Protein AF-0000000078802364 (afdb_homodimer)

Radius of gyration: 23.52 Å; Cα contacts (8 Å, |Δi|>4): 494; chains: 2; bounding box: 54×69×50 Å

Secondary structure (DSSP, 8-state):
---HHHHHHHHHHHHHHHHHTSS-TT-EE-HHHHHHHHT--HHHHHHHHHHHHHTTSEEEETTTEEEEPP--HHHHHHHHHHHHHHHHHHHHHHHHH--HHHHHHHHHHHHHHHT--TTSTT--HHHHHHHHHHHHHHHHTTS--HHHHHHHHHHHHHHHHHHHHHHHHHTTSS-----TTHHHHHHHHHHTT-HHHHHHHHHHHHHHHHHHHGGG-/---HHHHHHHHHHHHHHHHHTSS-TT-EE-HHHHHHHHT--HHHHHHHHHHHHHTTSEEEETTTEEEEPP--HHHHHHHHHHHHHHHHHHHHHHHHH--HHHHHHHHHHHHHHHT--TTSTT--HHHHHHHHHHHHHHHHTTS--HHHHHHHHHHHHHHHHHHHHHHHHHTTSS-----TTHHHHHHHHHHTT-HHHHHHHHHHHHHHHHHHHGGG-

Solvent-accessible surface area (backbone atoms only — not comparable to full-atom values): 23165 Å² total; per-residue (Å²): 128,64,53,73,62,55,21,50,50,50,31,50,51,52,51,49,33,41,40,66,49,77,42,41,66,58,36,74,54,51,65,74,59,48,24,66,74,67,70,45,62,64,62,32,50,54,52,18,50,53,56,34,34,76,63,55,53,26,42,76,42,90,97,72,49,38,25,30,35,71,82,50,69,69,56,51,52,37,41,50,53,45,44,49,57,48,47,52,54,29,34,51,37,7,54,75,59,40,51,69,69,42,53,50,46,34,53,51,30,43,54,58,31,73,72,53,58,76,58,44,93,82,49,58,62,67,58,49,48,51,32,51,48,47,29,58,49,38,55,34,64,30,33,85,37,71,59,51,50,51,53,42,51,55,44,49,53,48,48,47,52,50,49,36,42,30,56,57,64,30,70,79,40,90,71,53,68,72,72,86,56,48,64,57,53,37,50,52,26,45,76,67,55,35,57,69,59,27,50,51,48,49,52,52,53,50,53,51,49,51,64,64,33,52,78,71,104,127,64,53,74,63,55,23,50,50,49,30,50,51,53,50,48,32,42,40,66,49,77,42,40,66,58,35,74,56,51,64,72,58,49,23,67,73,67,69,47,63,65,62,31,49,53,52,17,50,53,56,34,34,76,63,56,52,24,43,77,43,88,98,72,49,39,24,31,34,71,82,51,68,68,55,51,51,36,42,49,54,44,43,49,57,49,47,51,54,29,33,51,37,8,54,74,58,41,51,70,68,44,52,48,46,35,52,52,28,43,54,58,34,71,72,52,57,76,59,43,93,81,50,57,62,66,58,49,50,51,32,51,48,48,28,58,50,38,56,34,65,29,33,85,37,71,57,53,50,52,53,44,51,54,44,50,52,47,49,47,53,50,50,36,41,30,54,56,62,31,70,77,40,90,72,53,66,70,74,84,55,49,65,59,51,38,50,52,25,47,75,66,56,34,58,70,58,28,49,52,48,51,53,53,53,51,52,50,49,52,65,64,33,51,80,70,103

pLDDT: mean 89.18, std 10.83, range [41.38, 98.69]

Sequence (434 aa):
MSSPTLTNQVMEVIRQDILLGELAPGQKLVVADLKERYNVGASPIREALVQLSWRKYVKFAPQKGCWVAPVSIAELEDLFNTNLLLSRELLTRSIANGDESWELNILTTYHKLSRVNPAAADIDYNEWDQRHSDFHLALMAGSNSPVMMALYREVYEQIERYRHIWLSRSRGYEHRYQDNGEHEAMMKAVLSRNTEEALRLLNKHFQRAIETIKPFLMSSPTLTNQVMEVIRQDILLGELAPGQKLVVADLKERYNVGASPIREALVQLSWRKYVKFAPQKGCWVAPVSIAELEDLFNTNLLLSRELLTRSIANGDESWELNILTTYHKLSRVNPAAADIDYNEWDQRHSDFHLALMAGSNSPVMMALYREVYEQIERYRHIWLSRSRGYEHRYQDNGEHEAMMKAVLSRNTEEALRLLNKHFQRAIETIKPFL

Structure (mmCIF, N/CA/C/O backbone):
data_AF-0000000078802364-model_v1
#
loop_
_entity.id
_entity.type
_entity.pdbx_description
1 polymer 'Putative LuxZ'
#
loop_
_atom_site.group_PDB
_atom_site.id
_atom_site.type_symbol
_atom_site.label_atom_id
_atom_site.label_alt_id
_atom_site.label_comp_id
_atom_site.label_asym_id
_atom_site.label_entity_id
_atom_site.label_seq_id
_atom_site.pdbx_PDB_ins_code
_atom_site.Cartn_x
_atom_site.Cartn_y
_atom_site.Cartn_z
_atom_site.occupancy
_atom_site.B_iso_or_equiv
_atom_site.auth_seq_id
_atom_site.auth_comp_id
_atom_site.auth_asym_id
_atom_site.auth_atom_id
_atom_site.pdbx_PDB_model_num
ATOM 1 N N . MET A 1 1 ? 24.719 4.48 -16.047 1 42.03 1 MET A N 1
ATOM 2 C CA . MET A 1 1 ? 23.453 3.865 -15.633 1 42.03 1 MET A CA 1
ATOM 3 C C . MET A 1 1 ? 23.203 2.582 -16.422 1 42.03 1 MET A C 1
ATOM 5 O O . MET A 1 1 ? 23.312 2.562 -17.641 1 42.03 1 MET A O 1
ATOM 9 N N . SER A 1 2 ? 23.422 1.434 -15.844 1 51.81 2 SER A N 1
ATOM 10 C CA . SER A 1 2 ? 23.281 0.208 -16.625 1 51.81 2 SER A CA 1
ATOM 11 C C . SER A 1 2 ? 22 0.221 -17.453 1 51.81 2 SER A C 1
ATOM 13 O O . SER A 1 2 ? 21.047 0.949 -17.125 1 51.81 2 SER A O 1
ATOM 15 N N . SER A 1 3 ? 21.922 -0.436 -18.562 1 59.12 3 SER A N 1
ATOM 16 C CA . SER A 1 3 ? 20.734 -0.531 -19.422 1 59.12 3 SER A CA 1
ATOM 17 C C . SER A 1 3 ? 19.531 -1.031 -18.641 1 59.12 3 SER A C 1
ATOM 19 O O . SER A 1 3 ? 19.656 -1.898 -17.781 1 59.12 3 SER A O 1
ATOM 21 N N . PRO A 1 4 ? 18.484 -0.284 -18.594 1 62.69 4 PRO A N 1
ATOM 22 C CA . PRO A 1 4 ? 17.25 -0.72 -17.922 1 62.69 4 PRO A CA 1
ATOM 23 C C . PRO A 1 4 ? 16.984 -2.211 -18.094 1 62.69 4 PRO A C 1
ATOM 25 O O . PRO A 1 4 ? 16.484 -2.867 -17.172 1 62.69 4 PRO A O 1
ATOM 28 N N . THR A 1 5 ? 17.562 -2.68 -19.125 1 75.56 5 THR A N 1
ATOM 29 C CA . THR A 1 5 ? 17.344 -4.086 -19.438 1 75.56 5 THR A CA 1
ATOM 30 C C . THR A 1 5 ? 18.203 -4.977 -18.547 1 75.56 5 THR A C 1
ATOM 32 O O . THR A 1 5 ? 17.734 -5.992 -18.031 1 75.56 5 THR A O 1
ATOM 35 N N . LEU A 1 6 ? 19.5 -4.527 -18.359 1 83.88 6 LEU A N 1
ATOM 36 C CA . LEU A 1 6 ? 20.375 -5.359 -17.547 1 83.88 6 LEU A CA 1
ATOM 37 C C . LEU A 1 6 ? 19.938 -5.363 -16.078 1 83.88 6 LEU A C 1
ATOM 39 O O . LEU A 1 6 ? 19.922 -6.41 -15.438 1 83.88 6 LEU A O 1
ATOM 43 N N . THR A 1 7 ? 19.531 -4.266 -15.586 1 87.44 7 THR A N 1
ATOM 44 C CA . THR A 1 7 ? 19.047 -4.137 -14.211 1 87.44 7 THR A CA 1
ATOM 45 C C . THR A 1 7 ? 17.859 -5.047 -13.977 1 87.44 7 THR A C 1
ATOM 47 O O . THR A 1 7 ? 17.781 -5.742 -12.961 1 87.44 7 THR A O 1
ATOM 50 N N . ASN A 1 8 ? 16.984 -5.055 -14.938 1 88.5 8 ASN A N 1
ATOM 51 C CA . ASN A 1 8 ? 15.805 -5.898 -14.82 1 88.5 8 ASN A CA 1
ATOM 52 C C . ASN A 1 8 ? 16.172 -7.379 -14.805 1 88.5 8 ASN A C 1
ATOM 54 O O . ASN A 1 8 ? 15.594 -8.156 -14.055 1 88.5 8 ASN A O 1
ATOM 58 N N . GLN A 1 9 ? 17.062 -7.672 -15.641 1 90 9 GLN A N 1
ATOM 59 C CA . GLN A 1 9 ? 17.516 -9.062 -15.688 1 90 9 GLN A CA 1
ATOM 60 C C . GLN A 1 9 ? 18.156 -9.477 -14.375 1 90 9 GLN A C 1
ATOM 62 O O . GLN A 1 9 ? 17.859 -10.555 -13.852 1 90 9 GLN A O 1
ATOM 67 N N . VAL A 1 10 ? 19.031 -8.664 -13.906 1 92.94 10 VAL A N 1
ATOM 68 C CA . VAL A 1 10 ? 19.719 -8.953 -12.648 1 92.94 10 VAL A CA 1
ATOM 69 C C . VAL A 1 10 ? 18.703 -9.047 -11.516 1 92.94 10 VAL A C 1
ATOM 71 O O . VAL A 1 10 ? 18.766 -9.945 -10.68 1 92.94 10 VAL A O 1
ATOM 74 N N . MET A 1 11 ? 17.797 -8.117 -11.547 1 91.38 11 MET A N 1
ATOM 75 C CA . MET A 1 11 ? 16.734 -8.117 -10.539 1 91.38 11 MET A CA 1
ATOM 76 C C . MET A 1 11 ? 15.969 -9.438 -10.547 1 91.38 11 MET A C 1
ATOM 78 O O . MET A 1 11 ? 15.742 -10.031 -9.492 1 91.38 11 MET A O 1
ATOM 82 N N . GLU A 1 12 ? 15.656 -9.898 -11.688 1 88.5 12 GLU A N 1
ATOM 83 C CA . GLU A 1 12 ? 14.883 -11.133 -11.82 1 88.5 12 GLU A CA 1
ATOM 84 C C . GLU A 1 12 ? 15.688 -12.336 -11.352 1 88.5 12 GLU A C 1
ATOM 86 O O . GLU A 1 12 ? 15.148 -13.242 -10.719 1 88.5 12 GLU A O 1
ATOM 91 N N . VAL A 1 13 ? 16.906 -12.352 -11.648 1 90.25 13 VAL A N 1
ATOM 92 C CA . VAL A 1 13 ? 17.75 -13.484 -11.25 1 90.25 13 VAL A CA 1
ATOM 93 C C . VAL A 1 13 ? 17.891 -13.5 -9.727 1 90.25 13 VAL A C 1
ATOM 95 O O . VAL A 1 13 ? 17.781 -14.555 -9.102 1 90.25 13 VAL A O 1
ATOM 98 N N . ILE A 1 14 ? 18.109 -12.352 -9.141 1 93.5 14 ILE A N 1
ATOM 99 C CA . ILE A 1 14 ? 18.234 -12.266 -7.691 1 93.5 14 ILE A CA 1
ATOM 100 C C . ILE A 1 14 ? 16.906 -12.68 -7.043 1 93.5 14 ILE A C 1
ATOM 102 O O . ILE A 1 14 ? 16.906 -13.453 -6.078 1 93.5 14 ILE A O 1
ATOM 106 N N . ARG A 1 15 ? 15.875 -12.18 -7.594 1 88.12 15 ARG A N 1
ATOM 107 C CA . ARG A 1 15 ? 14.547 -12.539 -7.102 1 88.12 15 ARG A CA 1
ATOM 108 C C . ARG A 1 15 ? 14.344 -14.047 -7.125 1 88.12 15 ARG A C 1
ATOM 110 O O . ARG A 1 15 ? 13.883 -14.633 -6.141 1 88.12 15 ARG A O 1
ATOM 117 N N . GLN A 1 16 ? 14.688 -14.664 -8.195 1 82.56 16 GLN A N 1
ATOM 118 C CA . GLN A 1 16 ? 14.547 -16.109 -8.344 1 82.56 16 GLN A CA 1
ATOM 119 C C . GLN A 1 16 ? 15.406 -16.859 -7.324 1 82.56 16 GLN A C 1
ATOM 121 O O . GLN A 1 16 ? 14.969 -17.844 -6.738 1 82.56 16 GLN A O 1
ATOM 126 N N . ASP A 1 17 ? 16.609 -16.359 -7.145 1 88.38 17 ASP A N 1
ATOM 127 C CA . ASP A 1 17 ? 17.5 -17 -6.184 1 88.38 17 ASP A CA 1
ATOM 128 C C . ASP A 1 17 ? 16.938 -16.922 -4.766 1 88.38 17 ASP A C 1
ATOM 130 O O . ASP A 1 17 ? 17.109 -17.844 -3.969 1 88.38 17 ASP A O 1
ATOM 134 N N . ILE A 1 18 ? 16.266 -15.852 -4.473 1 87.62 18 ILE A N 1
ATOM 135 C CA . ILE A 1 18 ? 15.625 -15.68 -3.17 1 87.62 18 ILE A CA 1
ATOM 136 C C . ILE A 1 18 ? 14.461 -16.656 -3.031 1 87.62 18 ILE A C 1
ATOM 138 O O . ILE A 1 18 ? 14.344 -17.359 -2.023 1 87.62 18 ILE A O 1
ATOM 142 N N . LEU A 1 19 ? 13.727 -16.781 -4.066 1 78.88 19 LEU A N 1
ATOM 143 C CA . LEU A 1 19 ? 12.523 -17.609 -4.039 1 78.88 19 LEU A CA 1
ATOM 144 C C . LEU A 1 19 ? 12.883 -19.078 -3.975 1 78.88 19 LEU A C 1
ATOM 146 O O . LEU A 1 19 ? 12.164 -19.875 -3.352 1 78.88 19 LEU A O 1
ATOM 150 N N . LEU A 1 20 ? 14 -19.391 -4.57 1 75.31 20 LEU A N 1
ATOM 151 C CA . LEU A 1 20 ? 14.43 -20.781 -4.609 1 75.31 20 LEU A CA 1
ATOM 152 C C . LEU A 1 20 ? 15.258 -21.141 -3.377 1 75.31 20 LEU A C 1
ATOM 154 O O . LEU A 1 20 ? 15.609 -22.297 -3.172 1 75.31 20 LEU A O 1
ATOM 158 N N . GLY A 1 21 ? 15.578 -20.156 -2.609 1 80.56 21 GLY A N 1
ATOM 159 C CA . GLY A 1 21 ? 16.312 -20.406 -1.371 1 80.56 21 GLY A CA 1
ATOM 160 C C . GLY A 1 21 ? 17.812 -20.375 -1.547 1 80.56 21 GLY A C 1
ATOM 161 O O . GLY A 1 21 ? 18.562 -20.625 -0.597 1 80.56 21 GLY A O 1
ATOM 162 N N . GLU A 1 22 ? 18.234 -20.141 -2.754 1 85.44 22 GLU A N 1
ATOM 163 C CA . GLU A 1 22 ? 19.672 -20 -2.973 1 85.44 22 GLU A CA 1
ATOM 164 C C . GLU A 1 22 ? 20.219 -18.828 -2.17 1 85.44 22 GLU A C 1
ATOM 166 O O . GLU A 1 22 ? 21.375 -18.859 -1.742 1 85.44 22 GLU A O 1
ATOM 171 N N . LEU A 1 23 ? 19.453 -17.828 -2.096 1 91.62 23 LEU A N 1
ATOM 172 C CA . LEU A 1 23 ? 19.656 -16.75 -1.137 1 91.62 23 LEU A CA 1
ATOM 173 C C . LEU A 1 23 ? 18.656 -16.844 0.008 1 91.62 23 LEU A C 1
ATOM 175 O O . LEU A 1 23 ? 17.469 -16.625 -0.189 1 91.62 23 LEU A O 1
ATOM 179 N N . ALA A 1 24 ? 19.109 -17.156 1.147 1 87.06 24 ALA A N 1
ATOM 180 C CA . ALA A 1 24 ? 18.234 -17.547 2.258 1 87.06 24 ALA A CA 1
ATOM 181 C C . ALA A 1 24 ? 17.641 -16.312 2.939 1 87.06 24 ALA A C 1
ATOM 183 O O . ALA A 1 24 ? 18.281 -15.258 2.988 1 87.06 24 ALA A O 1
ATOM 184 N N . PRO A 1 25 ? 16.469 -16.547 3.525 1 87.88 25 PRO A N 1
ATOM 185 C CA . PRO A 1 25 ? 15.914 -15.453 4.332 1 87.88 25 PRO A CA 1
ATOM 186 C C . PRO A 1 25 ? 16.859 -14.984 5.43 1 87.88 25 PRO A C 1
ATOM 188 O O . PRO A 1 25 ? 17.469 -15.812 6.129 1 87.88 25 PRO A O 1
ATOM 191 N N . GLY A 1 26 ? 17.062 -13.68 5.488 1 90.06 26 GLY A N 1
ATOM 192 C CA . GLY A 1 26 ? 17.922 -13.117 6.52 1 90.06 26 GLY A CA 1
ATOM 193 C C . GLY A 1 26 ? 19.375 -13.062 6.109 1 90.06 26 GLY A C 1
ATOM 194 O O . GLY A 1 26 ? 20.203 -12.484 6.824 1 90.06 26 GLY A O 1
ATOM 195 N N . GLN A 1 27 ? 19.719 -13.57 4.977 1 93.25 27 GLN A N 1
ATOM 196 C CA . GLN A 1 27 ? 21.094 -13.602 4.5 1 93.25 27 GLN A CA 1
ATOM 197 C C . GLN A 1 27 ? 21.547 -12.211 4.059 1 93.25 27 GLN A C 1
ATOM 199 O O . GLN A 1 27 ? 20.812 -11.5 3.369 1 93.25 27 GLN A O 1
ATOM 204 N N . LYS A 1 28 ? 22.703 -11.82 4.434 1 94.94 28 LYS A N 1
ATOM 205 C CA . LYS A 1 28 ? 23.281 -10.555 3.984 1 94.94 28 LYS A CA 1
ATOM 206 C C . LYS A 1 28 ? 23.688 -10.625 2.516 1 94.94 28 LYS A C 1
ATOM 208 O O . LYS A 1 28 ? 24.266 -11.625 2.07 1 94.94 28 LYS A O 1
ATOM 213 N N . LEU A 1 29 ? 23.391 -9.641 1.803 1 96.56 29 LEU A N 1
ATOM 214 C CA . LEU A 1 29 ? 23.75 -9.531 0.393 1 96.56 29 LEU A CA 1
ATOM 215 C C . LEU A 1 29 ? 24.875 -8.523 0.196 1 96.56 29 LEU A C 1
ATOM 217 O O . LEU A 1 29 ? 24.656 -7.309 0.271 1 96.56 29 LEU A O 1
ATOM 221 N N . VAL A 1 30 ? 26.031 -9.039 -0.077 1 94.88 30 VAL A N 1
ATOM 222 C CA . VAL A 1 30 ? 27.203 -8.195 -0.295 1 94.88 30 VAL A CA 1
ATOM 223 C C . VAL A 1 30 ? 27.406 -7.973 -1.792 1 94.88 30 VAL A C 1
ATOM 225 O O . VAL A 1 30 ? 27.5 -8.93 -2.562 1 94.88 30 VAL A O 1
ATOM 228 N N . VAL A 1 31 ? 27.484 -6.738 -2.168 1 94 31 VAL A N 1
ATOM 229 C CA . VAL A 1 31 ? 27.531 -6.367 -3.578 1 94 31 VAL A CA 1
ATOM 230 C C . VAL A 1 31 ? 28.719 -7.043 -4.25 1 94 31 VAL A C 1
ATOM 232 O O . VAL A 1 31 ? 28.609 -7.539 -5.375 1 94 31 VAL A O 1
ATOM 235 N N . ALA A 1 32 ? 29.859 -7.082 -3.568 1 94.5 32 ALA A N 1
ATOM 236 C CA . ALA A 1 32 ? 31.062 -7.707 -4.117 1 94.5 32 ALA A CA 1
ATOM 237 C C . ALA A 1 32 ? 30.812 -9.188 -4.422 1 94.5 32 ALA A C 1
ATOM 239 O O . ALA A 1 32 ? 31.234 -9.688 -5.469 1 94.5 32 ALA A O 1
ATOM 240 N N . ASP A 1 33 ? 30.172 -9.875 -3.557 1 95.88 33 ASP A N 1
ATOM 241 C CA . ASP A 1 33 ? 29.859 -11.289 -3.736 1 95.88 33 ASP A CA 1
ATOM 242 C C . ASP A 1 33 ? 28.891 -11.492 -4.895 1 95.88 33 ASP A C 1
ATOM 244 O O . ASP A 1 33 ? 29.031 -12.438 -5.672 1 95.88 33 ASP A O 1
ATOM 248 N N . LEU A 1 34 ? 27.906 -10.609 -4.973 1 96.38 34 LEU A N 1
ATOM 249 C CA . LEU A 1 34 ? 26.875 -10.719 -6.012 1 96.38 34 LEU A CA 1
ATOM 250 C C . LEU A 1 34 ? 27.484 -10.453 -7.387 1 96.38 34 LEU A C 1
ATOM 252 O O . LEU A 1 34 ? 27.062 -11.047 -8.383 1 96.38 34 LEU A O 1
ATOM 256 N N . LYS A 1 35 ? 28.422 -9.602 -7.41 1 95.38 35 LYS A N 1
ATOM 257 C CA . LYS A 1 35 ? 29.156 -9.352 -8.648 1 95.38 35 LYS A CA 1
ATOM 258 C C . LYS A 1 35 ? 29.766 -10.633 -9.188 1 95.38 35 LYS A C 1
ATOM 260 O O . LYS A 1 35 ? 29.703 -10.906 -10.391 1 95.38 35 LYS A O 1
ATOM 265 N N . GLU A 1 36 ? 30.391 -11.281 -8.305 1 95.44 36 GLU A N 1
ATOM 266 C CA . GLU A 1 36 ? 31.047 -12.531 -8.68 1 95.44 36 GLU A CA 1
ATOM 267 C C . GLU A 1 36 ? 30.031 -13.594 -9.062 1 95.44 36 GLU A C 1
ATOM 269 O O . GLU A 1 36 ? 30.203 -14.281 -10.07 1 95.44 36 GLU A O 1
ATOM 274 N N . ARG A 1 37 ? 29 -13.648 -8.375 1 94.69 37 ARG A N 1
ATOM 275 C CA . ARG A 1 37 ? 27.984 -14.68 -8.57 1 94.69 37 ARG A CA 1
ATOM 276 C C . ARG A 1 37 ? 27.281 -14.516 -9.906 1 94.69 37 ARG A C 1
ATOM 278 O O . ARG A 1 37 ? 27 -15.5 -10.602 1 94.69 37 ARG A O 1
ATOM 285 N N . TYR A 1 38 ? 26.984 -13.242 -10.188 1 95.06 38 TYR A N 1
ATOM 286 C CA . TYR A 1 38 ? 26.141 -13.016 -11.352 1 95.06 38 TYR A CA 1
ATOM 287 C C . TYR A 1 38 ? 26.953 -12.469 -12.523 1 95.06 38 TYR A C 1
ATOM 289 O O . TYR A 1 38 ? 26.422 -12.266 -13.617 1 95.06 38 TYR A O 1
ATOM 297 N N . ASN A 1 39 ? 28.172 -12.148 -12.289 1 94.62 39 ASN A N 1
ATOM 298 C CA . ASN A 1 39 ? 29.109 -11.672 -13.305 1 94.62 39 ASN A CA 1
ATOM 299 C C . ASN A 1 39 ? 28.609 -10.391 -13.969 1 94.62 39 ASN A C 1
ATOM 301 O O . ASN A 1 39 ? 28.547 -10.305 -15.195 1 94.62 39 ASN A O 1
ATOM 305 N N . VAL A 1 40 ? 28.203 -9.5 -13.141 1 94.19 40 VAL A N 1
ATOM 306 C CA . VAL A 1 40 ? 27.75 -8.188 -13.57 1 94.19 40 VAL A CA 1
ATOM 307 C C . VAL A 1 40 ? 28.359 -7.109 -12.68 1 94.19 40 VAL A C 1
ATOM 309 O O . VAL A 1 40 ? 28.875 -7.406 -11.602 1 94.19 40 VAL A O 1
ATOM 312 N N . GLY A 1 41 ? 28.359 -5.961 -13.195 1 91.56 41 GLY A N 1
ATOM 313 C CA . GLY A 1 41 ? 28.938 -4.852 -12.453 1 91.56 41 GLY A CA 1
ATOM 314 C C . GLY A 1 41 ? 28.125 -4.461 -11.234 1 91.56 41 GLY A C 1
ATOM 315 O O . GLY A 1 41 ? 27.016 -4.957 -11.047 1 91.56 41 GLY A O 1
ATOM 316 N N . ALA A 1 42 ? 28.656 -3.541 -10.414 1 90.88 42 ALA A N 1
ATOM 317 C CA . ALA A 1 42 ? 28.047 -3.137 -9.148 1 90.88 42 ALA A CA 1
ATOM 318 C C . ALA A 1 42 ? 26.797 -2.312 -9.391 1 90.88 42 ALA A C 1
ATOM 320 O O . ALA A 1 42 ? 25.812 -2.428 -8.641 1 90.88 42 ALA A O 1
ATOM 321 N N . SER A 1 43 ? 26.781 -1.58 -10.344 1 87.06 43 SER A N 1
ATOM 322 C CA . SER A 1 43 ? 25.688 -0.631 -10.562 1 87.06 43 SER A CA 1
ATOM 323 C C . SER A 1 43 ? 24.375 -1.353 -10.828 1 87.06 43 SER A C 1
ATOM 325 O O . SER A 1 43 ? 23.375 -1.105 -10.141 1 87.06 43 SER A O 1
ATOM 327 N N . PRO A 1 44 ? 24.328 -2.266 -11.789 1 91.06 44 PRO A N 1
ATOM 328 C CA . PRO A 1 44 ? 23.062 -2.994 -11.992 1 91.06 44 PRO A CA 1
ATOM 329 C C . PRO A 1 44 ? 22.625 -3.768 -10.75 1 91.06 44 PRO A C 1
ATOM 331 O O . PRO A 1 44 ? 21.438 -3.908 -10.492 1 91.06 44 PRO A O 1
ATOM 334 N N . ILE A 1 45 ? 23.562 -4.211 -9.961 1 93.12 45 ILE A N 1
ATOM 335 C CA . ILE A 1 45 ? 23.234 -4.949 -8.75 1 93.12 45 ILE A CA 1
ATOM 336 C C . ILE A 1 45 ? 22.578 -4.016 -7.73 1 93.12 45 ILE A C 1
ATOM 338 O O . ILE A 1 45 ? 21.547 -4.34 -7.156 1 93.12 45 ILE A O 1
ATOM 342 N N . ARG A 1 46 ? 23.156 -2.93 -7.562 1 87.19 46 ARG A N 1
ATOM 343 C CA . ARG A 1 46 ? 22.625 -1.969 -6.605 1 87.19 46 ARG A CA 1
ATOM 344 C C . ARG A 1 46 ? 21.219 -1.521 -7.004 1 87.19 46 ARG A C 1
ATOM 346 O O . ARG A 1 46 ? 20.328 -1.446 -6.16 1 87.19 46 ARG A O 1
ATOM 353 N N . GLU A 1 47 ? 21.047 -1.312 -8.195 1 85.06 47 GLU A N 1
ATOM 354 C CA . GLU A 1 47 ? 19.734 -0.898 -8.688 1 85.06 47 GLU A CA 1
ATOM 355 C C . GLU A 1 47 ? 18.719 -2.014 -8.523 1 85.06 47 GLU A C 1
ATOM 357 O O . GLU A 1 47 ? 17.562 -1.757 -8.141 1 85.06 47 GLU A O 1
ATOM 362 N N . ALA A 1 48 ? 19.156 -3.137 -8.789 1 90.38 48 ALA A N 1
ATOM 363 C CA . ALA A 1 48 ? 18.281 -4.301 -8.625 1 90.38 48 ALA A CA 1
ATOM 364 C C . ALA A 1 48 ? 17.859 -4.465 -7.168 1 90.38 48 ALA A C 1
ATOM 366 O O . ALA A 1 48 ? 16.688 -4.73 -6.879 1 90.38 48 ALA A O 1
ATOM 367 N N . LEU A 1 49 ? 18.812 -4.277 -6.32 1 91.31 49 LEU A N 1
ATOM 368 C CA . LEU A 1 49 ? 18.531 -4.43 -4.898 1 91.31 49 LEU A CA 1
ATOM 369 C C . LEU A 1 49 ? 17.562 -3.354 -4.418 1 91.31 49 LEU A C 1
ATOM 371 O O . LEU A 1 49 ? 16.703 -3.619 -3.584 1 91.31 49 LEU A O 1
ATOM 375 N N . VAL A 1 50 ? 17.656 -2.24 -4.941 1 82.12 50 VAL A N 1
ATOM 376 C CA . VAL A 1 50 ? 16.734 -1.162 -4.602 1 82.12 50 VAL A CA 1
ATOM 377 C C . VAL A 1 50 ? 15.328 -1.522 -5.062 1 82.12 50 VAL A C 1
ATOM 379 O O . VAL A 1 50 ? 14.367 -1.386 -4.305 1 82.12 50 VAL A O 1
ATOM 382 N N . GLN A 1 51 ? 15.164 -2.023 -6.246 1 82.94 51 GLN A N 1
ATOM 383 C CA . GLN A 1 51 ? 13.859 -2.422 -6.762 1 82.94 51 GLN A CA 1
ATOM 384 C C . GLN A 1 51 ? 13.266 -3.557 -5.93 1 82.94 51 GLN A C 1
ATOM 386 O O . GLN A 1 51 ? 12.07 -3.553 -5.629 1 82.94 51 GLN A O 1
ATOM 391 N N . LEU A 1 52 ? 14.117 -4.469 -5.598 1 89.12 52 LEU A N 1
ATOM 392 C CA . LEU A 1 52 ? 13.68 -5.617 -4.812 1 89.12 52 LEU A CA 1
ATOM 393 C C . LEU A 1 52 ? 13.266 -5.191 -3.408 1 89.12 52 LEU A C 1
ATOM 395 O O . LEU A 1 52 ? 12.438 -5.848 -2.777 1 89.12 52 LEU A O 1
ATOM 399 N N . SER A 1 53 ? 13.875 -4.129 -2.906 1 88.19 53 SER A N 1
ATOM 400 C CA . SER A 1 53 ? 13.5 -3.631 -1.587 1 88.19 53 SER A CA 1
ATOM 401 C C . SER A 1 53 ? 12.094 -3.045 -1.596 1 88.19 53 SER A C 1
ATOM 403 O O . SER A 1 53 ? 11.352 -3.178 -0.619 1 88.19 53 SER A O 1
ATOM 405 N N . TRP A 1 54 ? 11.688 -2.547 -2.68 1 77.12 54 TRP A N 1
ATOM 406 C CA . TRP A 1 54 ? 10.344 -2.002 -2.822 1 77.12 54 TRP A CA 1
ATOM 407 C C . TRP A 1 54 ? 9.305 -3.115 -2.816 1 77.12 54 TRP A C 1
ATOM 409 O O . TRP A 1 54 ? 8.172 -2.918 -2.357 1 77.12 54 TRP A O 1
ATOM 419 N N . ARG A 1 55 ? 9.773 -4.219 -3.32 1 80 55 ARG A N 1
ATOM 420 C CA . ARG A 1 55 ? 8.883 -5.367 -3.391 1 80 55 ARG A CA 1
ATOM 421 C C . ARG A 1 55 ? 9.023 -6.25 -2.154 1 80 55 ARG A C 1
ATOM 423 O O . ARG A 1 55 ? 8.438 -7.328 -2.082 1 80 55 ARG A O 1
ATOM 430 N N . LYS A 1 56 ? 9.922 -5.875 -1.269 1 87 56 LYS A N 1
ATOM 431 C CA . LYS A 1 56 ? 10.078 -6.445 0.066 1 87 56 LYS A CA 1
ATOM 432 C C . LYS A 1 56 ? 10.773 -7.805 0.005 1 87 56 LYS A C 1
ATOM 434 O O . LYS A 1 56 ? 10.609 -8.633 0.904 1 87 56 LYS A O 1
ATOM 439 N N . TYR A 1 57 ? 11.508 -7.957 -1.067 1 88.94 57 TYR A N 1
ATOM 440 C CA . TYR A 1 57 ? 12.32 -9.164 -1.151 1 88.94 57 TYR A CA 1
ATOM 441 C C . TYR A 1 57 ? 13.602 -9.016 -0.343 1 88.94 57 TYR A C 1
ATOM 443 O O . TYR A 1 57 ? 14.156 -10 0.149 1 88.94 57 TYR A O 1
ATOM 451 N N . VAL A 1 58 ? 14.109 -7.773 -0.319 1 93.69 58 VAL A N 1
ATOM 452 C CA . VAL A 1 58 ? 15.305 -7.473 0.457 1 93.69 58 VAL A CA 1
ATOM 453 C C . VAL A 1 58 ? 15.055 -6.25 1.334 1 93.69 58 VAL A C 1
ATOM 455 O O . VAL A 1 58 ? 14.07 -5.535 1.153 1 93.69 58 VAL A O 1
ATOM 458 N N . LYS A 1 59 ? 15.812 -6.031 2.326 1 91.25 59 LYS A N 1
ATOM 459 C CA . LYS A 1 59 ? 15.734 -4.883 3.227 1 91.25 59 LYS A CA 1
ATOM 460 C C . LYS A 1 59 ? 17.094 -4.227 3.402 1 91.25 59 LYS A C 1
ATOM 462 O O . LYS A 1 59 ? 18.125 -4.914 3.467 1 91.25 59 LYS A O 1
ATOM 467 N N . PHE A 1 60 ? 17.016 -2.912 3.414 1 88.56 60 PHE A N 1
ATOM 468 C CA . PHE A 1 60 ? 18.219 -2.143 3.68 1 88.56 60 PHE A CA 1
ATOM 469 C C . PHE A 1 60 ? 18.281 -1.707 5.141 1 88.56 60 PHE A C 1
ATOM 471 O O . PHE A 1 60 ? 17.234 -1.451 5.754 1 88.56 60 PHE A O 1
ATOM 478 N N . ALA A 1 61 ? 19.344 -1.746 5.727 1 81.62 61 ALA A N 1
ATOM 479 C CA . ALA A 1 61 ? 19.594 -1.087 7.004 1 81.62 61 ALA A CA 1
ATOM 480 C C . ALA A 1 61 ? 20.641 0.009 6.867 1 81.62 61 ALA A C 1
ATOM 482 O O . ALA A 1 61 ? 21.656 -0.174 6.18 1 81.62 61 ALA A O 1
ATOM 483 N N . PRO A 1 62 ? 20.281 1.163 7.469 1 75.19 62 PRO A N 1
ATOM 484 C CA . PRO A 1 62 ? 21.234 2.266 7.355 1 75.19 62 PRO A CA 1
ATOM 485 C C . PRO A 1 62 ? 22.641 1.876 7.805 1 75.19 62 PRO A C 1
ATOM 487 O O . PRO A 1 62 ? 22.812 1.316 8.891 1 75.19 62 PRO A O 1
ATOM 490 N N . GLN A 1 63 ? 23.516 2.146 6.879 1 71.69 63 GLN A N 1
ATOM 491 C CA . GLN A 1 63 ? 24.953 1.992 7.098 1 71.69 63 GLN A CA 1
ATOM 492 C C . GLN A 1 63 ? 25.312 0.542 7.41 1 71.69 63 GLN A C 1
ATOM 494 O O . GLN A 1 63 ? 26.406 0.26 7.922 1 71.69 63 GLN A O 1
ATOM 499 N N . LYS A 1 64 ? 24.375 -0.461 7.301 1 77.25 64 LYS A N 1
ATOM 500 C CA . LYS A 1 64 ? 24.672 -1.842 7.668 1 77.25 64 LYS A CA 1
ATOM 501 C C . LYS A 1 64 ? 24.609 -2.764 6.453 1 77.25 64 LYS A C 1
ATOM 503 O O . LYS A 1 64 ? 25.172 -3.859 6.465 1 77.25 64 LYS A O 1
ATOM 508 N N . GLY A 1 65 ? 23.891 -2.338 5.434 1 89.06 65 GLY A N 1
ATOM 509 C CA . GLY A 1 65 ? 23.891 -3.182 4.25 1 89.06 65 GLY A CA 1
ATOM 510 C C . GLY A 1 65 ? 22.5 -3.652 3.854 1 89.06 65 GLY A C 1
ATOM 511 O O . GLY A 1 65 ? 21.5 -2.994 4.156 1 89.06 65 GLY A O 1
ATOM 512 N N . CYS A 1 66 ? 22.453 -4.742 2.975 1 94 66 CYS A N 1
ATOM 513 C CA . CYS A 1 66 ? 21.234 -5.293 2.387 1 94 66 CYS A CA 1
ATOM 514 C C . CYS A 1 66 ? 21.094 -6.77 2.721 1 94 66 CYS A C 1
ATOM 516 O O . CYS A 1 66 ? 22.078 -7.516 2.709 1 94 66 CYS A O 1
ATOM 518 N N . TRP A 1 67 ? 19.906 -7.195 3.09 1 95.5 67 TRP A N 1
ATOM 519 C CA . TRP A 1 67 ? 19.625 -8.578 3.449 1 95.5 67 TRP A CA 1
ATOM 520 C C . TRP A 1 67 ? 18.375 -9.086 2.715 1 95.5 67 TRP A C 1
ATOM 522 O O . TRP A 1 67 ? 17.484 -8.312 2.389 1 95.5 67 TRP A O 1
ATOM 532 N N . VAL A 1 68 ? 18.391 -10.375 2.539 1 93.69 68 VAL A N 1
ATOM 533 C CA . VAL A 1 68 ? 17.141 -10.984 2.135 1 93.69 68 VAL A CA 1
ATOM 534 C C . VAL A 1 68 ? 16.094 -10.82 3.244 1 93.69 68 VAL A C 1
ATOM 536 O O . VAL A 1 68 ? 16.406 -11.047 4.418 1 93.69 68 VAL A O 1
ATOM 539 N N . ALA A 1 69 ? 14.922 -10.445 2.896 1 92.44 69 ALA A N 1
ATOM 540 C CA . ALA A 1 69 ? 13.867 -10.242 3.891 1 92.44 69 ALA A CA 1
ATOM 541 C C . ALA A 1 69 ? 13.531 -11.547 4.602 1 92.44 69 ALA A C 1
ATOM 543 O O . ALA A 1 69 ? 13.438 -12.602 3.969 1 92.44 69 ALA A O 1
ATOM 544 N N . PRO A 1 70 ? 13.414 -11.477 5.922 1 89.5 70 PRO A N 1
ATOM 545 C CA . PRO A 1 70 ? 13.008 -12.688 6.633 1 89.5 70 PRO A CA 1
ATOM 546 C C . PRO A 1 70 ? 11.562 -13.086 6.336 1 89.5 70 PRO A C 1
ATOM 548 O O . PRO A 1 70 ? 10.797 -12.281 5.797 1 89.5 70 PRO A O 1
ATOM 551 N N . VAL A 1 71 ? 11.258 -14.336 6.633 1 89 71 VAL A N 1
ATOM 552 C CA . VAL A 1 71 ? 9.898 -14.859 6.52 1 89 71 VAL A CA 1
ATOM 553 C C . VAL A 1 71 ? 9.414 -15.344 7.883 1 89 71 VAL A C 1
ATOM 555 O O . VAL A 1 71 ? 10.203 -15.852 8.68 1 89 71 VAL A O 1
ATOM 558 N N . SER A 1 72 ? 8.211 -15.094 8.242 1 91.81 72 SER A N 1
ATOM 559 C CA . SER A 1 72 ? 7.637 -15.539 9.508 1 91.81 72 SER A CA 1
ATOM 560 C C . SER A 1 72 ? 6.148 -15.852 9.359 1 91.81 72 SER A C 1
ATOM 562 O O . SER A 1 72 ? 5.48 -15.312 8.477 1 91.81 72 SER A O 1
ATOM 564 N N . ILE A 1 73 ? 5.703 -16.719 10.211 1 93.94 73 ILE A N 1
ATOM 565 C CA . ILE A 1 73 ? 4.289 -17.078 10.242 1 93.94 73 ILE A CA 1
ATOM 566 C C . ILE A 1 73 ? 3.451 -15.844 10.586 1 93.94 73 ILE A C 1
ATOM 568 O O . ILE A 1 73 ? 2.391 -15.625 9.992 1 93.94 73 ILE A O 1
ATOM 572 N N . ALA A 1 74 ? 3.941 -15.062 11.477 1 95 74 ALA A N 1
ATOM 573 C CA . ALA A 1 74 ? 3.234 -13.852 11.883 1 95 74 ALA A CA 1
ATOM 574 C C . ALA A 1 74 ? 3.049 -12.906 10.703 1 95 74 ALA A C 1
ATOM 576 O O . ALA A 1 74 ? 1.966 -12.352 10.508 1 95 74 ALA A O 1
ATOM 577 N N . GLU A 1 75 ? 4.066 -12.734 9.93 1 94.62 75 GLU A N 1
ATOM 578 C CA . GLU A 1 75 ? 3.977 -11.875 8.75 1 94.62 75 GLU A CA 1
ATOM 579 C C . GLU A 1 75 ? 3.031 -12.461 7.711 1 94.62 75 GLU A C 1
ATOM 581 O O . GLU A 1 75 ? 2.244 -11.734 7.098 1 94.62 75 GLU A O 1
ATOM 586 N N . LEU A 1 76 ? 3.156 -13.75 7.508 1 95.06 76 LEU A N 1
ATOM 587 C CA . LEU A 1 76 ? 2.27 -14.422 6.566 1 95.06 76 LEU A CA 1
ATOM 588 C C . LEU A 1 76 ? 0.809 -14.195 6.938 1 95.06 76 LEU A C 1
ATOM 590 O O . LEU A 1 76 ? -0.005 -13.828 6.086 1 95.06 76 LEU A O 1
ATOM 594 N N . GLU A 1 77 ? 0.523 -14.398 8.172 1 96.5 77 GLU A N 1
ATOM 595 C CA . GLU A 1 77 ? -0.848 -14.242 8.641 1 96.5 77 GLU A CA 1
ATOM 596 C C . GLU A 1 77 ? -1.318 -12.797 8.492 1 96.5 77 GLU A C 1
ATOM 598 O O . GLU A 1 77 ? -2.463 -12.547 8.109 1 96.5 77 GLU A O 1
ATOM 603 N N . ASP A 1 78 ? -0.483 -11.898 8.82 1 97.19 78 ASP A N 1
ATOM 604 C CA . ASP A 1 78 ? -0.801 -10.484 8.664 1 97.19 78 ASP A CA 1
ATOM 605 C C . ASP A 1 78 ? -1.064 -10.141 7.199 1 97.19 78 ASP A C 1
ATOM 607 O O . ASP A 1 78 ? -2.016 -9.414 6.891 1 97.19 78 ASP A O 1
ATOM 611 N N . LEU A 1 79 ? -0.259 -10.641 6.34 1 96.81 79 LEU A N 1
ATOM 612 C CA . LEU A 1 79 ? -0.43 -10.453 4.902 1 96.81 79 LEU A CA 1
ATOM 613 C C . LEU A 1 79 ? -1.773 -11.008 4.438 1 96.81 79 LEU A C 1
ATOM 615 O O . LEU A 1 79 ? -2.52 -10.32 3.73 1 96.81 79 LEU A O 1
ATOM 619 N N . PHE A 1 80 ? -2.092 -12.18 4.859 1 96.81 80 PHE A N 1
ATOM 620 C CA . PHE A 1 80 ? -3.326 -12.812 4.418 1 96.81 80 PHE A CA 1
ATOM 621 C C . PHE A 1 80 ? -4.543 -12.086 4.98 1 96.81 80 PHE A C 1
ATOM 623 O O . PHE A 1 80 ? -5.543 -11.906 4.285 1 96.81 80 PHE A O 1
ATOM 630 N N . ASN A 1 81 ? -4.461 -11.703 6.223 1 97.06 81 ASN A N 1
ATOM 631 C CA . ASN A 1 81 ? -5.555 -10.938 6.797 1 97.06 81 ASN A CA 1
ATOM 632 C C . ASN A 1 81 ? -5.781 -9.633 6.039 1 97.06 81 ASN A C 1
ATOM 634 O O . ASN A 1 81 ? -6.926 -9.25 5.785 1 97.06 81 ASN A O 1
ATOM 638 N N . THR A 1 82 ? -4.754 -8.953 5.754 1 98.38 82 THR A N 1
ATOM 639 C CA . THR A 1 82 ? -4.832 -7.711 4.992 1 98.38 82 THR A CA 1
ATOM 640 C C . THR A 1 82 ? -5.367 -7.977 3.586 1 98.38 82 THR A C 1
ATOM 642 O O . THR A 1 82 ? -6.23 -7.242 3.1 1 98.38 82 THR A O 1
ATOM 645 N N . ASN A 1 83 ? -4.836 -9 2.947 1 97.88 83 ASN A N 1
ATOM 646 C CA . ASN A 1 83 ? -5.309 -9.398 1.625 1 97.88 83 ASN A CA 1
ATOM 647 C C . ASN A 1 83 ? -6.809 -9.68 1.624 1 97.88 83 ASN A C 1
ATOM 649 O O . ASN A 1 83 ? -7.523 -9.258 0.713 1 97.88 83 ASN A O 1
ATOM 653 N N . LEU A 1 84 ? -7.227 -10.406 2.627 1 97.56 84 LEU A N 1
ATOM 654 C CA . LEU A 1 84 ? -8.641 -10.75 2.715 1 97.56 84 LEU A CA 1
ATOM 655 C C . LEU A 1 84 ? -9.5 -9.5 2.861 1 97.56 84 LEU A C 1
ATOM 657 O O . LEU A 1 84 ? -10.547 -9.383 2.217 1 97.56 84 LEU A O 1
ATOM 661 N N . LEU A 1 85 ? -9.078 -8.602 3.703 1 98.06 85 LEU A N 1
ATOM 662 C CA . LEU A 1 85 ? -9.797 -7.344 3.873 1 98.06 85 LEU A CA 1
ATOM 663 C C . LEU A 1 85 ? -9.953 -6.625 2.537 1 98.06 85 LEU A C 1
ATOM 665 O O . LEU A 1 85 ? -11.062 -6.227 2.172 1 98.06 85 LEU A O 1
ATOM 669 N N . LEU A 1 86 ? -8.891 -6.434 1.825 1 98.5 86 LEU A N 1
ATOM 670 C CA . LEU A 1 86 ? -8.898 -5.73 0.547 1 98.5 86 LEU A CA 1
ATOM 671 C C . LEU A 1 86 ? -9.68 -6.512 -0.501 1 98.5 86 LEU A C 1
ATOM 673 O O . LEU A 1 86 ? -10.508 -5.938 -1.216 1 98.5 86 LEU A O 1
ATOM 677 N N . SER A 1 87 ? -9.453 -7.828 -0.619 1 98.25 87 SER A N 1
ATOM 678 C CA . SER A 1 87 ? -10.055 -8.648 -1.666 1 98.25 87 SER A CA 1
ATOM 679 C C . SER A 1 87 ? -11.57 -8.727 -1.502 1 98.25 87 SER A C 1
ATOM 681 O O . SER A 1 87 ? -12.305 -8.727 -2.488 1 98.25 87 SER A O 1
ATOM 683 N N . ARG A 1 88 ? -12.008 -8.805 -0.281 1 98.38 88 ARG A N 1
ATOM 684 C CA . ARG A 1 88 ? -13.445 -8.852 -0.051 1 98.38 88 ARG A CA 1
ATOM 685 C C . ARG A 1 88 ? -14.125 -7.59 -0.575 1 98.38 88 ARG A C 1
ATOM 687 O O . ARG A 1 88 ? -15.148 -7.664 -1.25 1 98.38 88 ARG A O 1
ATOM 694 N N . GLU A 1 89 ? -13.539 -6.438 -0.237 1 98.5 89 GLU A N 1
ATOM 695 C CA . GLU A 1 89 ? -14.094 -5.172 -0.708 1 98.5 89 GLU A CA 1
ATOM 696 C C . GLU A 1 89 ? -14.016 -5.062 -2.229 1 98.5 89 GLU A C 1
ATOM 698 O O . GLU A 1 89 ? -15 -4.727 -2.885 1 98.5 89 GLU A O 1
ATOM 703 N N . LEU A 1 90 ? -12.867 -5.336 -2.777 1 98.62 90 LEU A N 1
ATOM 704 C CA . LEU A 1 90 ? -12.641 -5.215 -4.211 1 98.62 90 LEU A CA 1
ATOM 705 C C . LEU A 1 90 ? -13.539 -6.168 -4.992 1 98.62 90 LEU A C 1
ATOM 707 O O . LEU A 1 90 ? -14.094 -5.797 -6.027 1 98.62 90 LEU A O 1
ATOM 711 N N . LEU A 1 91 ? -13.656 -7.402 -4.5 1 98.69 91 LEU A N 1
ATOM 712 C CA . LEU A 1 91 ? -14.484 -8.398 -5.176 1 98.69 91 LEU A CA 1
ATOM 713 C C . LEU A 1 91 ? -15.953 -7.996 -5.141 1 98.69 91 LEU A C 1
ATOM 715 O O . LEU A 1 91 ? -16.656 -8.094 -6.152 1 98.69 91 LEU A O 1
ATOM 719 N N . THR A 1 92 ? -16.438 -7.543 -3.982 1 98.69 92 THR A N 1
ATOM 720 C CA . THR A 1 92 ? -17.812 -7.078 -3.848 1 98.69 92 THR A CA 1
ATOM 721 C C . THR A 1 92 ? -18.109 -5.973 -4.855 1 98.69 92 THR A C 1
ATOM 723 O O . THR A 1 92 ? -19.109 -6.027 -5.57 1 98.69 92 THR A O 1
ATOM 726 N N . ARG A 1 93 ? -17.219 -5.02 -4.926 1 98.44 93 ARG A N 1
ATOM 727 C CA . ARG A 1 93 ? -17.391 -3.924 -5.871 1 98.44 93 ARG A CA 1
ATOM 728 C C . ARG A 1 93 ? -17.344 -4.43 -7.309 1 98.44 93 ARG A C 1
ATOM 730 O O . ARG A 1 93 ? -18.109 -3.967 -8.164 1 98.44 93 ARG A O 1
ATOM 737 N N . SER A 1 94 ? -16.406 -5.316 -7.559 1 98.69 94 SER A N 1
ATOM 738 C CA . SER A 1 94 ? -16.25 -5.832 -8.914 1 98.69 94 SER A CA 1
ATOM 739 C C . SER A 1 94 ? -17.5 -6.559 -9.383 1 98.69 94 SER A C 1
ATOM 741 O O . SER A 1 94 ? -17.922 -6.41 -10.539 1 98.69 94 SER A O 1
ATOM 743 N N . ILE A 1 95 ? -18.078 -7.375 -8.539 1 98.56 95 ILE A N 1
ATOM 744 C CA . ILE A 1 95 ? -19.281 -8.109 -8.883 1 98.56 95 ILE A CA 1
ATOM 745 C C . ILE A 1 95 ? -20.422 -7.129 -9.141 1 98.56 95 ILE A C 1
ATOM 747 O O . ILE A 1 95 ? -21.203 -7.301 -10.078 1 98.56 95 ILE A O 1
ATOM 751 N N . ALA A 1 96 ? -20.516 -6.086 -8.344 1 98 96 ALA A N 1
ATOM 752 C CA . ALA A 1 96 ? -21.578 -5.094 -8.445 1 98 96 ALA A CA 1
ATOM 753 C C . ALA A 1 96 ? -21.438 -4.258 -9.711 1 98 96 ALA A C 1
ATOM 755 O O . ALA A 1 96 ? -22.438 -3.902 -10.344 1 98 96 ALA A O 1
ATOM 756 N N . ASN A 1 97 ? -20.188 -4.004 -10.109 1 96.88 97 ASN A N 1
ATOM 757 C CA . ASN A 1 97 ? -19.969 -2.973 -11.117 1 96.88 97 ASN A CA 1
ATOM 758 C C . ASN A 1 97 ? -19.453 -3.568 -12.422 1 96.88 97 ASN A C 1
ATOM 760 O O . ASN A 1 97 ? -19.453 -2.902 -13.461 1 96.88 97 ASN A O 1
ATOM 764 N N . GLY A 1 98 ? -18.906 -4.734 -12.391 1 96.75 98 GLY A N 1
ATOM 765 C CA . GLY A 1 98 ? -18.219 -5.301 -13.531 1 96.75 98 GLY A CA 1
ATOM 766 C C . GLY A 1 98 ? -19.078 -5.332 -14.789 1 96.75 98 GLY A C 1
ATOM 767 O O . GLY A 1 98 ? -20.281 -5.582 -14.719 1 96.75 98 GLY A O 1
ATOM 768 N N . ASP A 1 99 ? -18.422 -5.07 -15.891 1 97.5 99 ASP A N 1
ATOM 769 C CA . ASP A 1 99 ? -19.094 -5.109 -17.188 1 97.5 99 ASP A CA 1
ATOM 770 C C . ASP A 1 99 ? -18.703 -6.352 -17.984 1 97.5 99 ASP A C 1
ATOM 772 O O . ASP A 1 99 ? -18.078 -7.27 -17.438 1 97.5 99 ASP A O 1
ATOM 776 N N . GLU A 1 100 ? -19.062 -6.363 -19.219 1 97.56 100 GLU A N 1
ATOM 777 C CA . GLU A 1 100 ? -18.812 -7.531 -20.062 1 97.56 100 GLU A CA 1
ATOM 778 C C . GLU A 1 100 ? -17.312 -7.746 -20.281 1 97.56 100 GLU A C 1
ATOM 780 O O . GLU A 1 100 ? -16.844 -8.883 -20.328 1 97.56 100 GLU A O 1
ATOM 785 N N . SER A 1 101 ? -16.641 -6.711 -20.406 1 98 101 SER A N 1
ATOM 786 C CA . SER A 1 101 ? -15.188 -6.812 -20.594 1 98 101 SER A CA 1
ATOM 787 C C . SER A 1 101 ? -14.523 -7.438 -19.375 1 98 101 SER A C 1
ATOM 789 O O . SER A 1 101 ? -13.594 -8.234 -19.516 1 98 101 SER A O 1
ATOM 791 N N . TRP A 1 102 ? -15.031 -7.094 -18.219 1 98.19 102 TRP A N 1
ATOM 792 C CA . TRP A 1 102 ? -14.539 -7.668 -16.984 1 98.19 102 TRP A CA 1
ATOM 793 C C . TRP A 1 102 ? -14.812 -9.164 -16.922 1 98.19 102 TRP A C 1
ATOM 795 O O . TRP A 1 102 ? -13.922 -9.953 -16.594 1 98.19 102 TRP A O 1
ATOM 805 N N . GLU A 1 103 ? -15.969 -9.594 -17.281 1 98.19 103 GLU A N 1
ATOM 806 C CA . GLU A 1 103 ? -16.344 -11.008 -17.266 1 98.19 103 GLU A CA 1
ATOM 807 C C . GLU A 1 103 ? -15.477 -11.805 -18.25 1 98.19 103 GLU A C 1
ATOM 809 O O . GLU A 1 103 ? -15.008 -12.891 -17.922 1 98.19 103 GLU A O 1
ATOM 814 N N . LEU A 1 104 ? -15.266 -11.211 -19.391 1 98.25 104 LEU A N 1
ATOM 815 C CA . LEU A 1 104 ? -14.453 -11.875 -20.406 1 98.25 104 LEU A CA 1
ATOM 816 C C . LEU A 1 104 ? -13.023 -12.047 -19.922 1 98.25 104 LEU A C 1
ATOM 818 O O . LEU A 1 104 ? -12.383 -13.062 -20.203 1 98.25 104 LEU A O 1
ATOM 822 N N . ASN A 1 105 ? -12.555 -11.047 -19.266 1 98.25 105 ASN A N 1
ATOM 823 C CA . ASN A 1 105 ? -11.203 -11.125 -18.719 1 98.25 105 ASN A CA 1
ATOM 824 C C . ASN A 1 105 ? -11.078 -12.25 -17.688 1 98.25 105 ASN A C 1
ATOM 826 O O . ASN A 1 105 ? -10.07 -12.953 -17.656 1 98.25 105 ASN A O 1
ATOM 830 N N . ILE A 1 106 ? -12.086 -12.461 -16.859 1 98.44 106 ILE A N 1
ATOM 831 C CA . ILE A 1 106 ? -12.094 -13.539 -15.875 1 98.44 106 ILE A CA 1
ATOM 832 C C . ILE A 1 106 ? -12.07 -14.891 -16.594 1 98.44 106 ILE A C 1
ATOM 834 O O . ILE A 1 106 ? -11.273 -15.766 -16.234 1 98.44 106 ILE A O 1
ATOM 838 N N . LEU A 1 107 ? -12.883 -15.008 -17.594 1 98.12 107 LEU A N 1
ATOM 839 C CA . LEU A 1 107 ? -12.945 -16.25 -18.359 1 98.12 107 LEU A CA 1
ATOM 840 C C . LEU A 1 107 ? -11.602 -16.562 -19.016 1 98.12 107 LEU A C 1
ATOM 842 O O . LEU A 1 107 ? -11.125 -17.688 -18.953 1 98.12 107 LEU A O 1
ATOM 846 N N . THR A 1 108 ? -11.047 -15.539 -19.562 1 98.38 108 THR A N 1
ATOM 847 C CA . THR A 1 108 ? -9.773 -15.688 -20.266 1 98.38 108 THR A CA 1
ATOM 848 C C . THR A 1 108 ? -8.664 -16.094 -19.312 1 98.38 108 THR A C 1
ATOM 850 O O . THR A 1 108 ? -7.914 -17.031 -19.578 1 98.38 108 THR A O 1
ATOM 853 N N . THR A 1 109 ? -8.57 -15.422 -18.219 1 98 109 THR A N 1
ATOM 854 C CA . THR A 1 109 ? -7.508 -15.695 -17.266 1 98 109 THR A CA 1
ATOM 855 C C . THR A 1 109 ? -7.715 -17.047 -16.594 1 98 109 THR A C 1
ATOM 857 O O . THR A 1 109 ? -6.75 -17.781 -16.344 1 98 109 THR A O 1
ATOM 860 N N . TYR A 1 110 ? -8.961 -17.422 -16.328 1 97.44 110 TYR A N 1
ATOM 861 C CA . TYR A 1 110 ? -9.227 -18.75 -15.789 1 97.44 110 TYR A CA 1
ATOM 862 C C . TYR A 1 110 ? -8.828 -19.828 -16.781 1 97.44 110 TYR A C 1
ATOM 864 O O . TYR A 1 110 ? -8.227 -20.844 -16.406 1 97.44 110 TYR A O 1
ATOM 872 N N . HIS A 1 111 ? -9.227 -19.641 -18.031 1 96.94 111 HIS A N 1
ATOM 873 C CA . HIS A 1 111 ? -8.875 -20.594 -19.078 1 96.94 111 HIS A CA 1
ATOM 874 C C . HIS A 1 111 ? -7.371 -20.812 -19.141 1 96.94 111 HIS A C 1
ATOM 876 O O . HIS A 1 111 ? -6.914 -21.953 -19.203 1 96.94 111 HIS A O 1
ATOM 882 N N . LYS A 1 112 ? -6.621 -19.75 -19.109 1 96.44 112 LYS A N 1
ATOM 883 C CA . LYS A 1 112 ? -5.164 -19.844 -19.125 1 96.44 112 LYS A CA 1
ATOM 884 C C . LYS A 1 112 ? -4.652 -20.594 -17.891 1 96.44 112 LYS A C 1
ATOM 886 O O . LYS A 1 112 ? -3.746 -21.422 -17.984 1 96.44 112 LYS A O 1
ATOM 891 N N . LEU A 1 113 ? -5.23 -20.328 -16.75 1 94.81 113 LEU A N 1
ATOM 892 C CA . LEU A 1 113 ? -4.82 -20.969 -15.508 1 94.81 113 LEU A CA 1
ATOM 893 C C . LEU A 1 113 ? -5.137 -22.453 -15.539 1 94.81 113 LEU A C 1
ATOM 895 O O . LEU A 1 113 ? -4.312 -23.281 -15.133 1 94.81 113 LEU A O 1
ATOM 899 N N . SER A 1 114 ? -6.258 -22.766 -16.047 1 93.12 114 SER A N 1
ATOM 900 C CA . SER A 1 114 ? -6.742 -24.141 -16.031 1 93.12 114 SER A CA 1
ATOM 901 C C . SER A 1 114 ? -5.922 -25.031 -16.969 1 93.12 114 SER A C 1
ATOM 903 O O . SER A 1 114 ? -5.988 -26.25 -16.875 1 93.12 114 SER A O 1
ATOM 905 N N . ARG A 1 115 ? -5.09 -24.469 -17.797 1 91.38 115 ARG A N 1
ATOM 906 C CA . ARG A 1 115 ? -4.297 -25.203 -18.766 1 91.38 115 ARG A CA 1
ATOM 907 C C . ARG A 1 115 ? -2.955 -25.625 -18.172 1 91.38 115 ARG A C 1
ATOM 909 O O . ARG A 1 115 ? -2.201 -26.375 -18.797 1 91.38 115 ARG A O 1
ATOM 916 N N . VAL A 1 116 ? -2.715 -25.062 -17.047 1 86.75 116 VAL A N 1
ATOM 917 C CA . VAL A 1 116 ? -1.444 -25.375 -16.406 1 86.75 116 VAL A CA 1
ATOM 918 C C . VAL A 1 116 ? -1.693 -26.234 -15.164 1 86.75 116 VAL A C 1
ATOM 920 O O . VAL A 1 116 ? -2.535 -25.906 -14.328 1 86.75 116 VAL A O 1
ATOM 923 N N . ASN A 1 117 ? -1.008 -27.344 -15.141 1 77.94 117 ASN A N 1
ATOM 924 C CA . ASN A 1 117 ? -1.104 -28.25 -13.992 1 77.94 117 ASN A CA 1
ATOM 925 C C . ASN A 1 117 ? 0.084 -28.078 -13.047 1 77.94 117 ASN A C 1
ATOM 927 O O . ASN A 1 117 ? 1.2 -28.484 -13.367 1 77.94 117 ASN A O 1
ATOM 931 N N . PRO A 1 118 ? -0.183 -27.531 -11.844 1 74.38 118 PRO A N 1
ATOM 932 C CA . PRO A 1 118 ? 0.932 -27.266 -10.93 1 74.38 118 PRO A CA 1
ATOM 933 C C . PRO A 1 118 ? 1.535 -28.547 -10.359 1 74.38 118 PRO A C 1
ATOM 935 O O . PRO A 1 118 ? 2.648 -28.531 -9.828 1 74.38 118 PRO A O 1
ATOM 938 N N . ALA A 1 119 ? 0.842 -29.641 -10.492 1 72.06 119 ALA A N 1
ATOM 939 C CA . ALA A 1 119 ? 1.344 -30.922 -9.977 1 72.06 119 ALA A CA 1
ATOM 940 C C . ALA A 1 119 ? 2.207 -31.625 -11.008 1 72.06 119 ALA A C 1
ATOM 942 O O . ALA A 1 119 ? 2.787 -32.688 -10.727 1 72.06 119 ALA A O 1
ATOM 943 N N . ALA A 1 120 ? 2.303 -31.031 -12.18 1 74.88 120 ALA A N 1
ATOM 944 C CA . ALA A 1 120 ? 3.111 -31.672 -13.219 1 74.88 120 ALA A CA 1
ATOM 945 C C . ALA A 1 120 ? 4.598 -31.609 -12.875 1 74.88 120 ALA A C 1
ATOM 947 O O . ALA A 1 120 ? 5.066 -30.609 -12.297 1 74.88 120 ALA A O 1
ATOM 948 N N . ALA A 1 121 ? 5.383 -32.688 -13.086 1 69.94 121 ALA A N 1
ATOM 949 C CA . ALA A 1 121 ? 6.793 -32.844 -12.742 1 69.94 121 ALA A CA 1
ATOM 950 C C . ALA A 1 121 ? 7.633 -31.75 -13.414 1 69.94 121 ALA A C 1
ATOM 952 O O . ALA A 1 121 ? 8.609 -31.266 -12.836 1 69.94 121 ALA A O 1
ATOM 953 N N . ASP A 1 122 ? 7.234 -31.281 -14.633 1 72.38 122 ASP A N 1
ATOM 954 C CA . ASP A 1 122 ? 8.039 -30.328 -15.406 1 72.38 122 ASP A CA 1
ATOM 955 C C . ASP A 1 122 ? 7.406 -28.938 -15.406 1 72.38 122 ASP A C 1
ATOM 957 O O . ASP A 1 122 ? 7.695 -28.125 -16.281 1 72.38 122 ASP A O 1
ATOM 961 N N . ILE A 1 123 ? 6.766 -28.766 -14.352 1 74.12 123 ILE A N 1
ATOM 962 C CA . ILE A 1 123 ? 6.008 -27.531 -14.359 1 74.12 123 ILE A CA 1
ATOM 963 C C . ILE A 1 123 ? 6.957 -26.344 -14.203 1 74.12 123 ILE A C 1
ATOM 965 O O . ILE A 1 123 ? 7.922 -26.406 -13.438 1 74.12 123 ILE A O 1
ATOM 969 N N . ASP A 1 124 ? 6.668 -25.344 -15.047 1 77.94 124 ASP A N 1
ATOM 970 C CA . ASP A 1 124 ? 7.262 -24.016 -14.836 1 77.94 124 ASP A CA 1
ATOM 971 C C . ASP A 1 124 ? 6.48 -23.219 -13.789 1 77.94 124 ASP A C 1
ATOM 973 O O . ASP A 1 124 ? 5.453 -22.625 -14.102 1 77.94 124 ASP A O 1
ATOM 977 N N . TYR A 1 125 ? 6.984 -23.172 -12.656 1 75.62 125 TYR A N 1
ATOM 978 C CA . TYR A 1 125 ? 6.293 -22.547 -11.531 1 75.62 125 TYR A CA 1
ATOM 979 C C . TYR A 1 125 ? 6.117 -21.062 -11.766 1 75.62 125 TYR A C 1
ATOM 981 O O . TYR A 1 125 ? 5.145 -20.453 -11.305 1 75.62 125 TYR A O 1
ATOM 989 N N . ASN A 1 126 ? 7.008 -20.484 -12.477 1 77.5 126 ASN A N 1
ATOM 990 C CA . ASN A 1 126 ? 6.871 -19.062 -12.789 1 77.5 126 ASN A CA 1
ATOM 991 C C . ASN A 1 126 ? 5.652 -18.797 -13.672 1 77.5 126 ASN A C 1
ATOM 993 O O . ASN A 1 126 ? 4.938 -17.812 -13.477 1 77.5 126 ASN A O 1
ATOM 997 N N . GLU A 1 127 ? 5.551 -19.672 -14.586 1 83.81 127 GLU A N 1
ATOM 998 C CA . GLU A 1 127 ? 4.387 -19.547 -15.461 1 83.81 127 GLU A CA 1
ATOM 999 C C . GLU A 1 127 ? 3.09 -19.75 -14.68 1 83.81 127 GLU A C 1
ATOM 1001 O O . GLU A 1 127 ? 2.131 -18.984 -14.859 1 83.81 127 GLU A O 1
ATOM 1006 N N . TRP A 1 128 ? 3.033 -20.766 -13.906 1 85.5 128 TRP A N 1
ATOM 1007 C CA . TRP A 1 128 ? 1.844 -21 -13.102 1 85.5 128 TRP A CA 1
ATOM 1008 C C . TRP A 1 128 ? 1.543 -19.812 -12.203 1 85.5 128 TRP A C 1
ATOM 1010 O O . TRP A 1 128 ? 0.393 -19.375 -12.102 1 85.5 128 TRP A O 1
ATOM 1020 N N . ASP A 1 129 ? 2.52 -19.328 -11.578 1 85.12 129 ASP A N 1
ATOM 1021 C CA . ASP A 1 129 ? 2.365 -18.203 -10.656 1 85.12 129 ASP A CA 1
ATOM 1022 C C . ASP A 1 129 ? 1.794 -16.984 -11.367 1 85.12 129 ASP A C 1
ATOM 1024 O O . ASP A 1 129 ? 0.922 -16.297 -10.836 1 85.12 129 ASP A O 1
ATOM 1028 N N . GLN A 1 130 ? 2.346 -16.734 -12.508 1 89 130 GLN A N 1
ATOM 1029 C CA . GLN A 1 130 ? 1.865 -15.594 -13.289 1 89 130 GLN A CA 1
ATOM 1030 C C . GLN A 1 130 ? 0.393 -15.758 -13.656 1 89 130 GLN A C 1
ATOM 1032 O O . GLN A 1 130 ? -0.399 -14.828 -13.5 1 89 130 GLN A O 1
ATOM 1037 N N . ARG A 1 131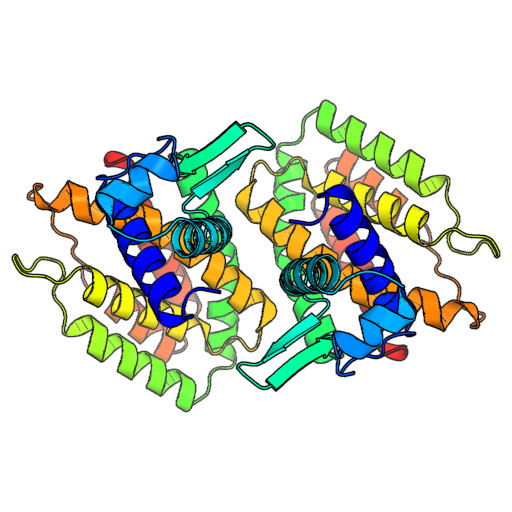 ? 0.038 -16.891 -14.133 1 93.06 131 ARG A N 1
ATOM 1038 C CA . ARG A 1 131 ? -1.346 -17.172 -14.516 1 93.06 131 ARG A CA 1
ATOM 1039 C C . ARG A 1 131 ? -2.262 -17.141 -13.297 1 93.06 131 ARG A C 1
ATOM 1041 O O . ARG A 1 131 ? -3.387 -16.656 -13.367 1 93.06 131 ARG A O 1
ATOM 1048 N N . HIS A 1 132 ? -1.761 -17.75 -12.227 1 93.06 132 HIS A N 1
ATOM 1049 C CA . HIS A 1 132 ? -2.482 -17.734 -10.961 1 93.06 132 HIS A CA 1
ATOM 1050 C C . HIS A 1 132 ? -2.74 -16.297 -10.5 1 93.06 132 HIS A C 1
ATOM 1052 O O . HIS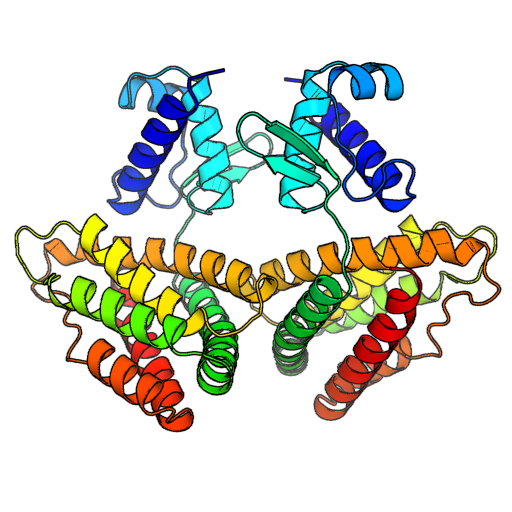 A 1 132 ? -3.871 -15.953 -10.156 1 93.06 132 HIS A O 1
ATOM 1058 N N . SER A 1 133 ? -1.767 -15.484 -10.555 1 93.69 133 SER A N 1
ATOM 1059 C CA . SER A 1 133 ? -1.873 -14.078 -10.188 1 93.69 133 SER A CA 1
ATOM 1060 C C . SER A 1 133 ? -2.846 -13.344 -11.102 1 93.69 133 SER A C 1
ATOM 1062 O O . SER A 1 133 ? -3.697 -12.586 -10.625 1 93.69 133 SER A O 1
ATOM 1064 N N . ASP A 1 134 ? -2.73 -13.555 -12.344 1 96.5 134 ASP A N 1
ATOM 1065 C CA . ASP A 1 134 ? -3.59 -12.883 -13.312 1 96.5 134 ASP A CA 1
ATOM 1066 C C . ASP A 1 134 ? -5.062 -13.172 -13.039 1 96.5 134 ASP A C 1
ATOM 1068 O O . ASP A 1 134 ? -5.906 -12.281 -13.156 1 96.5 134 ASP A O 1
ATOM 1072 N N . PHE A 1 135 ? -5.328 -14.383 -12.742 1 97.94 135 PHE A N 1
ATOM 1073 C CA . PHE A 1 135 ? -6.707 -14.773 -12.469 1 97.94 135 PHE A CA 1
ATOM 1074 C C . PHE A 1 135 ? -7.246 -14.031 -11.258 1 97.94 135 PHE A C 1
ATOM 1076 O O . PHE A 1 135 ? -8.328 -13.438 -11.312 1 97.94 135 PHE A O 1
ATOM 1083 N N . HIS A 1 136 ? -6.559 -14 -10.164 1 97.56 136 HIS A N 1
ATOM 1084 C CA . HIS A 1 136 ? -7.008 -13.344 -8.938 1 97.56 136 HIS A CA 1
ATOM 1085 C C . HIS A 1 136 ? -7.141 -11.836 -9.141 1 97.56 136 HIS A C 1
ATOM 1087 O O . HIS A 1 136 ? -8.102 -11.227 -8.664 1 97.56 136 HIS A O 1
ATOM 1093 N N . LEU A 1 137 ? -6.18 -11.305 -9.852 1 97.38 137 LEU A N 1
ATOM 1094 C CA . LEU A 1 137 ? -6.258 -9.875 -10.148 1 97.38 137 LEU A CA 1
ATOM 1095 C C . LEU A 1 137 ? -7.469 -9.562 -11.023 1 97.38 137 LEU A C 1
ATOM 1097 O O . LEU A 1 137 ? -8.117 -8.531 -10.844 1 97.38 137 LEU A O 1
ATOM 1101 N N . ALA A 1 138 ? -7.734 -10.445 -11.969 1 98.12 138 ALA A N 1
ATOM 1102 C CA . ALA A 1 138 ? -8.883 -10.258 -12.852 1 98.12 138 ALA A CA 1
ATOM 1103 C C . ALA A 1 138 ? -10.18 -10.211 -12.055 1 98.12 138 ALA A C 1
ATOM 1105 O O . ALA A 1 138 ? -11.078 -9.422 -12.367 1 98.12 138 ALA A O 1
ATOM 1106 N N . LEU A 1 139 ? -10.305 -11.062 -11.047 1 98.5 139 LEU A N 1
ATOM 1107 C CA . LEU A 1 139 ? -11.492 -11.094 -10.203 1 98.5 139 LEU A CA 1
ATOM 1108 C C . LEU A 1 139 ? -11.773 -9.727 -9.602 1 98.5 139 LEU A C 1
ATOM 1110 O O . LEU A 1 139 ? -12.93 -9.328 -9.453 1 98.5 139 LEU A O 1
ATOM 1114 N N . MET A 1 140 ? -10.711 -8.969 -9.297 1 98.12 140 MET A N 1
ATOM 1115 C CA . MET A 1 140 ? -10.82 -7.723 -8.547 1 98.12 140 MET A CA 1
ATOM 1116 C C . MET A 1 140 ? -10.867 -6.523 -9.484 1 98.12 140 MET A C 1
ATOM 1118 O O . MET A 1 140 ? -11.125 -5.398 -9.047 1 98.12 140 MET A O 1
ATOM 1122 N N . ALA A 1 141 ? -10.664 -6.684 -10.75 1 97.25 141 ALA A N 1
ATOM 1123 C CA . ALA A 1 141 ? -10.375 -5.609 -11.695 1 97.25 141 ALA A CA 1
ATOM 1124 C C . ALA A 1 141 ? -11.625 -4.793 -12 1 97.25 141 ALA A C 1
ATOM 1126 O O . ALA A 1 141 ? -11.531 -3.693 -12.555 1 97.25 141 ALA A O 1
ATOM 1127 N N . GLY A 1 142 ? -12.773 -5.27 -11.641 1 96.88 142 GLY A N 1
ATOM 1128 C CA . GLY A 1 142 ? -14.016 -4.539 -11.875 1 96.88 142 GLY A CA 1
ATOM 1129 C C . GLY A 1 142 ? -14.367 -3.594 -10.742 1 96.88 142 GLY A C 1
ATOM 1130 O O . GLY A 1 142 ? -15.453 -3.004 -10.734 1 96.88 142 GLY A O 1
ATOM 1131 N N . SER A 1 143 ? -13.508 -3.33 -9.797 1 96.88 143 SER A N 1
ATOM 1132 C CA . SER A 1 143 ? -13.812 -2.666 -8.531 1 96.88 143 SER A CA 1
ATOM 1133 C C . SER A 1 143 ? -13.836 -1.149 -8.695 1 96.88 143 SER A C 1
ATOM 1135 O O . SER A 1 143 ? -14.344 -0.432 -7.832 1 96.88 143 SER A O 1
ATOM 1137 N N . ASN A 1 144 ? -13.266 -0.57 -9.758 1 94.5 144 ASN A N 1
ATOM 1138 C CA . ASN A 1 144 ? -13.188 0.868 -9.992 1 94.5 144 ASN A CA 1
ATOM 1139 C C . ASN A 1 144 ? -12.508 1.585 -8.82 1 94.5 144 ASN A C 1
ATOM 1141 O O . ASN A 1 144 ? -13 2.615 -8.359 1 94.5 144 ASN A O 1
ATOM 1145 N N . SER A 1 145 ? -11.492 1.01 -8.266 1 96.94 145 SER A N 1
ATOM 1146 C CA . SER A 1 145 ? -10.68 1.6 -7.207 1 96.94 145 SER A CA 1
ATOM 1147 C C . SER A 1 145 ? -9.195 1.409 -7.477 1 96.94 145 SER A C 1
ATOM 1149 O O . SER A 1 145 ? -8.578 0.484 -6.949 1 96.94 145 SER A O 1
ATOM 1151 N N . PRO A 1 146 ? -8.648 2.279 -8.297 1 95.88 146 PRO A N 1
ATOM 1152 C CA . PRO A 1 146 ? -7.227 2.145 -8.617 1 95.88 146 PRO A CA 1
ATOM 1153 C C . PRO A 1 146 ? -6.336 2.15 -7.371 1 95.88 146 PRO A C 1
ATOM 1155 O O . PRO A 1 146 ? -5.352 1.414 -7.309 1 95.88 146 PRO A O 1
ATOM 1158 N N . VAL A 1 147 ? -6.723 2.918 -6.395 1 95.81 147 VAL A N 1
ATOM 1159 C CA . VAL A 1 147 ? -5.918 3.037 -5.18 1 95.81 147 VAL A CA 1
ATOM 1160 C C . VAL A 1 147 ? -5.91 1.707 -4.43 1 95.81 147 VAL A C 1
ATOM 1162 O O . VAL A 1 147 ? -4.848 1.164 -4.125 1 95.81 147 VAL A O 1
ATOM 1165 N N . MET A 1 148 ? -7.059 1.182 -4.148 1 97.56 148 MET A N 1
ATOM 1166 C CA . MET A 1 148 ? -7.156 -0.069 -3.402 1 97.56 148 MET A CA 1
ATOM 1167 C C . MET A 1 148 ? -6.539 -1.223 -4.188 1 97.56 148 MET A C 1
ATOM 1169 O O . MET A 1 148 ? -5.926 -2.117 -3.602 1 97.56 148 MET A O 1
ATOM 1173 N N . MET A 1 149 ? -6.742 -1.201 -5.523 1 97.25 149 MET A N 1
ATOM 1174 C CA . MET A 1 149 ? -6.172 -2.24 -6.379 1 97.25 149 MET A CA 1
ATOM 1175 C C . MET A 1 149 ? -4.652 -2.248 -6.293 1 97.25 149 MET A C 1
ATOM 1177 O O . MET A 1 149 ? -4.031 -3.312 -6.277 1 97.25 149 MET A O 1
ATOM 1181 N N . ALA A 1 150 ? -4.094 -1.096 -6.246 1 94.19 150 ALA A N 1
ATOM 1182 C CA . ALA A 1 150 ? -2.641 -1.003 -6.137 1 94.19 150 ALA A CA 1
ATOM 1183 C C . ALA A 1 150 ? -2.15 -1.593 -4.82 1 94.19 150 ALA A C 1
ATOM 1185 O O . ALA A 1 150 ? -1.141 -2.301 -4.785 1 94.19 150 ALA A O 1
ATOM 1186 N N . LEU A 1 151 ? -2.822 -1.309 -3.746 1 95.88 151 LEU A N 1
ATOM 1187 C CA . LEU A 1 151 ? -2.473 -1.876 -2.447 1 95.88 151 LEU A CA 1
ATOM 1188 C C . LEU A 1 151 ? -2.641 -3.391 -2.453 1 95.88 151 LEU A C 1
ATOM 1190 O O . LEU A 1 151 ? -1.794 -4.117 -1.925 1 95.88 151 LEU A O 1
ATOM 1194 N N . TYR A 1 152 ? -3.725 -3.822 -3.055 1 97.25 152 TYR A N 1
ATOM 1195 C CA . TYR A 1 152 ? -3.977 -5.254 -3.178 1 97.25 152 TYR A CA 1
ATOM 1196 C C . TYR A 1 152 ? -2.832 -5.949 -3.904 1 97.25 152 TYR A C 1
ATOM 1198 O O . TYR A 1 152 ? -2.342 -6.988 -3.453 1 97.25 152 TYR A O 1
ATOM 1206 N N . ARG A 1 153 ? -2.447 -5.387 -5.008 1 94.38 153 ARG A N 1
ATOM 1207 C CA . ARG A 1 153 ? -1.356 -5.961 -5.793 1 94.38 153 ARG A CA 1
ATOM 1208 C C . ARG A 1 153 ? -0.079 -6.059 -4.965 1 94.38 153 ARG A C 1
ATOM 1210 O O . ARG A 1 153 ? 0.646 -7.051 -5.047 1 94.38 153 ARG A O 1
ATOM 1217 N N . GLU A 1 154 ? 0.186 -5.062 -4.219 1 91.25 154 GLU A N 1
ATOM 1218 C CA . GLU A 1 154 ? 1.375 -5.051 -3.373 1 91.25 154 GLU A CA 1
ATOM 1219 C C . GLU A 1 154 ? 1.339 -6.184 -2.355 1 91.25 154 GLU A C 1
ATOM 1221 O O . GLU A 1 154 ? 2.32 -6.914 -2.195 1 91.25 154 GLU A O 1
ATOM 1226 N N . VAL A 1 155 ? 0.219 -6.355 -1.669 1 95.75 155 VAL A N 1
ATOM 1227 C CA . VAL A 1 155 ? 0.064 -7.398 -0.66 1 95.75 155 VAL A CA 1
ATOM 1228 C C . VAL A 1 155 ? 0.131 -8.773 -1.323 1 95.75 155 VAL A C 1
ATOM 1230 O O . VAL A 1 155 ? 0.798 -9.68 -0.821 1 95.75 155 VAL A O 1
ATOM 1233 N N . TYR A 1 156 ? -0.507 -8.859 -2.447 1 94.19 156 TYR A N 1
ATOM 1234 C CA . TYR A 1 156 ? -0.544 -10.125 -3.176 1 94.19 156 TYR A CA 1
ATOM 1235 C C . TYR A 1 156 ? 0.859 -10.562 -3.572 1 94.19 156 TYR A C 1
ATOM 1237 O O . TYR A 1 156 ? 1.201 -11.742 -3.457 1 94.19 156 TYR A O 1
ATOM 1245 N N . GLU A 1 157 ? 1.66 -9.656 -4.008 1 88.62 157 GLU A N 1
ATOM 1246 C CA . GLU A 1 157 ? 3.031 -9.953 -4.41 1 88.62 157 GLU A CA 1
ATOM 1247 C C . GLU A 1 157 ? 3.854 -10.469 -3.23 1 88.62 157 GLU A C 1
ATOM 1249 O O . GLU A 1 157 ? 4.691 -11.359 -3.391 1 88.62 157 GLU A O 1
ATOM 1254 N N . GLN A 1 158 ? 3.633 -9.906 -2.154 1 90.56 158 GLN A N 1
ATOM 1255 C CA . GLN A 1 158 ? 4.344 -10.367 -0.968 1 90.56 158 GLN A CA 1
ATOM 1256 C C . GLN A 1 158 ? 3.922 -11.781 -0.59 1 90.56 158 GLN A C 1
ATOM 1258 O O . GLN A 1 158 ? 4.746 -12.586 -0.147 1 90.56 158 GLN A O 1
ATOM 1263 N N . ILE A 1 159 ? 2.658 -12.055 -0.763 1 92.06 159 ILE A N 1
ATOM 1264 C CA . ILE A 1 159 ? 2.16 -13.398 -0.494 1 92.06 159 ILE A CA 1
ATOM 1265 C C . ILE A 1 159 ? 2.756 -14.375 -1.5 1 92.06 159 ILE A C 1
ATOM 1267 O O . ILE A 1 159 ? 3.059 -15.523 -1.155 1 92.06 159 ILE A O 1
ATOM 1271 N N . GLU A 1 160 ? 2.945 -13.906 -2.73 1 86.5 160 GLU A N 1
ATOM 1272 C CA . GLU A 1 160 ? 3.561 -14.734 -3.762 1 86.5 160 GLU A CA 1
ATOM 1273 C C . GLU A 1 160 ? 4.957 -15.188 -3.346 1 86.5 160 GLU A C 1
ATOM 1275 O O . GLU A 1 160 ? 5.379 -16.297 -3.678 1 86.5 160 GLU A O 1
ATOM 1280 N N . ARG A 1 161 ? 5.699 -14.367 -2.66 1 83.38 161 ARG A N 1
ATOM 1281 C CA . ARG A 1 161 ? 7.016 -14.734 -2.146 1 83.38 161 ARG A CA 1
ATOM 1282 C C . ARG A 1 161 ? 6.93 -15.945 -1.224 1 83.38 161 ARG A C 1
ATOM 1284 O O . ARG A 1 161 ? 7.734 -16.875 -1.328 1 83.38 161 ARG A O 1
ATOM 1291 N N . TYR A 1 162 ? 5.895 -15.969 -0.377 1 86.81 162 TYR A N 1
ATOM 1292 C CA . TYR A 1 162 ? 5.688 -17.078 0.545 1 86.81 162 TYR A CA 1
ATOM 1293 C C . TYR A 1 162 ? 5.223 -18.328 -0.199 1 86.81 162 TYR A C 1
ATOM 1295 O O . TYR A 1 162 ? 5.629 -19.438 0.13 1 86.81 162 TYR A O 1
ATOM 1303 N N . ARG A 1 163 ? 4.371 -18.078 -1.158 1 84.25 163 ARG A N 1
ATOM 1304 C CA . ARG A 1 163 ? 3.896 -19.203 -1.961 1 84.25 163 ARG A CA 1
ATOM 1305 C C . ARG A 1 163 ? 5.055 -19.875 -2.688 1 84.25 163 ARG A C 1
ATOM 1307 O O . ARG A 1 163 ? 5.078 -21.109 -2.812 1 84.25 163 ARG A O 1
ATOM 1314 N N . HIS A 1 164 ? 5.961 -19.125 -3.178 1 79 164 HIS A N 1
ATOM 1315 C CA . HIS A 1 164 ? 7.113 -19.672 -3.883 1 79 164 HIS A CA 1
ATOM 1316 C C . HIS A 1 164 ? 7.977 -20.531 -2.955 1 79 164 HIS A C 1
ATOM 1318 O O . HIS A 1 164 ? 8.508 -21.562 -3.369 1 79 164 HIS A O 1
ATOM 1324 N N . ILE A 1 165 ? 8.133 -20.125 -1.778 1 76.56 165 ILE A N 1
ATOM 1325 C CA . ILE A 1 165 ? 8.875 -20.906 -0.795 1 76.56 165 ILE A CA 1
ATOM 1326 C C . ILE A 1 165 ? 8.227 -22.281 -0.635 1 76.56 165 ILE A C 1
ATOM 1328 O O . ILE A 1 165 ? 8.914 -23.312 -0.668 1 76.56 165 ILE A O 1
ATOM 1332 N N . TRP A 1 166 ? 6.965 -22.219 -0.517 1 75.5 166 TRP A N 1
ATOM 1333 C CA . TRP A 1 166 ? 6.215 -23.469 -0.409 1 75.5 166 TRP A CA 1
ATOM 1334 C C . TRP A 1 166 ? 6.387 -24.312 -1.664 1 75.5 166 TRP A C 1
ATOM 1336 O O . TRP A 1 166 ? 6.719 -25.5 -1.578 1 75.5 166 TRP A O 1
ATOM 1346 N N . LEU A 1 167 ? 6.297 -23.719 -2.836 1 72.25 167 LEU A N 1
ATOM 1347 C CA . LEU A 1 167 ? 6.363 -24.453 -4.098 1 72.25 167 LEU A CA 1
ATOM 1348 C C . LEU A 1 167 ? 7.758 -25.047 -4.316 1 72.25 167 LEU A C 1
ATOM 1350 O O . LEU A 1 167 ? 7.895 -26.156 -4.824 1 72.25 167 LEU A O 1
ATOM 1354 N N . SER A 1 168 ? 8.727 -24.344 -3.957 1 70.56 168 SER A N 1
ATOM 1355 C CA . SER A 1 168 ? 10.102 -24.781 -4.156 1 70.56 168 SER A CA 1
ATOM 1356 C C . SER A 1 168 ? 10.469 -25.891 -3.172 1 70.56 168 SER A C 1
ATOM 1358 O O . SER A 1 168 ? 11.203 -26.828 -3.52 1 70.56 168 SER A O 1
ATOM 1360 N N . ARG A 1 169 ? 10.008 -25.797 -2.064 1 69.5 169 ARG A N 1
ATOM 1361 C CA . ARG A 1 169 ? 10.383 -26.75 -1.021 1 69.5 169 ARG A CA 1
ATOM 1362 C C . ARG A 1 169 ? 9.523 -2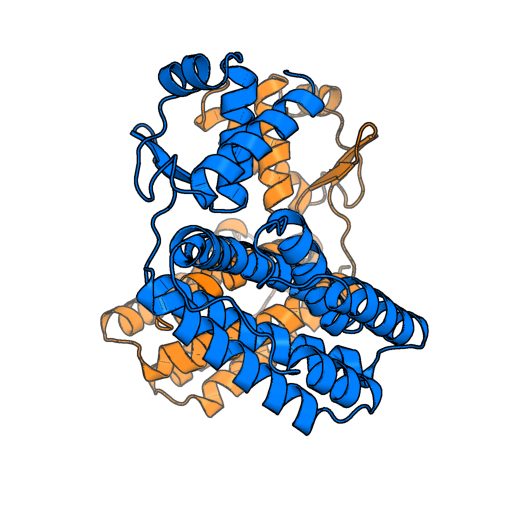8 -1.097 1 69.5 169 ARG A C 1
ATOM 1364 O O . ARG A 1 169 ? 9.922 -29.062 -0.61 1 69.5 169 ARG A O 1
ATOM 1371 N N . SER A 1 170 ? 8.328 -27.766 -1.612 1 62.62 170 SER A N 1
ATOM 1372 C CA . SER A 1 170 ? 7.418 -28.891 -1.719 1 62.62 170 SER A CA 1
ATOM 1373 C C . SER A 1 170 ? 7.793 -29.797 -2.891 1 62.62 170 SER A C 1
ATOM 1375 O O . SER A 1 170 ? 7.281 -30.906 -3.008 1 62.62 170 SER A O 1
ATOM 1377 N N . ARG A 1 171 ? 8.531 -29.297 -3.912 1 61.91 171 ARG A N 1
ATOM 1378 C CA . ARG A 1 171 ? 8.93 -30.109 -5.066 1 61.91 171 ARG A CA 1
ATOM 1379 C C . ARG A 1 171 ? 9.32 -31.516 -4.641 1 61.91 171 ARG A C 1
ATOM 1381 O O . ARG A 1 171 ? 9.086 -32.469 -5.375 1 61.91 171 ARG A O 1
ATOM 1388 N N . GLY A 1 172 ? 9.93 -31.516 -3.561 1 54.78 172 GLY A N 1
ATOM 1389 C CA . GLY A 1 172 ? 10.312 -32.875 -3.143 1 54.78 172 GLY A CA 1
ATOM 1390 C C . GLY A 1 172 ? 9.195 -33.594 -2.428 1 54.78 172 GLY A C 1
ATOM 1391 O O . GLY A 1 172 ? 9.289 -34.812 -2.195 1 54.78 172 GLY A O 1
ATOM 1392 N N . TYR A 1 173 ? 8.266 -32.844 -2.02 1 53.47 173 TYR A N 1
ATOM 1393 C CA . TYR A 1 173 ? 7.258 -33.5 -1.186 1 53.47 173 TYR A CA 1
ATOM 1394 C C . TYR A 1 173 ? 6.086 -33.969 -2.027 1 53.47 173 TYR A C 1
ATOM 1396 O O . TYR A 1 173 ? 5.82 -33.438 -3.105 1 53.47 173 TYR A O 1
ATOM 1404 N N . GLU A 1 174 ? 5.625 -35.125 -1.82 1 52.16 174 GLU A N 1
ATOM 1405 C CA . GLU A 1 174 ? 4.484 -35.844 -2.404 1 52.16 174 GLU A CA 1
ATOM 1406 C C . GLU A 1 174 ? 3.27 -34.906 -2.51 1 52.16 174 GLU A C 1
ATOM 1408 O O . GLU A 1 174 ? 2.324 -35.219 -3.244 1 52.16 174 GLU A O 1
ATOM 1413 N N . HIS A 1 175 ? 3.283 -33.781 -1.735 1 58.31 175 HIS A N 1
ATOM 1414 C CA . HIS A 1 175 ? 2.014 -33.062 -1.702 1 58.31 175 HIS A CA 1
ATOM 1415 C C . HIS A 1 175 ? 2.039 -31.844 -2.631 1 58.31 175 HIS A C 1
ATOM 1417 O O . HIS A 1 175 ? 2.443 -30.766 -2.223 1 58.31 175 HIS A O 1
ATOM 1423 N N . ARG A 1 176 ? 1.819 -32.125 -3.932 1 62.75 176 ARG A N 1
ATOM 1424 C CA . ARG A 1 176 ? 1.754 -31.125 -4.992 1 62.75 176 ARG A CA 1
ATOM 1425 C C . ARG A 1 176 ? 0.484 -30.297 -4.875 1 62.75 176 ARG A C 1
ATOM 1427 O O . ARG A 1 176 ? -0.55 -30.781 -4.418 1 62.75 176 ARG A O 1
ATOM 1434 N N . TYR A 1 177 ? 0.546 -29.156 -5.082 1 70.5 177 TYR A N 1
ATOM 1435 C CA . TYR A 1 177 ? -0.586 -28.234 -5.035 1 70.5 177 TYR A CA 1
ATOM 1436 C C . TYR A 1 177 ? -1.729 -28.734 -5.914 1 70.5 177 TYR A C 1
ATOM 1438 O O . TYR A 1 177 ? -1.508 -29.156 -7.051 1 70.5 177 TYR A O 1
ATOM 1446 N N . GLN A 1 178 ? -2.893 -28.859 -5.293 1 73.31 178 GLN A N 1
ATOM 1447 C CA . GLN A 1 178 ? -4.109 -29.156 -6.035 1 73.31 178 GLN A CA 1
ATOM 1448 C C . GLN A 1 178 ? -5.172 -28.094 -5.812 1 73.31 178 GLN A C 1
ATOM 1450 O O . GLN A 1 178 ? -5.484 -27.75 -4.672 1 73.31 178 GLN A O 1
ATOM 1455 N N . ASP A 1 179 ? -5.523 -27.453 -6.902 1 78.31 179 ASP A N 1
ATOM 1456 C CA . ASP A 1 179 ? -6.566 -26.438 -6.898 1 78.31 179 ASP A CA 1
ATOM 1457 C C . ASP A 1 179 ? -7.895 -27 -6.41 1 78.31 179 ASP A C 1
ATOM 1459 O O . ASP A 1 179 ? -8.641 -26.344 -5.691 1 78.31 179 ASP A O 1
ATOM 1463 N N . ASN A 1 180 ? -8.266 -28.266 -6.52 1 80.06 180 ASN A N 1
ATOM 1464 C CA . ASN A 1 180 ? -9.484 -28.984 -6.156 1 80.06 180 ASN A CA 1
ATOM 1465 C C . ASN A 1 180 ? -10.734 -28.25 -6.625 1 80.06 180 ASN A C 1
ATOM 1467 O O . ASN A 1 180 ? -11.727 -28.188 -5.902 1 80.06 180 ASN A O 1
ATOM 1471 N N . GLY A 1 181 ? -10.586 -27.547 -7.738 1 90.5 181 GLY A N 1
ATOM 1472 C CA . GLY A 1 181 ? -11.719 -26.891 -8.375 1 90.5 181 GLY A CA 1
ATOM 1473 C C . GLY A 1 181 ? -12.062 -25.547 -7.742 1 90.5 181 GLY A C 1
ATOM 1474 O O . GLY A 1 181 ? -13.086 -24.953 -8.086 1 90.5 181 GLY A O 1
ATOM 1475 N N . GLU A 1 182 ? -11.312 -25.109 -6.848 1 93.19 182 GLU A N 1
ATOM 1476 C CA . GLU A 1 182 ? -11.609 -23.891 -6.109 1 93.19 182 GLU A CA 1
ATOM 1477 C C . GLU A 1 182 ? -11.688 -22.688 -7.043 1 93.19 182 GLU A C 1
ATOM 1479 O O . GLU A 1 182 ? -12.594 -21.859 -6.926 1 93.19 182 GLU A O 1
ATOM 1484 N N . HIS A 1 183 ? -10.758 -22.594 -7.977 1 95.88 183 HIS A N 1
ATOM 1485 C CA . HIS A 1 183 ? -10.734 -21.453 -8.875 1 95.88 183 HIS A CA 1
ATOM 1486 C C . HIS A 1 183 ? -11.922 -21.469 -9.828 1 95.88 183 HIS A C 1
ATOM 1488 O O . HIS A 1 183 ? -12.484 -20.422 -10.148 1 95.88 183 HIS A O 1
ATOM 1494 N N . GLU A 1 184 ? -12.258 -22.656 -10.25 1 96.56 184 GLU A N 1
ATOM 1495 C CA . GLU A 1 184 ? -13.453 -22.766 -11.094 1 96.56 184 GLU A CA 1
ATOM 1496 C C . GLU A 1 184 ? -14.703 -22.344 -10.328 1 96.56 184 GLU A C 1
ATOM 1498 O O . GLU A 1 184 ? -15.531 -21.594 -10.852 1 96.56 184 GLU A O 1
ATOM 1503 N N . ALA A 1 185 ? -14.875 -22.859 -9.156 1 97.81 185 ALA A N 1
ATOM 1504 C CA . ALA A 1 185 ? -16.016 -22.516 -8.312 1 97.81 185 ALA A CA 1
ATOM 1505 C C . ALA A 1 185 ? -16.078 -21 -8.086 1 97.81 185 ALA A C 1
ATOM 1507 O O . ALA A 1 185 ? -17.172 -20.406 -8.141 1 97.81 185 ALA A O 1
ATOM 1508 N N . MET A 1 186 ? -14.953 -20.391 -7.848 1 97.88 186 MET A N 1
ATOM 1509 C CA . MET A 1 186 ? -14.875 -18.938 -7.652 1 97.88 186 MET A CA 1
ATOM 1510 C C . MET A 1 186 ? -15.328 -18.203 -8.898 1 97.88 186 MET A C 1
ATOM 1512 O O . MET A 1 186 ? -16.156 -17.281 -8.82 1 97.88 186 MET A O 1
ATOM 1516 N N . MET A 1 187 ? -14.75 -18.609 -10.039 1 98.19 187 MET A N 1
ATOM 1517 C CA . MET A 1 187 ? -15.141 -17.984 -11.305 1 98.19 187 MET A CA 1
ATOM 1518 C C . MET A 1 187 ? -16.656 -18.062 -11.5 1 98.19 187 MET A C 1
ATOM 1520 O O . MET A 1 187 ? -17.297 -17.062 -11.82 1 98.19 187 MET A O 1
ATOM 1524 N N . LYS A 1 188 ? -17.219 -19.219 -11.289 1 98.38 188 LYS A N 1
ATOM 1525 C CA . LYS A 1 188 ? -18.656 -19.438 -11.492 1 98.38 188 LYS A CA 1
ATOM 1526 C C . LYS A 1 188 ? -19.469 -18.562 -10.539 1 98.38 188 LYS A C 1
ATOM 1528 O O . LYS A 1 188 ? -20.469 -17.953 -10.945 1 98.38 188 LYS A O 1
ATOM 1533 N N . ALA A 1 189 ? -19.078 -18.547 -9.305 1 98.62 189 ALA A N 1
ATOM 1534 C CA . ALA A 1 189 ? -19.797 -17.734 -8.32 1 98.62 189 ALA A CA 1
ATOM 1535 C C . ALA A 1 189 ? -19.75 -16.25 -8.688 1 98.62 189 ALA A C 1
ATOM 1537 O O . ALA A 1 189 ? -20.75 -15.547 -8.57 1 98.62 189 ALA A O 1
ATOM 1538 N N . VAL A 1 190 ? -18.609 -15.758 -9.156 1 98.69 190 VAL A N 1
ATOM 1539 C CA . VAL A 1 190 ? -18.406 -14.359 -9.508 1 98.69 190 VAL A CA 1
ATOM 1540 C C . VAL A 1 190 ? -19.219 -14.016 -10.75 1 98.69 190 VAL A C 1
ATOM 1542 O O . VAL A 1 190 ? -19.938 -13.008 -10.773 1 98.69 190 VAL A O 1
ATOM 1545 N N . LEU A 1 191 ? -19.203 -14.883 -11.727 1 98.12 191 LEU A N 1
ATOM 1546 C CA . LEU A 1 191 ? -19.891 -14.609 -12.984 1 98.12 191 LEU A CA 1
ATOM 1547 C C . LEU A 1 191 ? -21.406 -14.719 -12.812 1 98.12 191 LEU A C 1
ATOM 1549 O O . LEU A 1 191 ? -22.156 -14.086 -13.547 1 98.12 191 LEU A O 1
ATOM 1553 N N . SER A 1 192 ? -21.828 -15.516 -11.852 1 98.06 192 SER A N 1
ATOM 1554 C CA . SER A 1 192 ? -23.25 -15.602 -11.539 1 98.06 192 SER A CA 1
ATOM 1555 C C . SER A 1 192 ? -23.688 -14.469 -10.617 1 98.06 192 SER A C 1
ATOM 1557 O O . SER A 1 192 ? -24.844 -14.43 -10.172 1 98.06 192 SER A O 1
ATOM 1559 N N . ARG A 1 193 ? -22.781 -13.656 -10.219 1 98.19 193 ARG A N 1
ATOM 1560 C CA . ARG A 1 193 ? -22.984 -12.477 -9.383 1 98.19 193 ARG A CA 1
ATOM 1561 C C . ARG A 1 193 ? -23.5 -12.867 -8 1 98.19 193 ARG A C 1
ATOM 1563 O O . ARG A 1 193 ? -24.344 -12.172 -7.43 1 98.19 193 ARG A O 1
ATOM 1570 N N . ASN A 1 194 ? -23.141 -14.016 -7.625 1 98.19 194 ASN A N 1
ATOM 1571 C CA . ASN A 1 194 ? -23.438 -14.469 -6.27 1 98.19 194 ASN A CA 1
ATOM 1572 C C . ASN A 1 194 ? -22.359 -14.031 -5.281 1 98.19 194 ASN A C 1
ATOM 1574 O O . ASN A 1 194 ? -21.484 -14.812 -4.926 1 98.19 194 ASN A O 1
ATOM 1578 N N . THR A 1 195 ? -22.516 -12.852 -4.809 1 98.5 195 THR A N 1
ATOM 1579 C CA . THR A 1 195 ? -21.484 -12.211 -3.982 1 98.5 195 THR A CA 1
ATOM 1580 C C . THR A 1 195 ? -21.25 -13.008 -2.703 1 98.5 195 THR A C 1
ATOM 1582 O O . THR A 1 195 ? -20.109 -13.234 -2.311 1 98.5 195 THR A O 1
ATOM 1585 N N . GLU A 1 196 ? -22.266 -13.391 -2.059 1 98.44 196 GLU A N 1
ATOM 1586 C CA . GLU A 1 196 ? -22.141 -14.133 -0.808 1 98.44 196 GLU A CA 1
ATOM 1587 C C . GLU A 1 196 ? -21.328 -15.406 -1.003 1 98.44 196 GLU A C 1
ATOM 1589 O O . GLU A 1 196 ? -20.391 -15.672 -0.248 1 98.44 196 GLU A O 1
ATOM 1594 N N . GLU A 1 197 ? -21.703 -16.156 -2.014 1 98.44 197 GLU A N 1
ATOM 1595 C CA . GLU A 1 197 ? -20.984 -17.391 -2.307 1 98.44 197 GLU A CA 1
ATOM 1596 C C . GLU A 1 197 ? -19.531 -17.094 -2.711 1 98.44 197 GLU A C 1
ATOM 1598 O O . GLU A 1 197 ? -18.625 -17.812 -2.309 1 98.44 197 GLU A O 1
ATOM 1603 N N . ALA A 1 198 ? -19.312 -16.078 -3.541 1 98.56 198 ALA A N 1
ATOM 1604 C CA . ALA A 1 198 ? -17.953 -15.711 -3.971 1 98.56 198 ALA A CA 1
ATOM 1605 C C . ALA A 1 198 ? -17.078 -15.383 -2.773 1 98.56 198 ALA A C 1
ATOM 1607 O O . ALA A 1 198 ? -15.922 -15.828 -2.705 1 98.56 198 ALA A O 1
ATOM 1608 N N . LEU A 1 199 ? -17.609 -14.656 -1.814 1 98.5 199 LEU A N 1
ATOM 1609 C CA . LEU A 1 199 ? -16.859 -14.258 -0.632 1 98.5 199 LEU A CA 1
ATOM 1610 C C . LEU A 1 199 ? -16.578 -15.461 0.263 1 98.5 199 LEU A C 1
ATOM 1612 O O . LEU A 1 199 ? -15.508 -15.562 0.859 1 98.5 199 LEU A O 1
ATOM 1616 N N . ARG A 1 200 ? -17.531 -16.312 0.36 1 98.25 200 ARG A N 1
ATOM 1617 C CA . ARG A 1 200 ? -17.328 -17.547 1.113 1 98.25 200 ARG A CA 1
ATOM 1618 C C . ARG A 1 200 ? -16.188 -18.359 0.517 1 98.25 200 ARG A C 1
ATOM 1620 O O . ARG A 1 200 ? -15.32 -18.844 1.242 1 98.25 200 ARG A O 1
ATOM 1627 N N . LEU A 1 201 ? -16.234 -18.562 -0.754 1 97.88 201 LEU A N 1
ATOM 1628 C CA . LEU A 1 201 ? -15.203 -19.328 -1.456 1 97.88 201 LEU A CA 1
ATOM 1629 C C . LEU A 1 201 ? -13.844 -18.641 -1.346 1 97.88 201 LEU A C 1
ATOM 1631 O O . LEU A 1 201 ? -12.82 -19.312 -1.193 1 97.88 201 LEU A O 1
ATOM 1635 N N . LEU A 1 202 ? -13.828 -17.328 -1.44 1 97.31 202 LEU A N 1
ATOM 1636 C CA . LEU A 1 202 ? -12.602 -16.562 -1.286 1 97.31 202 LEU A CA 1
ATOM 1637 C C . LEU A 1 202 ? -11.969 -16.812 0.079 1 97.31 202 LEU A C 1
ATOM 1639 O O . LEU A 1 202 ? -10.773 -17.109 0.171 1 97.31 202 LEU A O 1
ATOM 1643 N N . ASN A 1 203 ? -12.781 -16.703 1.102 1 96.94 203 ASN A N 1
ATOM 1644 C CA . ASN A 1 203 ? -12.312 -16.938 2.463 1 96.94 203 ASN A CA 1
ATOM 1645 C C . ASN A 1 203 ? -11.727 -18.344 2.623 1 96.94 203 ASN A C 1
ATOM 1647 O O . ASN A 1 203 ? -10.648 -18.5 3.193 1 96.94 203 ASN A O 1
ATOM 1651 N N . LYS A 1 204 ? -12.422 -19.312 2.148 1 95.94 204 LYS A N 1
ATOM 1652 C CA . LYS A 1 204 ? -11.969 -20.688 2.236 1 95.94 204 LYS A CA 1
ATOM 1653 C C . LYS A 1 204 ? -10.656 -20.891 1.484 1 95.94 204 LYS A C 1
ATOM 1655 O O . LYS A 1 204 ? -9.75 -21.562 1.978 1 95.94 204 LYS A O 1
ATOM 1660 N N . HIS A 1 205 ? -10.609 -20.344 0.309 1 94.44 205 HIS A N 1
ATOM 1661 C CA . HIS A 1 205 ? -9.414 -20.438 -0.531 1 94.44 205 HIS A CA 1
ATOM 1662 C C . HIS A 1 205 ? -8.195 -19.875 0.18 1 94.44 205 HIS A C 1
ATOM 1664 O O . HIS A 1 205 ? -7.121 -20.5 0.163 1 94.44 205 HIS A O 1
ATOM 1670 N N . PHE A 1 206 ? -8.352 -18.781 0.823 1 92.56 206 PHE A N 1
ATOM 1671 C CA . PHE A 1 206 ? -7.254 -18.109 1.509 1 92.56 206 PHE A CA 1
ATOM 1672 C C . PHE A 1 206 ? -6.852 -18.875 2.762 1 92.56 206 PHE A C 1
ATOM 1674 O O . PHE A 1 206 ? -5.664 -19.016 3.059 1 92.56 206 PHE A O 1
ATOM 1681 N N . GLN A 1 207 ? -7.812 -19.344 3.482 1 92.44 207 GLN A N 1
ATOM 1682 C CA . GLN A 1 207 ? -7.516 -20.141 4.668 1 92.44 207 GLN A CA 1
ATOM 1683 C C . GLN A 1 207 ? -6.711 -21.391 4.312 1 92.44 207 GLN A C 1
ATOM 1685 O O . GLN A 1 207 ? -5.746 -21.734 4.996 1 92.44 207 GLN A O 1
ATOM 1690 N N . ARG A 1 208 ? -7.059 -22.047 3.309 1 91.56 208 ARG A N 1
ATOM 1691 C CA . ARG A 1 208 ? -6.34 -23.234 2.854 1 91.56 208 ARG A CA 1
ATOM 1692 C C . ARG A 1 208 ? -4.918 -22.875 2.432 1 91.56 208 ARG A C 1
ATOM 1694 O O . ARG A 1 208 ? -3.979 -23.625 2.727 1 91.56 208 ARG A O 1
ATOM 1701 N N . ALA A 1 209 ? -4.812 -21.812 1.716 1 90.5 209 ALA A N 1
ATOM 1702 C CA . ALA A 1 209 ? -3.488 -21.391 1.261 1 90.5 209 ALA A CA 1
ATOM 1703 C C . ALA A 1 209 ? -2.549 -21.172 2.441 1 90.5 209 ALA A C 1
ATOM 1705 O O . ALA A 1 209 ? -1.4 -21.625 2.424 1 90.5 209 ALA A O 1
ATOM 1706 N N . ILE A 1 210 ? -3.02 -20.453 3.473 1 91.94 210 ILE A N 1
ATOM 1707 C CA . ILE A 1 210 ? -2.201 -20.188 4.652 1 91.94 210 ILE A CA 1
ATOM 1708 C C . ILE A 1 210 ? -1.766 -21.516 5.281 1 91.94 210 ILE A C 1
ATOM 1710 O O . ILE A 1 210 ? -0.591 -21.688 5.609 1 91.94 210 ILE A O 1
ATOM 1714 N N . GLU A 1 211 ? -2.654 -22.438 5.402 1 90.56 211 GLU A N 1
ATOM 1715 C CA . GLU A 1 211 ? -2.381 -23.719 6.051 1 90.56 211 GLU A CA 1
ATOM 1716 C C . GLU A 1 211 ? -1.392 -24.547 5.238 1 90.56 211 GLU A C 1
ATOM 1718 O O . GLU A 1 211 ? -0.633 -25.344 5.797 1 90.56 211 GLU A O 1
ATOM 1723 N N . THR A 1 212 ? -1.45 -24.359 3.977 1 86.88 212 THR A N 1
ATOM 1724 C CA . THR A 1 212 ? -0.557 -25.094 3.088 1 86.88 212 THR A CA 1
ATOM 1725 C C . THR A 1 212 ? 0.863 -24.531 3.17 1 86.88 212 THR A C 1
ATOM 1727 O O . THR A 1 212 ? 1.834 -25.297 3.123 1 86.88 212 THR A O 1
ATOM 1730 N N . ILE A 1 213 ? 1.002 -23.25 3.33 1 88.62 213 ILE A N 1
ATOM 1731 C CA . ILE A 1 213 ? 2.303 -22.578 3.279 1 88.62 213 ILE A CA 1
ATOM 1732 C C . ILE A 1 213 ? 2.975 -22.672 4.648 1 88.62 213 ILE A C 1
ATOM 1734 O O . ILE A 1 213 ? 4.191 -22.844 4.742 1 88.62 213 ILE A O 1
ATOM 1738 N N . LYS A 1 214 ? 2.234 -22.594 5.734 1 89.06 214 LYS A N 1
ATOM 1739 C CA . LYS A 1 214 ? 2.717 -22.438 7.105 1 89.06 214 LYS A CA 1
ATOM 1740 C C . LYS A 1 214 ? 3.736 -23.516 7.449 1 89.06 214 LYS A C 1
ATOM 1742 O O . LYS A 1 214 ? 4.785 -23.234 8.031 1 89.06 214 LYS A O 1
ATOM 1747 N N . PRO A 1 215 ? 3.555 -24.766 7.02 1 86.44 215 PRO A N 1
ATOM 1748 C CA . PRO A 1 215 ? 4.484 -25.828 7.406 1 86.44 215 PRO A CA 1
ATOM 1749 C C . PRO A 1 215 ? 5.867 -25.656 6.777 1 86.44 215 PRO A C 1
ATOM 1751 O O . PRO A 1 215 ? 6.828 -26.297 7.211 1 86.44 215 PRO A O 1
ATOM 1754 N N . PHE A 1 216 ? 5.973 -24.875 5.859 1 81 216 PHE A N 1
ATOM 1755 C CA . PHE A 1 216 ? 7.234 -24.75 5.141 1 81 216 PHE A CA 1
ATOM 1756 C C . PHE A 1 216 ? 8.016 -23.531 5.633 1 81 216 PHE A C 1
ATOM 1758 O O . PHE A 1 216 ? 9.094 -23.234 5.121 1 81 216 PHE A O 1
ATOM 1765 N N . LEU A 1 217 ? 7.414 -22.766 6.543 1 82 217 LEU A N 1
ATOM 1766 C CA . LEU A 1 217 ? 8.078 -21.609 7.109 1 82 217 LEU A CA 1
ATOM 1767 C C . LEU A 1 217 ? 8.773 -21.953 8.422 1 82 217 LEU A C 1
ATOM 1769 O O . LEU A 1 217 ? 8.359 -22.875 9.117 1 82 217 LEU A O 1
ATOM 1773 N N . MET B 1 1 ? 27.75 10.141 -5.281 1 41.38 1 MET B N 1
ATOM 1774 C CA . MET B 1 1 ? 26.438 9.984 -4.688 1 41.38 1 MET B CA 1
ATOM 1775 C C . MET B 1 1 ? 26.141 11.125 -3.713 1 41.38 1 MET B C 1
ATOM 1777 O O . MET B 1 1 ? 26.984 11.469 -2.885 1 41.38 1 MET B O 1
ATOM 1781 N N . SER B 1 2 ? 25.328 12.055 -4.098 1 52.09 2 SER B N 1
ATOM 1782 C CA . SER B 1 2 ? 25.125 13.195 -3.207 1 52.09 2 SER B CA 1
ATOM 1783 C C . SER B 1 2 ? 24.891 12.742 -1.77 1 52.09 2 SER B C 1
ATOM 1785 O O . SER B 1 2 ? 24.469 11.609 -1.531 1 52.09 2 SER B O 1
ATOM 1787 N N . SER B 1 3 ? 25.266 13.477 -0.759 1 59.5 3 SER B N 1
ATOM 1788 C CA . SER B 1 3 ? 25.062 13.172 0.654 1 59.5 3 SER B CA 1
ATOM 1789 C C . SER B 1 3 ? 23.609 12.891 0.964 1 59.5 3 SER B C 1
ATOM 1791 O O . SER B 1 3 ? 22.719 13.508 0.375 1 59.5 3 SER B O 1
ATOM 1793 N N . PRO B 1 4 ? 23.281 11.742 1.472 1 62.81 4 PRO B N 1
ATOM 1794 C CA . PRO B 1 4 ? 21.906 11.438 1.868 1 62.81 4 PRO B CA 1
ATOM 1795 C C . PRO B 1 4 ? 21.172 12.641 2.447 1 62.81 4 PRO B C 1
ATOM 1797 O O . PRO B 1 4 ? 19.984 12.812 2.217 1 62.81 4 PRO B O 1
ATOM 1800 N N . THR B 1 5 ? 21.984 13.516 2.898 1 75.81 5 THR B N 1
ATOM 1801 C CA . THR B 1 5 ? 21.422 14.711 3.521 1 75.81 5 THR B CA 1
ATOM 1802 C C . THR B 1 5 ? 20.938 15.703 2.463 1 75.81 5 THR B C 1
ATOM 1804 O O . THR B 1 5 ? 19.859 16.266 2.58 1 75.81 5 THR B O 1
ATOM 1807 N N . LEU B 1 6 ? 21.812 15.852 1.398 1 84 6 LEU B N 1
ATOM 1808 C CA . LEU B 1 6 ? 21.438 16.812 0.373 1 84 6 LEU B CA 1
ATOM 1809 C C . LEU B 1 6 ? 20.203 16.328 -0.401 1 84 6 LEU B C 1
ATOM 1811 O O . LEU B 1 6 ? 19.297 17.125 -0.686 1 84 6 LEU B O 1
ATOM 1815 N N . THR B 1 7 ? 20.141 15.094 -0.713 1 87.5 7 THR B N 1
ATOM 1816 C CA . THR B 1 7 ? 19 14.5 -1.42 1 87.5 7 THR B CA 1
ATOM 1817 C C . THR B 1 7 ? 17.719 14.695 -0.638 1 87.5 7 THR B C 1
ATOM 1819 O O . THR B 1 7 ? 16.688 15.078 -1.208 1 87.5 7 THR B O 1
ATOM 1822 N N . ASN B 1 8 ? 17.828 14.492 0.634 1 88.5 8 ASN B N 1
ATOM 1823 C CA . ASN B 1 8 ? 16.656 14.672 1.484 1 88.5 8 ASN B CA 1
ATOM 1824 C C . ASN B 1 8 ? 16.188 16.125 1.499 1 88.5 8 ASN B C 1
ATOM 1826 O O . ASN B 1 8 ? 14.984 16.391 1.469 1 88.5 8 ASN B O 1
ATOM 1830 N N . GLN B 1 9 ? 17.141 16.938 1.573 1 90 9 GLN B N 1
ATOM 1831 C CA . GLN B 1 9 ? 16.797 18.359 1.57 1 90 9 GLN B CA 1
ATOM 1832 C C . GLN B 1 9 ? 16.125 18.766 0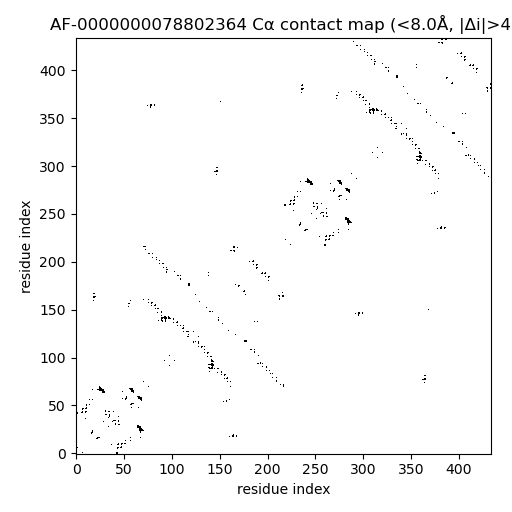.26 1 90 9 GLN B C 1
ATOM 1834 O O . GLN B 1 9 ? 15.117 19.469 0.267 1 90 9 GLN B O 1
ATOM 1839 N N . VAL B 1 10 ? 16.734 18.359 -0.8 1 92.88 10 VAL B N 1
ATOM 1840 C CA . VAL B 1 10 ? 16.188 18.688 -2.115 1 92.88 10 VAL B CA 1
ATOM 1841 C C . VAL B 1 10 ? 14.789 18.094 -2.256 1 92.88 10 VAL B C 1
ATOM 1843 O O . VAL B 1 10 ? 13.867 18.75 -2.752 1 92.88 10 VAL B O 1
ATOM 1846 N N . MET B 1 11 ? 14.672 16.875 -1.813 1 91.31 11 MET B N 1
ATOM 1847 C CA . MET B 1 11 ? 13.383 16.203 -1.854 1 91.31 11 MET B CA 1
ATOM 1848 C C . MET B 1 11 ? 12.32 17 -1.108 1 91.31 11 MET B C 1
ATOM 1850 O O . MET B 1 11 ? 11.227 17.219 -1.624 1 91.31 11 MET B O 1
ATOM 1854 N N . GLU B 1 12 ? 12.688 17.484 0.017 1 88.31 12 GLU B N 1
ATOM 1855 C CA . GLU B 1 12 ? 11.742 18.219 0.847 1 88.31 12 GLU B CA 1
ATOM 1856 C C . GLU B 1 12 ? 11.367 19.547 0.196 1 88.31 12 GLU B C 1
ATOM 1858 O O . GLU B 1 12 ? 10.211 19.969 0.255 1 88.31 12 GLU B O 1
ATOM 1863 N N . VAL B 1 13 ? 12.289 20.188 -0.387 1 90.12 13 VAL B N 1
ATOM 1864 C CA . VAL B 1 13 ? 12.016 21.469 -1.024 1 90.12 13 VAL B CA 1
ATOM 1865 C C . VAL B 1 13 ? 11.102 21.266 -2.23 1 90.12 13 VAL B C 1
ATOM 1867 O O . VAL B 1 13 ? 10.148 22.016 -2.428 1 90.12 13 VAL B O 1
ATOM 1870 N N . ILE B 1 14 ? 11.367 20.25 -3.012 1 93.44 14 ILE B N 1
ATOM 1871 C CA . ILE B 1 14 ? 10.523 19.953 -4.164 1 93.44 14 ILE B CA 1
ATOM 1872 C C . ILE B 1 14 ? 9.117 19.594 -3.695 1 93.44 14 ILE B C 1
ATOM 1874 O O . ILE B 1 14 ? 8.125 20.078 -4.254 1 93.44 14 ILE B O 1
ATOM 1878 N N . ARG B 1 15 ? 9.086 18.797 -2.709 1 87.88 15 ARG B N 1
ATOM 1879 C CA . ARG B 1 15 ? 7.805 18.406 -2.131 1 87.88 15 ARG B CA 1
ATOM 1880 C C . ARG B 1 15 ? 7.008 19.641 -1.703 1 87.88 15 ARG B C 1
ATOM 1882 O O . ARG B 1 15 ? 5.82 19.75 -2.008 1 87.88 15 ARG B O 1
ATOM 1889 N N . GLN B 1 16 ? 7.629 20.531 -1.032 1 82.25 16 GLN B N 1
ATOM 1890 C CA . GLN B 1 16 ? 6.977 21.75 -0.566 1 82.25 16 GLN B CA 1
ATOM 1891 C C . GLN B 1 16 ? 6.492 22.594 -1.739 1 82.25 16 GLN B C 1
ATOM 1893 O O . GLN B 1 16 ? 5.395 23.156 -1.699 1 82.25 16 GLN B O 1
ATOM 1898 N N . ASP B 1 17 ? 7.324 22.688 -2.744 1 88.19 17 ASP B N 1
ATOM 1899 C CA . ASP B 1 17 ? 6.941 23.469 -3.916 1 88.19 17 ASP B CA 1
ATOM 1900 C C . ASP B 1 17 ? 5.715 22.859 -4.602 1 88.19 17 ASP B C 1
ATOM 1902 O O . ASP B 1 17 ? 4.871 23.594 -5.125 1 88.19 17 ASP B O 1
ATOM 1906 N N . ILE B 1 18 ? 5.594 21.578 -4.566 1 87.44 18 ILE B N 1
ATOM 1907 C CA . ILE B 1 18 ? 4.438 20.891 -5.137 1 87.44 18 ILE B CA 1
ATOM 1908 C C . ILE B 1 18 ? 3.197 21.188 -4.293 1 87.44 18 ILE B C 1
ATOM 1910 O O . ILE B 1 18 ? 2.148 21.547 -4.828 1 87.44 18 ILE B O 1
ATOM 1914 N N . LEU B 1 19 ? 3.377 21.156 -3.035 1 78.69 19 LEU B N 1
ATOM 1915 C CA . LEU B 1 19 ? 2.256 21.312 -2.115 1 78.69 19 LEU B CA 1
ATOM 1916 C C . LEU B 1 19 ? 1.752 22.75 -2.125 1 78.69 19 LEU B C 1
ATOM 1918 O O . LEU B 1 19 ? 0.553 23 -1.968 1 78.69 19 LEU B O 1
ATOM 1922 N N . LEU B 1 20 ? 2.67 23.641 -2.369 1 75.19 20 LEU B N 1
ATOM 1923 C CA . LEU B 1 20 ? 2.316 25.062 -2.369 1 75.19 20 LEU B CA 1
ATOM 1924 C C . LEU B 1 20 ? 1.85 25.5 -3.75 1 75.19 20 LEU B C 1
ATOM 1926 O O . LEU B 1 20 ? 1.398 26.641 -3.922 1 75.19 20 LEU B O 1
ATOM 1930 N N . GLY B 1 21 ? 1.995 24.656 -4.707 1 80.44 21 GLY B N 1
ATOM 1931 C CA . GLY B 1 21 ? 1.513 24.953 -6.047 1 80.44 21 GLY B CA 1
ATOM 1932 C C . GLY B 1 21 ? 2.545 25.656 -6.906 1 80.44 21 GLY B C 1
ATOM 1933 O O . GLY B 1 21 ? 2.26 26.031 -8.047 1 80.44 21 GLY B O 1
ATOM 1934 N N . GLU B 1 22 ? 3.693 25.875 -6.332 1 85.38 22 GLU B N 1
ATOM 1935 C CA . GLU B 1 22 ? 4.77 26.438 -7.141 1 85.38 22 GLU B CA 1
ATOM 19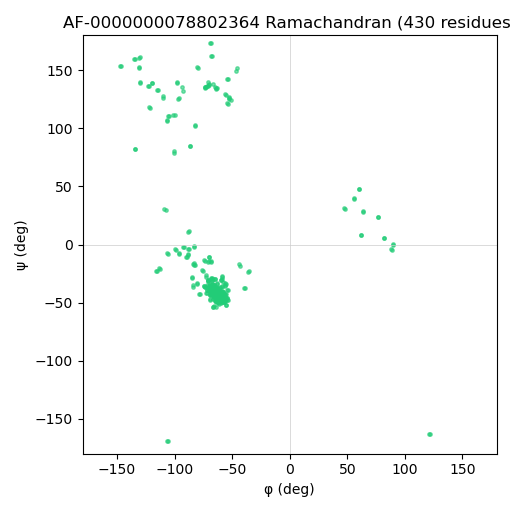36 C C . GLU B 1 22 ? 5.117 25.516 -8.312 1 85.38 22 GLU B C 1
ATOM 1938 O O . GLU B 1 22 ? 5.523 25.984 -9.375 1 85.38 22 GLU B O 1
ATOM 1943 N N . LEU B 1 23 ? 5.043 24.297 -8.039 1 91.62 23 LEU B N 1
ATOM 1944 C CA . LEU B 1 23 ? 5.035 23.266 -9.07 1 91.62 23 LEU B CA 1
ATOM 1945 C C . LEU B 1 23 ? 3.641 22.672 -9.234 1 91.62 23 LEU B C 1
ATOM 1947 O O . LEU B 1 23 ? 3.15 21.984 -8.344 1 91.62 23 LEU B O 1
ATOM 1951 N N . ALA B 1 24 ? 3.018 22.938 -10.305 1 87.06 24 ALA B N 1
ATOM 1952 C CA . ALA B 1 24 ? 1.592 22.656 -10.477 1 87.06 24 ALA B CA 1
ATOM 1953 C C . ALA B 1 24 ? 1.35 21.188 -10.812 1 87.06 24 ALA B C 1
ATOM 1955 O O . ALA B 1 24 ? 2.182 20.547 -11.461 1 87.06 24 ALA B O 1
ATOM 1956 N N . PRO B 1 25 ? 0.156 20.734 -10.414 1 87.81 25 PRO B N 1
ATOM 1957 C CA . PRO B 1 25 ? -0.209 19.391 -10.836 1 87.81 25 PRO B CA 1
ATOM 1958 C C . PRO B 1 25 ? -0.143 19.203 -12.352 1 87.81 25 PRO B C 1
ATOM 1960 O O . PRO B 1 25 ? -0.625 20.062 -13.102 1 87.81 25 PRO B O 1
ATOM 1963 N N . GLY B 1 26 ? 0.549 18.156 -12.758 1 90.06 26 GLY B N 1
ATOM 1964 C CA . GLY B 1 26 ? 0.649 17.859 -14.18 1 90.06 26 GLY B CA 1
ATOM 1965 C C . GLY B 1 26 ? 1.819 18.547 -14.852 1 90.06 26 GLY B C 1
ATOM 1966 O O . GLY B 1 26 ? 2.113 18.297 -16.016 1 90.06 26 GLY B O 1
ATOM 1967 N N . GLN B 1 27 ? 2.52 19.359 -14.141 1 93.19 27 GLN B N 1
ATOM 1968 C CA . GLN B 1 27 ? 3.648 20.109 -14.695 1 93.19 27 GLN B CA 1
ATOM 1969 C C . GLN B 1 27 ? 4.848 19.188 -14.93 1 93.19 27 GLN B C 1
ATOM 1971 O O . GLN B 1 27 ? 5.176 18.359 -14.078 1 93.19 27 GLN B O 1
ATOM 1976 N N . LYS B 1 28 ? 5.48 19.297 -16.047 1 95 28 LYS B N 1
ATOM 1977 C CA . LYS B 1 28 ? 6.699 18.547 -16.328 1 95 28 LYS B CA 1
ATOM 1978 C C . LYS B 1 28 ? 7.875 19.078 -15.508 1 95 28 LYS B C 1
ATOM 1980 O O . LYS B 1 28 ? 8.055 20.281 -15.383 1 95 28 LYS B O 1
ATOM 1985 N N . LEU B 1 29 ? 8.625 18.219 -14.977 1 96.56 29 LEU B N 1
ATOM 1986 C CA . LEU B 1 29 ? 9.812 18.547 -14.203 1 96.56 29 LEU B CA 1
ATOM 1987 C C . LEU B 1 29 ? 11.078 18.219 -14.984 1 96.56 29 LEU B C 1
ATOM 1989 O O . LEU B 1 29 ? 11.438 17.047 -15.125 1 96.56 29 LEU B O 1
ATOM 1993 N N . VAL B 1 30 ? 11.719 19.234 -15.438 1 94.94 30 VAL B N 1
ATOM 1994 C CA . VAL B 1 30 ? 12.953 19.078 -16.203 1 94.94 30 VAL B CA 1
ATOM 1995 C C . VAL B 1 30 ? 14.156 19.266 -15.281 1 94.94 30 VAL B C 1
ATOM 1997 O O . VAL B 1 30 ? 14.281 20.281 -14.602 1 94.94 30 VAL B O 1
ATOM 2000 N N . VAL B 1 31 ? 15.008 18.281 -15.289 1 94 31 VAL B N 1
ATOM 2001 C CA . VAL B 1 31 ? 16.125 18.25 -14.359 1 94 31 VAL B CA 1
ATOM 2002 C C . VAL B 1 31 ? 16.984 19.5 -14.523 1 94 31 VAL B C 1
ATOM 2004 O O . VAL B 1 31 ? 17.422 20.094 -13.539 1 94 31 VAL B O 1
ATOM 2007 N N . ALA B 1 32 ? 17.203 19.922 -15.766 1 94.44 32 ALA B N 1
ATOM 2008 C CA . ALA B 1 32 ? 18 21.125 -16.031 1 94.44 32 ALA B CA 1
ATOM 2009 C C . ALA B 1 32 ? 17.391 22.359 -15.383 1 94.44 32 ALA B C 1
ATOM 2011 O O . ALA B 1 32 ? 18.094 23.172 -14.789 1 94.44 32 ALA B O 1
ATOM 2012 N N . ASP B 1 33 ? 16.125 22.5 -15.461 1 95.88 33 ASP B N 1
ATOM 2013 C CA . ASP B 1 33 ? 15.406 23.625 -14.867 1 95.88 33 ASP B CA 1
ATOM 2014 C C . ASP B 1 33 ? 15.484 23.578 -13.344 1 95.88 33 ASP B C 1
ATOM 2016 O O . ASP B 1 33 ? 15.648 24.625 -12.695 1 95.88 33 ASP B O 1
ATOM 2020 N N . LEU B 1 34 ? 15.336 22.391 -12.805 1 96.44 34 LEU B N 1
ATOM 2021 C CA . LEU B 1 34 ? 15.352 22.219 -11.359 1 96.44 34 LEU B CA 1
ATOM 2022 C C . LEU B 1 34 ? 16.734 22.516 -10.797 1 96.44 34 LEU B C 1
ATOM 2024 O O . LEU B 1 34 ? 16.859 23.031 -9.68 1 96.44 34 LEU B O 1
ATOM 2028 N N . LYS B 1 35 ? 17.703 22.188 -11.547 1 95.38 35 LYS B N 1
ATOM 2029 C CA . LYS B 1 35 ? 19.062 22.531 -11.172 1 95.38 35 LYS B CA 1
ATOM 2030 C C . LYS B 1 35 ? 19.219 24.031 -10.945 1 95.38 35 LYS B C 1
ATOM 2032 O O . LYS B 1 35 ? 19.828 24.469 -9.969 1 95.38 35 LYS B O 1
ATOM 2037 N N . GLU B 1 36 ? 18.719 24.719 -11.875 1 95.38 36 GLU B N 1
ATOM 2038 C CA . GLU B 1 36 ? 18.797 26.172 -11.805 1 95.38 36 GLU B CA 1
ATOM 2039 C C . GLU B 1 36 ? 17.938 26.719 -10.656 1 95.38 36 GLU B C 1
ATOM 2041 O O . GLU B 1 36 ? 18.391 27.578 -9.906 1 95.38 36 GLU B O 1
ATOM 2046 N N . ARG B 1 37 ? 16.828 26.156 -10.484 1 94.81 37 ARG B N 1
ATOM 2047 C CA . ARG B 1 37 ? 15.875 26.641 -9.484 1 94.81 37 ARG B CA 1
ATOM 2048 C C . ARG B 1 37 ? 16.406 26.422 -8.07 1 94.81 37 ARG B C 1
ATOM 2050 O O . ARG B 1 37 ? 16.25 27.297 -7.207 1 94.81 37 ARG B O 1
ATOM 2057 N N . TYR B 1 38 ? 17 25.25 -7.91 1 95.12 38 TYR B N 1
ATOM 2058 C CA . TYR B 1 38 ? 17.359 24.891 -6.543 1 95.12 38 TYR B CA 1
ATOM 2059 C C . TYR B 1 38 ? 18.859 25 -6.324 1 95.12 38 TYR B C 1
ATOM 2061 O O . TYR B 1 38 ? 19.344 24.797 -5.211 1 95.12 38 TYR B O 1
ATOM 2069 N N . ASN B 1 39 ? 19.594 25.234 -7.355 1 94.56 39 ASN B N 1
ATOM 2070 C CA . ASN B 1 39 ? 21.031 25.438 -7.309 1 94.56 39 ASN B CA 1
ATOM 2071 C C . ASN B 1 39 ? 21.75 24.219 -6.734 1 94.56 39 ASN B C 1
ATOM 2073 O O . ASN B 1 39 ? 22.547 24.344 -5.809 1 94.56 39 ASN B O 1
ATOM 2077 N N . VAL B 1 40 ? 21.375 23.109 -7.238 1 94.12 40 VAL B N 1
ATOM 2078 C CA . VAL B 1 40 ? 21.984 21.844 -6.863 1 94.12 40 VAL B CA 1
ATOM 2079 C C . VAL B 1 40 ? 22.25 21.016 -8.109 1 94.12 40 VAL B C 1
ATOM 2081 O O . VAL B 1 40 ? 21.734 21.297 -9.188 1 94.12 40 VAL B O 1
ATOM 2084 N N . GLY B 1 41 ? 23.125 20.109 -7.957 1 91.5 41 GLY B N 1
ATOM 2085 C CA . GLY B 1 41 ? 23.484 19.266 -9.078 1 91.5 41 GLY B CA 1
ATOM 2086 C C . GLY B 1 41 ? 22.375 18.328 -9.5 1 91.5 41 GLY B C 1
ATOM 2087 O O . GLY B 1 41 ? 21.359 18.219 -8.82 1 91.5 41 GLY B O 1
ATOM 2088 N N . ALA B 1 42 ? 22.578 17.609 -10.617 1 90.88 42 ALA B N 1
ATOM 2089 C CA . ALA B 1 42 ? 21.578 16.75 -11.219 1 90.88 42 ALA B CA 1
ATOM 2090 C C . ALA B 1 42 ? 21.344 15.5 -10.367 1 90.88 42 ALA B C 1
ATOM 2092 O O . ALA B 1 42 ? 20.219 15.016 -10.25 1 90.88 42 ALA B O 1
ATOM 2093 N N . SER B 1 43 ? 22.297 15.031 -9.805 1 87.06 43 SER B N 1
ATOM 2094 C CA . SER B 1 43 ? 22.219 13.758 -9.102 1 87.06 43 SER B CA 1
ATOM 2095 C C . SER B 1 43 ? 21.266 13.836 -7.91 1 87.06 43 SER B C 1
ATOM 2097 O O . SER B 1 43 ? 20.344 13.039 -7.805 1 87.06 43 SER B O 1
ATOM 2099 N N . PRO B 1 44 ? 21.453 14.781 -7.004 1 91 44 PRO B N 1
ATOM 2100 C CA . PRO B 1 44 ? 20.5 14.875 -5.898 1 91 44 PRO B CA 1
ATOM 2101 C C . PRO B 1 44 ? 19.062 15.117 -6.375 1 91 44 PRO B C 1
ATOM 2103 O O . PRO B 1 44 ? 18.109 14.648 -5.75 1 91 44 PRO B O 1
ATOM 2106 N N . ILE B 1 45 ? 18.906 15.781 -7.469 1 93.06 45 ILE B N 1
ATOM 2107 C CA . ILE B 1 45 ? 17.578 16.047 -8.008 1 93.06 45 ILE B CA 1
ATOM 2108 C C . ILE B 1 45 ? 16.953 14.75 -8.5 1 93.06 45 ILE B C 1
ATOM 2110 O O . ILE B 1 45 ? 15.797 14.453 -8.172 1 93.06 45 ILE B O 1
ATOM 2114 N N . ARG B 1 46 ? 17.672 14.039 -9.211 1 87.06 46 ARG B N 1
ATOM 2115 C CA . ARG B 1 46 ? 17.156 12.773 -9.734 1 87.06 46 ARG B CA 1
ATOM 2116 C C . ARG B 1 46 ? 16.781 11.828 -8.602 1 87.06 46 ARG B C 1
ATOM 2118 O O . ARG B 1 46 ? 15.727 11.195 -8.641 1 87.06 46 ARG B O 1
ATOM 2125 N N . GLU B 1 47 ? 17.547 11.789 -7.672 1 85.06 47 GLU B N 1
ATOM 2126 C CA . GLU B 1 47 ? 17.281 10.93 -6.523 1 85.06 47 GLU B CA 1
ATOM 2127 C C . GLU B 1 47 ? 16.031 11.406 -5.766 1 85.06 47 GLU B C 1
ATOM 2129 O O . GLU B 1 47 ? 15.219 10.586 -5.34 1 85.06 47 GLU B O 1
ATOM 2134 N N . ALA B 1 48 ? 15.977 12.625 -5.645 1 90.44 48 ALA B N 1
ATOM 2135 C CA . ALA B 1 48 ? 14.812 13.211 -4.98 1 90.44 48 ALA B CA 1
ATOM 2136 C C . ALA B 1 48 ? 13.523 12.891 -5.738 1 90.44 48 ALA B C 1
ATOM 2138 O O . ALA B 1 48 ? 12.516 12.539 -5.133 1 90.44 48 ALA B O 1
ATOM 2139 N N . LEU B 1 49 ? 13.633 13.008 -7.02 1 91.25 49 LEU B N 1
ATOM 2140 C CA . LEU B 1 49 ? 12.461 12.742 -7.848 1 91.25 49 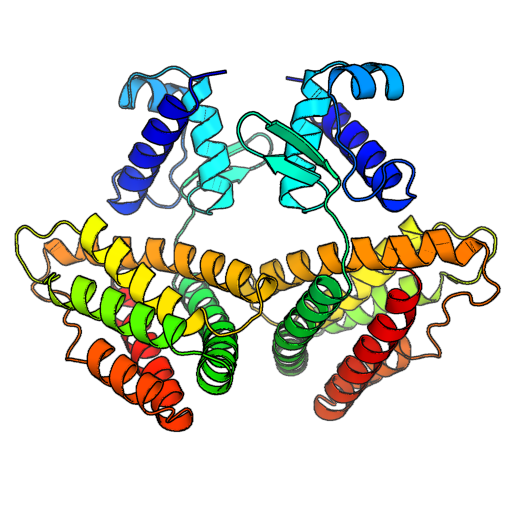LEU B CA 1
ATOM 2141 C C . LEU B 1 49 ? 12.055 11.273 -7.754 1 91.25 49 LEU B C 1
ATOM 2143 O O . LEU B 1 49 ? 10.859 10.953 -7.746 1 91.25 49 LEU B O 1
ATOM 2147 N N . VAL B 1 50 ? 12.961 10.445 -7.645 1 82.06 50 VAL B N 1
ATOM 2148 C CA . VAL B 1 50 ? 12.672 9.023 -7.484 1 82.06 50 VAL B CA 1
ATOM 2149 C C . VAL B 1 50 ? 11.961 8.789 -6.152 1 82.06 50 VAL B C 1
ATOM 2151 O O . VAL B 1 50 ? 10.953 8.086 -6.098 1 82.06 50 VAL B O 1
ATOM 2154 N N . GLN B 1 51 ? 12.414 9.367 -5.082 1 83 51 GLN B N 1
ATOM 2155 C CA . GLN B 1 51 ? 11.781 9.219 -3.775 1 83 51 GLN B CA 1
ATOM 2156 C C . GLN B 1 51 ? 10.367 9.781 -3.785 1 83 51 GLN B C 1
ATOM 2158 O O . GLN B 1 51 ? 9.445 9.172 -3.223 1 83 51 GLN B O 1
ATOM 2163 N N . LEU B 1 52 ? 10.25 10.898 -4.426 1 89.06 52 LEU B N 1
ATOM 2164 C CA . LEU B 1 52 ? 8.945 11.547 -4.5 1 89.06 52 LEU B CA 1
ATOM 2165 C C . LEU B 1 52 ? 7.969 10.727 -5.336 1 89.06 52 LEU B C 1
ATOM 2167 O O . LEU B 1 52 ? 6.758 10.805 -5.133 1 89.06 52 LEU B O 1
ATOM 2171 N N . SER B 1 53 ? 8.492 9.984 -6.293 1 88.19 53 SER B N 1
ATOM 2172 C CA . SER B 1 53 ? 7.633 9.125 -7.105 1 88.19 53 SER B CA 1
ATOM 2173 C C . SER B 1 53 ? 7.055 7.98 -6.281 1 88.19 53 SER B C 1
ATOM 2175 O O . SER B 1 53 ? 5.91 7.578 -6.484 1 88.19 53 SER B O 1
ATOM 2177 N N . TRP B 1 54 ? 7.742 7.566 -5.324 1 77.19 54 TRP B N 1
ATOM 2178 C CA . TRP B 1 54 ? 7.273 6.508 -4.434 1 77.19 54 TRP B CA 1
ATOM 2179 C C . TRP B 1 54 ? 6.137 7.004 -3.549 1 77.19 54 TRP B C 1
ATOM 2181 O O . TRP B 1 54 ? 5.246 6.234 -3.18 1 77.19 54 TRP B O 1
ATOM 2191 N N . ARG B 1 55 ? 6.258 8.273 -3.287 1 80.12 55 ARG B N 1
ATOM 2192 C CA . ARG B 1 55 ? 5.246 8.891 -2.438 1 80.12 55 ARG B CA 1
ATOM 2193 C C . ARG B 1 55 ? 4.117 9.484 -3.273 1 80.12 55 ARG B C 1
ATOM 2195 O O . ARG B 1 55 ? 3.223 10.148 -2.738 1 80.12 55 ARG B O 1
ATOM 2202 N N . LYS B 1 56 ? 4.234 9.406 -4.582 1 87.12 56 LYS B N 1
ATOM 2203 C CA . LYS B 1 56 ? 3.191 9.719 -5.555 1 87.12 56 LYS B CA 1
ATOM 2204 C C . LYS B 1 56 ? 3.031 11.227 -5.715 1 87.12 56 LYS B C 1
ATOM 2206 O O . LYS B 1 56 ? 1.972 11.703 -6.129 1 87.12 56 LYS B O 1
ATOM 2211 N N . TYR B 1 57 ? 4.105 11.898 -5.379 1 88.88 57 TYR B N 1
ATOM 2212 C CA . TYR B 1 57 ? 4.102 13.336 -5.629 1 88.88 57 TYR B CA 1
ATOM 2213 C C . TYR B 1 57 ? 4.414 13.633 -7.094 1 88.88 57 TYR B C 1
ATOM 2215 O O . TYR B 1 57 ? 3.973 14.648 -7.633 1 88.88 57 TYR B O 1
ATOM 2223 N N . VAL B 1 58 ? 5.262 12.773 -7.66 1 93.56 58 VAL B N 1
ATOM 2224 C CA . VAL B 1 58 ? 5.613 12.914 -9.07 1 93.56 58 VAL B CA 1
ATOM 2225 C C . VAL B 1 58 ? 5.453 11.562 -9.773 1 93.56 58 VAL B C 1
ATOM 2227 O O . VAL B 1 58 ? 5.297 10.531 -9.125 1 93.56 58 VAL B O 1
ATOM 2230 N N . LYS B 1 59 ? 5.348 11.523 -11.047 1 91.12 59 LYS B N 1
ATOM 2231 C CA . LYS B 1 59 ? 5.234 10.32 -11.859 1 91.12 59 LYS B CA 1
ATOM 2232 C C . LYS B 1 59 ? 6.238 10.336 -13.008 1 91.12 59 LYS B C 1
ATOM 2234 O O . LYS B 1 59 ? 6.492 11.391 -13.602 1 91.12 59 LYS B O 1
ATOM 2239 N N . PHE B 1 60 ? 6.785 9.164 -13.195 1 88.5 60 PHE B N 1
ATOM 2240 C CA . PHE B 1 60 ? 7.688 9 -14.328 1 88.5 60 PHE B CA 1
ATOM 2241 C C . PHE B 1 60 ? 6.961 8.367 -15.508 1 88.5 60 PHE B C 1
ATOM 2243 O O . PHE B 1 60 ? 6.055 7.551 -15.32 1 88.5 60 PHE B O 1
ATOM 2250 N N . ALA B 1 61 ? 7.191 8.789 -16.641 1 81.5 61 ALA B N 1
ATOM 2251 C CA . ALA B 1 61 ? 6.793 8.086 -17.859 1 81.5 61 ALA B CA 1
ATOM 2252 C C . ALA B 1 61 ? 8.016 7.625 -18.656 1 81.5 61 ALA B C 1
ATOM 2254 O O . ALA B 1 61 ? 8.992 8.367 -18.797 1 81.5 61 ALA B O 1
ATOM 2255 N N . PRO B 1 62 ? 7.918 6.352 -19.062 1 74.75 62 PRO B N 1
ATOM 2256 C CA . PRO B 1 62 ? 9.07 5.84 -19.812 1 74.75 62 PRO B CA 1
ATOM 2257 C C . PRO B 1 62 ? 9.453 6.734 -21 1 74.75 62 PRO B C 1
ATOM 2259 O O . PRO B 1 62 ? 8.594 7.109 -21.797 1 74.75 62 PRO B O 1
ATOM 2262 N N . GLN B 1 63 ? 10.711 7.051 -20.938 1 71.56 63 GLN B N 1
ATOM 2263 C CA . GLN B 1 63 ? 11.367 7.789 -22.016 1 71.56 63 GLN B CA 1
ATOM 2264 C C . GLN B 1 63 ? 10.727 9.164 -22.203 1 71.56 63 GLN B C 1
ATOM 2266 O O . GLN B 1 63 ? 10.93 9.805 -23.25 1 71.56 63 GLN B O 1
ATOM 2271 N N . LYS B 1 64 ? 9.805 9.633 -21.328 1 77.25 64 LYS B N 1
ATOM 2272 C CA . LYS B 1 64 ? 9.125 10.906 -21.531 1 77.25 64 LYS B CA 1
ATOM 2273 C C . LYS B 1 64 ? 9.461 11.906 -20.438 1 77.25 64 LYS B C 1
ATOM 2275 O O . LYS B 1 64 ? 9.305 13.117 -20.609 1 77.25 64 LYS B O 1
ATOM 2280 N N . GLY B 1 65 ? 9.883 11.391 -19.281 1 89 65 GLY B N 1
ATOM 2281 C CA . GLY B 1 65 ? 10.273 12.352 -18.266 1 89 65 GLY B CA 1
ATOM 2282 C C . GLY B 1 65 ? 9.484 12.211 -16.984 1 89 65 GLY B C 1
ATOM 2283 O O . GLY B 1 65 ? 8.992 11.125 -16.672 1 89 65 GLY B O 1
ATOM 2284 N N . CYS B 1 66 ? 9.531 13.297 -16.109 1 94 66 CYS B N 1
ATOM 2285 C CA . CYS B 1 66 ? 8.93 13.336 -14.781 1 94 66 CYS B CA 1
ATOM 2286 C C . CYS B 1 66 ? 7.945 14.492 -14.664 1 94 66 CYS B C 1
ATOM 2288 O O . CYS B 1 66 ? 8.203 15.586 -15.164 1 94 66 CYS B O 1
ATOM 2290 N N . TRP B 1 67 ? 6.781 14.266 -14.062 1 95.44 67 TRP B N 1
ATOM 2291 C CA . TRP B 1 67 ? 5.738 15.266 -13.883 1 95.44 67 TRP B CA 1
ATOM 2292 C C . TRP B 1 67 ? 5.246 15.289 -12.445 1 95.44 67 TRP B C 1
ATOM 2294 O O . TRP B 1 67 ? 5.277 14.266 -11.758 1 95.44 67 TRP B O 1
ATOM 2304 N N . VAL B 1 68 ? 4.797 16.438 -12.102 1 93.62 68 VAL B N 1
ATOM 2305 C CA . VAL B 1 68 ? 4.027 16.469 -10.859 1 93.62 68 VAL B CA 1
ATOM 2306 C C . VAL B 1 68 ? 2.75 15.648 -11.023 1 93.62 68 VAL B C 1
ATOM 2308 O O . VAL B 1 68 ? 2.057 15.758 -12.031 1 93.62 68 VAL B O 1
ATOM 2311 N N . ALA B 1 69 ? 2.438 14.859 -10.055 1 92.38 69 ALA B N 1
ATOM 2312 C CA . ALA B 1 69 ? 1.245 14.023 -10.125 1 92.38 69 ALA B CA 1
ATOM 2313 C C . ALA B 1 69 ? -0.023 14.867 -10.172 1 92.38 69 ALA B C 1
ATOM 2315 O O . ALA B 1 69 ? -0.144 15.859 -9.453 1 92.38 69 ALA B O 1
ATOM 2316 N N . PRO B 1 70 ? -0.919 14.508 -11.086 1 89.5 70 PRO B N 1
ATOM 2317 C CA . PRO B 1 70 ? -2.186 15.242 -11.109 1 89.5 70 PRO B CA 1
ATOM 2318 C C . PRO B 1 70 ? -3.041 14.984 -9.867 1 89.5 70 PRO B C 1
ATOM 2320 O O . PRO B 1 70 ? -2.787 14.031 -9.125 1 89.5 70 PRO B O 1
ATOM 2323 N N . VAL B 1 71 ? -3.99 15.875 -9.656 1 88.94 71 VAL B N 1
ATOM 2324 C CA . VAL B 1 71 ? -4.969 15.734 -8.586 1 88.94 71 VAL B CA 1
ATOM 2325 C C . VAL B 1 71 ? -6.375 15.68 -9.172 1 88.94 71 VAL B C 1
ATOM 2327 O O . VAL B 1 71 ? -6.66 16.328 -10.18 1 88.94 71 VAL B O 1
ATOM 2330 N N . SER B 1 72 ? -7.223 14.844 -8.672 1 91.81 72 SER B N 1
ATOM 2331 C CA . SER B 1 72 ? -8.602 14.734 -9.141 1 91.81 72 SER B CA 1
ATOM 2332 C C . SER B 1 72 ? -9.539 14.359 -7.996 1 91.81 72 SER B C 1
ATOM 2334 O O . SER B 1 72 ? -9.117 13.75 -7.016 1 91.81 72 SER B O 1
ATOM 2336 N N . ILE B 1 73 ? -10.766 14.75 -8.172 1 93.88 73 ILE B N 1
ATOM 2337 C CA . ILE B 1 73 ? -11.797 14.414 -7.195 1 93.88 73 ILE B CA 1
ATOM 2338 C C . ILE B 1 73 ? -11.961 12.891 -7.125 1 93.88 73 ILE B C 1
ATOM 2340 O O . ILE B 1 73 ? -12.117 12.328 -6.043 1 93.88 73 ILE B O 1
ATOM 2344 N N . ALA B 1 74 ? -11.891 12.266 -8.25 1 95 74 ALA B N 1
ATOM 2345 C CA . ALA B 1 74 ? -12.031 10.812 -8.305 1 95 74 ALA B CA 1
ATOM 2346 C C . ALA B 1 74 ? -10.938 10.125 -7.496 1 95 74 ALA B C 1
ATOM 2348 O O . ALA B 1 74 ? -11.211 9.188 -6.746 1 95 74 ALA B O 1
ATOM 2349 N N . GLU B 1 75 ? -9.742 10.586 -7.633 1 94.56 75 GLU B N 1
ATOM 2350 C CA . GLU B 1 75 ? -8.633 10.016 -6.875 1 94.56 75 GLU B CA 1
ATOM 2351 C C . GLU B 1 75 ? -8.789 10.289 -5.383 1 94.56 75 GLU B C 1
ATOM 2353 O O . GLU B 1 75 ? -8.531 9.414 -4.551 1 94.56 75 GLU B O 1
ATOM 2358 N N . LEU B 1 76 ? -9.164 11.5 -5.082 1 95.06 76 LEU B N 1
ATOM 2359 C CA . LEU B 1 76 ? -9.383 11.859 -3.686 1 95.06 76 LEU B CA 1
ATOM 2360 C C . LEU B 1 76 ? -10.406 10.938 -3.041 1 95.06 76 LEU B C 1
ATOM 2362 O O . LEU B 1 76 ? -10.172 10.406 -1.953 1 95.06 76 LEU B O 1
ATOM 2366 N N . GLU B 1 77 ? -11.484 10.758 -3.713 1 96.5 77 GLU B N 1
ATOM 2367 C CA . GLU B 1 77 ? -12.547 9.906 -3.189 1 96.5 77 GLU B CA 1
ATOM 2368 C C . GLU B 1 77 ? -12.078 8.461 -3.041 1 96.5 77 GLU B C 1
ATOM 2370 O O . GLU B 1 77 ? -12.398 7.797 -2.055 1 96.5 77 GLU B O 1
ATOM 2375 N N . ASP B 1 78 ? -11.383 7.996 -3.988 1 97.19 78 ASP B N 1
ATOM 2376 C CA . ASP B 1 78 ? -10.828 6.648 -3.93 1 97.19 78 ASP B CA 1
ATOM 2377 C C . ASP B 1 78 ? -9.875 6.5 -2.75 1 97.19 78 ASP B C 1
ATOM 2379 O O . ASP B 1 78 ? -9.906 5.496 -2.037 1 97.19 78 ASP B O 1
ATOM 2383 N N . LEU B 1 79 ? -9.047 7.465 -2.555 1 96.81 79 LEU B N 1
ATOM 2384 C CA . LEU B 1 79 ? -8.117 7.488 -1.427 1 96.81 79 LEU B CA 1
ATOM 2385 C C . LEU B 1 79 ? -8.875 7.445 -0.102 1 96.81 79 LEU B C 1
ATOM 2387 O O . LEU B 1 79 ? -8.547 6.645 0.777 1 96.81 79 LEU B O 1
ATOM 2391 N N . PHE B 1 80 ? -9.883 8.242 0.007 1 96.75 80 PHE B N 1
ATOM 2392 C CA . PHE B 1 80 ? -10.625 8.312 1.26 1 96.75 80 PHE B CA 1
ATOM 2393 C C . PHE B 1 80 ? -11.398 7.02 1.507 1 96.75 80 PHE B C 1
ATOM 2395 O O . PHE B 1 80 ? -11.461 6.535 2.639 1 96.75 80 PHE B O 1
ATOM 2402 N N . ASN B 1 81 ? -11.984 6.496 0.476 1 97.06 81 ASN B N 1
ATOM 2403 C CA . ASN B 1 81 ? -12.672 5.215 0.629 1 97.06 81 ASN B CA 1
ATOM 2404 C C . ASN B 1 81 ? -11.711 4.121 1.09 1 97.06 81 ASN B C 1
ATOM 2406 O O . ASN B 1 81 ? -12.062 3.312 1.955 1 97.06 81 ASN B O 1
ATOM 2410 N N . THR B 1 82 ? -10.602 4.055 0.5 1 98.38 82 THR B N 1
ATOM 2411 C CA . THR B 1 82 ? -9.586 3.084 0.879 1 98.38 82 THR B CA 1
ATOM 2412 C C . THR B 1 82 ? -9.102 3.332 2.307 1 98.38 82 THR B C 1
ATOM 2414 O O . THR B 1 82 ? -8.969 2.393 3.094 1 98.38 82 THR B O 1
ATOM 2417 N N . ASN B 1 83 ? -8.836 4.586 2.619 1 97.88 83 ASN B N 1
ATOM 2418 C CA . ASN B 1 83 ? -8.43 4.965 3.969 1 97.88 83 ASN B CA 1
ATOM 2419 C C . ASN B 1 83 ? -9.461 4.523 5.008 1 97.88 83 ASN B C 1
ATOM 2421 O O . ASN B 1 83 ? -9.102 3.998 6.062 1 97.88 83 ASN B O 1
ATOM 2425 N N . LEU B 1 84 ? -10.695 4.773 4.676 1 97.5 84 LEU B N 1
ATOM 2426 C CA . LEU B 1 84 ? -11.766 4.418 5.605 1 97.5 84 LEU B CA 1
ATOM 2427 C C . LEU B 1 84 ? -11.812 2.908 5.828 1 97.5 84 LEU B C 1
ATOM 2429 O O . LEU B 1 84 ? -11.961 2.449 6.961 1 97.5 84 LEU B O 1
ATOM 2433 N N . LEU B 1 85 ? -11.695 2.154 4.77 1 98.06 85 LEU B N 1
ATOM 2434 C CA . LEU B 1 85 ? -11.664 0.7 4.887 1 98.06 85 LEU B CA 1
ATOM 2435 C C . LEU B 1 85 ? -10.562 0.251 5.836 1 98.06 85 LEU B C 1
ATOM 2437 O O . LEU B 1 85 ? -10.805 -0.533 6.754 1 98.06 85 LEU B O 1
ATOM 2441 N N . LEU B 1 86 ? -9.367 0.706 5.629 1 98.5 86 LEU B N 1
ATOM 2442 C CA . LEU B 1 86 ? -8.211 0.331 6.438 1 98.5 86 LEU B CA 1
ATOM 2443 C C . LEU B 1 86 ? -8.352 0.848 7.863 1 98.5 86 LEU B C 1
ATOM 2445 O O . LEU B 1 86 ? -8.125 0.107 8.82 1 98.5 86 LEU B O 1
ATOM 2449 N N . SER B 1 87 ? -8.734 2.123 8.039 1 98.25 87 SER B N 1
ATOM 2450 C CA . SER B 1 87 ? -8.781 2.756 9.352 1 98.25 87 SER B CA 1
ATOM 2451 C C . SER B 1 87 ? -9.836 2.105 10.234 1 98.25 87 SER B C 1
ATOM 2453 O O . SER B 1 87 ? -9.633 1.955 11.445 1 98.25 87 SER B O 1
ATOM 2455 N N . ARG B 1 88 ? -10.938 1.748 9.648 1 98.38 88 ARG B N 1
ATOM 2456 C CA . ARG B 1 88 ? -11.977 1.085 10.43 1 98.38 88 ARG B CA 1
ATOM 2457 C C . ARG B 1 88 ? -11.461 -0.222 11.031 1 98.38 88 ARG B C 1
ATOM 2459 O O . ARG B 1 88 ? -11.672 -0.499 12.211 1 98.38 88 ARG B O 1
ATOM 2466 N N . GLU B 1 89 ? -10.805 -1.024 10.188 1 98.5 89 GLU B N 1
ATOM 2467 C CA . GLU B 1 89 ? -10.258 -2.289 10.664 1 98.5 89 GLU B CA 1
ATOM 2468 C C . GLU B 1 89 ? -9.156 -2.059 11.703 1 98.5 89 GLU B C 1
ATOM 2470 O O . GLU B 1 89 ? -9.164 -2.678 12.766 1 98.5 89 GLU B O 1
ATOM 2475 N N . LEU B 1 90 ? -8.234 -1.193 11.406 1 98.62 90 LEU B N 1
ATOM 2476 C CA . LEU B 1 90 ? -7.098 -0.923 12.281 1 98.62 90 LEU B CA 1
ATOM 2477 C C . LEU B 1 90 ? -7.562 -0.356 13.617 1 98.62 90 LEU B C 1
ATOM 2479 O O . LEU B 1 90 ? -7.047 -0.736 14.672 1 98.62 90 LEU B O 1
ATOM 2483 N N . LEU B 1 91 ? -8.516 0.575 13.555 1 98.69 91 LEU B N 1
ATOM 2484 C CA . LEU B 1 91 ? -9.023 1.19 14.781 1 98.69 91 LEU B CA 1
ATOM 2485 C C . LEU B 1 91 ? -9.75 0.164 15.648 1 98.69 91 LEU B C 1
ATOM 2487 O O . LEU B 1 91 ? -9.547 0.122 16.859 1 98.69 91 LEU B O 1
ATOM 2491 N N . THR B 1 92 ? -10.586 -0.666 15.031 1 98.69 92 THR B N 1
ATOM 2492 C CA . THR B 1 92 ? -11.289 -1.723 15.75 1 98.69 92 THR B CA 1
ATOM 2493 C C . THR B 1 92 ? -10.305 -2.631 16.469 1 98.69 92 THR B C 1
ATOM 2495 O O . THR B 1 92 ? -10.469 -2.906 17.672 1 98.69 92 THR B O 1
ATOM 2498 N N . ARG B 1 93 ? -9.297 -3.053 15.773 1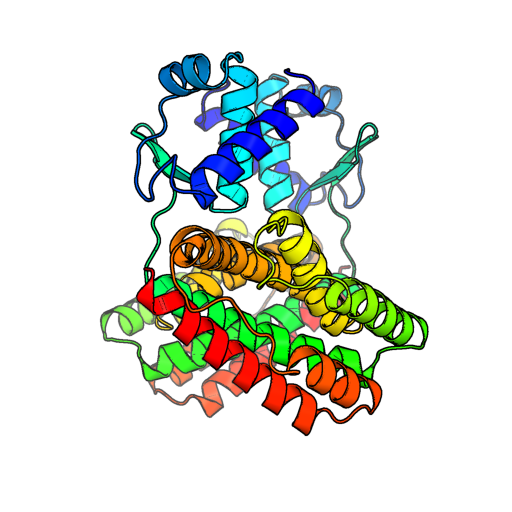 98.38 93 ARG B N 1
ATOM 2499 C CA . ARG B 1 93 ? -8.273 -3.906 16.375 1 98.38 93 ARG B CA 1
ATOM 2500 C C . ARG B 1 93 ? -7.535 -3.176 17.484 1 98.38 93 ARG B C 1
ATOM 2502 O O . ARG B 1 93 ? -7.223 -3.768 18.516 1 98.38 93 ARG B O 1
ATOM 2509 N N . SER B 1 94 ? -7.219 -1.932 17.219 1 98.69 94 SER B N 1
ATOM 2510 C CA . SER B 1 94 ? -6.465 -1.152 18.188 1 98.69 94 SER B CA 1
ATOM 2511 C C . SER B 1 94 ? -7.238 -1.003 19.5 1 98.69 94 SER B C 1
ATOM 2513 O O . SER B 1 94 ? -6.664 -1.108 20.578 1 98.69 94 SER B O 1
ATOM 2515 N N . ILE B 1 95 ? -8.508 -0.713 19.406 1 98.56 95 ILE B N 1
ATOM 2516 C CA . ILE B 1 95 ? -9.344 -0.562 20.594 1 98.56 95 ILE B CA 1
ATOM 2517 C C . ILE B 1 95 ? -9.422 -1.891 21.344 1 98.56 95 ILE B C 1
ATOM 2519 O O . ILE B 1 95 ? -9.352 -1.921 22.578 1 98.56 95 ILE B O 1
ATOM 2523 N N . ALA B 1 96 ? -9.523 -2.979 20.625 1 98 96 ALA B N 1
ATOM 2524 C CA . ALA B 1 96 ? -9.648 -4.309 21.203 1 98 96 ALA B CA 1
ATOM 2525 C C . ALA B 1 96 ? -8.352 -4.738 21.891 1 98 96 ALA B C 1
ATOM 2527 O O . ALA B 1 96 ? -8.375 -5.383 22.938 1 98 96 ALA B O 1
ATOM 2528 N N . ASN B 1 97 ? -7.23 -4.316 21.312 1 96.88 97 ASN B N 1
ATOM 2529 C CA . ASN B 1 97 ? -5.965 -4.926 21.719 1 96.88 97 ASN B CA 1
ATOM 2530 C C . ASN B 1 97 ? -5.066 -3.928 22.453 1 96.88 97 ASN B C 1
ATOM 2532 O O . ASN B 1 97 ? -4.086 -4.316 23.078 1 96.88 97 ASN B O 1
ATOM 2536 N N . GLY B 1 98 ? -5.285 -2.68 22.281 1 96.69 98 GLY B N 1
ATOM 2537 C CA . GLY B 1 98 ? -4.375 -1.655 22.781 1 96.69 98 GLY B CA 1
ATOM 2538 C C . GLY B 1 98 ? -4.078 -1.781 24.266 1 96.69 98 GLY B C 1
ATOM 2539 O O . GLY B 1 98 ? -4.961 -2.125 25.047 1 96.69 98 GLY B O 1
ATOM 2540 N N . ASP B 1 99 ? -2.861 -1.496 24.594 1 97.44 99 ASP B N 1
ATOM 2541 C CA . ASP B 1 99 ? -2.434 -1.526 25.984 1 97.44 99 ASP B CA 1
ATOM 2542 C C . ASP B 1 99 ? -2.242 -0.114 26.531 1 97.44 99 ASP B C 1
ATOM 2544 O O . ASP B 1 99 ? -2.645 0.863 25.906 1 97.44 99 ASP B O 1
ATOM 2548 N N . GLU B 1 100 ? -1.642 -0.039 27.688 1 97.5 100 GLU B N 1
ATOM 2549 C CA . GLU B 1 100 ? -1.471 1.25 28.344 1 97.5 100 GLU B CA 1
ATOM 2550 C C . GLU B 1 100 ? -0.528 2.156 27.562 1 97.5 100 GLU B C 1
ATOM 2552 O O . GLU B 1 100 ? -0.727 3.371 27.516 1 97.5 100 GLU B O 1
ATOM 2557 N N . SER B 1 101 ? 0.439 1.583 27.016 1 97.94 101 SER B N 1
ATOM 2558 C CA . SER B 1 101 ? 1.383 2.361 26.219 1 97.94 101 SER B CA 1
ATOM 2559 C C . SER B 1 101 ? 0.701 2.982 25 1 97.94 101 SER B C 1
ATOM 2561 O O . SER B 1 101 ? 0.99 4.125 24.641 1 97.94 101 SER B O 1
ATOM 2563 N N . TRP B 1 102 ? -0.206 2.244 24.453 1 98.19 102 TRP B N 1
ATOM 2564 C CA . TRP B 1 102 ? -0.983 2.736 23.312 1 98.19 102 TRP B CA 1
ATOM 2565 C C . TRP B 1 102 ? -1.872 3.904 23.734 1 98.19 102 TRP B C 1
ATOM 2567 O O . TRP B 1 102 ? -1.909 4.934 23.062 1 98.19 102 TRP B O 1
ATOM 2577 N N . GLU B 1 103 ? -2.525 3.812 24.828 1 98.12 103 GLU B N 1
ATOM 2578 C CA . GLU B 1 103 ? -3.393 4.875 25.328 1 98.12 103 GLU B CA 1
ATOM 2579 C C . GLU B 1 103 ? -2.6 6.145 25.625 1 98.12 103 GLU B C 1
ATOM 2581 O O . GLU B 1 103 ? -3.031 7.246 25.297 1 98.12 103 GLU B O 1
ATOM 2586 N N . LEU B 1 104 ? -1.467 5.934 26.203 1 98.25 104 LEU B N 1
ATOM 2587 C CA . LEU B 1 104 ? -0.617 7.07 26.547 1 98.25 104 LEU B CA 1
ATOM 2588 C C . LEU B 1 104 ? -0.145 7.785 25.281 1 98.25 104 LEU B C 1
ATOM 2590 O O . LEU B 1 104 ? -0.044 9.016 25.266 1 98.25 104 LEU B O 1
ATOM 2594 N N . ASN B 1 105 ? 0.164 7.016 24.312 1 98.25 105 ASN B N 1
ATOM 2595 C CA . ASN B 1 105 ? 0.583 7.602 23.047 1 98.25 105 ASN B CA 1
ATOM 2596 C C . ASN B 1 105 ? -0.529 8.438 22.422 1 98.25 105 ASN B C 1
ATOM 2598 O O . ASN B 1 105 ? -0.268 9.5 21.859 1 98.25 105 ASN B O 1
ATOM 2602 N N . ILE B 1 106 ? -1.772 8 22.516 1 98.44 106 ILE B N 1
ATOM 2603 C CA . ILE B 1 106 ? -2.914 8.75 22 1 98.44 106 ILE B CA 1
ATOM 2604 C C . ILE B 1 106 ? -3.051 10.07 22.766 1 98.44 106 ILE B C 1
ATOM 2606 O O . ILE B 1 106 ? -3.209 11.133 22.156 1 98.44 106 ILE B O 1
ATOM 2610 N N . LEU B 1 107 ? -2.936 9.992 24.047 1 98.06 107 LEU B N 1
ATOM 2611 C CA . LEU B 1 107 ? -3.035 11.188 24.891 1 98.06 107 LEU B CA 1
ATOM 2612 C C . LEU B 1 107 ? -1.939 12.188 24.531 1 98.06 107 LEU B C 1
ATOM 2614 O O . LEU B 1 107 ? -2.207 13.383 24.391 1 98.06 107 LEU B O 1
ATOM 2618 N N . THR B 1 108 ? -0.778 11.664 24.391 1 98.31 108 THR B N 1
ATOM 2619 C CA . THR B 1 108 ? 0.377 12.508 24.094 1 98.31 108 THR B CA 1
ATOM 2620 C C . THR B 1 108 ? 0.227 13.18 22.734 1 98.31 108 THR B C 1
ATOM 2622 O O . THR B 1 108 ? 0.423 14.391 22.609 1 98.31 108 THR B O 1
ATOM 2625 N N . THR B 1 109 ? -0.13 12.438 21.766 1 98 109 THR B N 1
ATOM 2626 C CA . THR B 1 109 ? -0.24 12.984 20.422 1 98 109 THR B CA 1
ATOM 2627 C C . THR B 1 109 ? -1.422 13.945 20.312 1 98 109 THR B C 1
ATOM 2629 O O . THR B 1 109 ? -1.341 14.969 19.641 1 98 109 THR B O 1
ATOM 2632 N N . TYR B 1 110 ? -2.512 13.648 21 1 97.38 110 TYR B N 1
ATOM 2633 C CA . TYR B 1 110 ? -3.631 14.578 21.031 1 97.38 110 TYR B CA 1
ATOM 2634 C C . TYR B 1 110 ? -3.23 15.883 21.703 1 97.38 110 TYR B C 1
ATOM 2636 O O . TYR B 1 110 ? -3.576 16.969 21.219 1 97.38 110 TYR B O 1
ATOM 2644 N N . HIS B 1 111 ? -2.568 15.773 22.844 1 96.88 111 HIS B N 1
ATOM 2645 C CA . HIS B 1 111 ? -2.115 16.953 23.562 1 96.88 111 HIS B CA 1
ATOM 2646 C C . HIS B 1 111 ? -1.269 17.859 22.656 1 96.88 111 HIS B C 1
ATOM 2648 O O . HIS B 1 111 ? -1.477 19.062 22.609 1 96.88 111 HIS B O 1
ATOM 2654 N N . LYS B 1 112 ? -0.353 17.266 21.938 1 96.44 112 LYS B N 1
ATOM 2655 C CA . LYS B 1 112 ? 0.49 18.016 21.016 1 96.44 112 LYS B CA 1
ATOM 2656 C C . LYS B 1 112 ? -0.345 18.656 19.906 1 96.44 112 LYS B C 1
ATOM 2658 O O . LYS B 1 112 ? -0.114 19.812 19.547 1 96.44 112 LYS B O 1
ATOM 2663 N N . LEU B 1 113 ? -1.318 17.938 19.422 1 94.75 113 LEU B N 1
ATOM 2664 C CA . LEU B 1 113 ? -2.18 18.453 18.359 1 94.75 113 LEU B CA 1
ATOM 2665 C C . LEU B 1 113 ? -3.031 19.609 18.859 1 94.75 113 LEU B C 1
ATOM 2667 O O . LEU B 1 113 ? -3.182 20.625 18.172 1 94.75 113 LEU B O 1
ATOM 2671 N N . SER B 1 114 ? -3.502 19.469 20.031 1 93 114 SER B N 1
ATOM 2672 C CA . SER B 1 114 ? -4.43 20.438 20.594 1 93 114 SER B CA 1
ATOM 2673 C C . SER B 1 114 ? -3.725 21.766 20.906 1 93 114 SER B C 1
ATOM 2675 O O . SER B 1 114 ? -4.379 22.781 21.125 1 93 114 SER B O 1
ATOM 2677 N N . ARG B 1 115 ? -2.434 21.812 20.844 1 91.31 115 ARG B N 1
ATOM 2678 C CA . ARG B 1 115 ? -1.655 23 21.172 1 91.31 115 ARG B CA 1
ATOM 2679 C C . ARG B 1 115 ? -1.434 23.875 19.938 1 91.31 115 ARG B C 1
ATOM 2681 O O . ARG B 1 115 ? -0.91 24.984 20.031 1 91.31 115 ARG B O 1
ATOM 2688 N N . VAL B 1 116 ? -1.777 23.266 18.859 1 86.56 116 VAL B N 1
ATOM 2689 C CA . VAL B 1 116 ? -1.583 24.016 17.609 1 86.56 116 VAL B CA 1
ATOM 2690 C C . VAL B 1 116 ? -2.938 24.406 17.031 1 86.56 116 VAL B C 1
ATOM 2692 O O . VAL B 1 116 ? -3.838 23.578 16.906 1 86.56 116 VAL B O 1
ATOM 2695 N N . ASN B 1 117 ? -3.045 25.672 16.766 1 77.69 117 ASN B N 1
ATOM 2696 C CA . ASN B 1 117 ? -4.266 26.188 16.141 1 77.69 117 ASN B CA 1
ATOM 2697 C C . ASN B 1 117 ? -4.086 26.422 14.648 1 77.69 117 ASN B C 1
ATOM 2699 O O . ASN B 1 117 ? -3.396 27.344 14.227 1 77.69 117 ASN B O 1
ATOM 2703 N N . PRO B 1 118 ? -4.781 25.578 13.844 1 74.38 118 PRO B N 1
ATOM 2704 C CA . PRO B 1 118 ? -4.59 25.688 12.391 1 74.38 118 PRO B CA 1
ATOM 2705 C C . PRO B 1 118 ? -5.195 26.969 11.82 1 74.38 118 PRO B C 1
ATOM 2707 O O . PRO B 1 118 ? -4.867 27.359 10.695 1 74.38 118 PRO B O 1
ATOM 2710 N N . ALA B 1 119 ? -6.02 27.641 12.578 1 71.94 119 ALA B N 1
ATOM 2711 C CA . ALA B 1 119 ? -6.641 28.875 12.109 1 71.94 119 ALA B CA 1
ATOM 2712 C C . ALA B 1 119 ? -5.766 30.078 12.43 1 71.94 119 ALA B C 1
ATOM 2714 O O . ALA B 1 119 ? -6.082 31.203 12.031 1 71.94 119 ALA B O 1
ATOM 2715 N N . ALA B 1 120 ? -4.68 29.828 13.117 1 74.75 120 ALA B N 1
ATOM 2716 C CA . ALA B 1 120 ? -3.801 30.938 13.469 1 74.75 120 ALA B CA 1
ATOM 2717 C C . ALA B 1 120 ? -3.102 31.484 12.234 1 74.75 120 ALA B C 1
ATOM 2719 O O . ALA B 1 120 ? -2.748 30.734 11.32 1 74.75 120 ALA B O 1
ATOM 2720 N N . ALA B 1 121 ? -2.984 32.844 12.07 1 69.88 121 ALA B N 1
ATOM 2721 C CA . ALA B 1 121 ? -2.424 33.531 10.914 1 69.88 121 ALA B CA 1
ATOM 2722 C C . ALA B 1 121 ? -0.985 33.125 10.656 1 69.88 121 ALA B C 1
ATOM 2724 O O . ALA B 1 121 ? -0.554 33.031 9.5 1 69.88 121 ALA B O 1
ATOM 2725 N N . ASP B 1 122 ? -0.223 32.75 11.719 1 72.25 122 ASP B N 1
ATOM 2726 C CA . ASP B 1 122 ? 1.197 32.438 11.578 1 72.25 122 ASP B CA 1
ATOM 2727 C C . ASP B 1 122 ? 1.457 30.953 11.742 1 72.25 122 ASP B C 1
ATOM 2729 O O . ASP B 1 122 ? 2.58 30.531 12.039 1 72.25 122 ASP B O 1
ATOM 2733 N N . ILE B 1 123 ? 0.459 30.312 11.352 1 74.06 123 ILE B N 1
ATOM 2734 C CA . ILE B 1 123 ? 0.582 28.875 11.633 1 74.06 123 ILE B CA 1
ATOM 2735 C C . ILE B 1 123 ? 1.592 28.25 10.68 1 74.06 123 ILE B C 1
ATOM 2737 O O . ILE B 1 123 ? 1.644 28.609 9.5 1 74.06 123 ILE B O 1
ATOM 2741 N N . ASP B 1 124 ? 2.438 27.406 11.297 1 77.88 124 ASP B N 1
ATOM 2742 C CA . ASP B 1 124 ? 3.26 26.5 10.508 1 77.88 124 ASP B CA 1
ATOM 2743 C C . ASP B 1 124 ? 2.467 25.25 10.109 1 77.88 124 ASP B C 1
ATOM 2745 O O . ASP B 1 124 ? 2.324 24.312 10.898 1 77.88 124 ASP B O 1
ATOM 2749 N N . TYR B 1 125 ? 2.053 25.219 8.938 1 75.44 125 TYR B N 1
ATOM 2750 C CA . TYR B 1 125 ? 1.187 24.156 8.453 1 75.44 125 TYR B CA 1
ATOM 2751 C C . TYR B 1 125 ? 1.916 22.812 8.461 1 75.44 125 TYR B C 1
ATOM 2753 O O . TYR B 1 125 ? 1.299 21.766 8.648 1 75.44 125 TYR B O 1
ATOM 2761 N N . ASN B 1 126 ? 3.17 22.859 8.289 1 77.31 126 ASN B N 1
ATOM 2762 C CA . ASN B 1 126 ? 3.941 21.625 8.344 1 77.31 126 ASN B CA 1
ATOM 2763 C C . ASN B 1 126 ? 3.906 21 9.742 1 77.31 126 ASN B C 1
ATOM 2765 O O . ASN B 1 126 ? 3.793 19.781 9.883 1 77.31 126 ASN B O 1
ATOM 2769 N N . GLU B 1 127 ? 4.051 21.875 10.641 1 83.75 127 GLU B N 1
ATOM 2770 C CA . GLU B 1 127 ? 3.982 21.406 12.023 1 83.75 127 GLU B CA 1
ATOM 2771 C C . GLU B 1 127 ? 2.6 20.844 12.344 1 83.75 127 GLU B C 1
ATOM 2773 O O . GLU B 1 127 ? 2.48 19.781 12.961 1 83.75 127 GLU B O 1
ATOM 2778 N N . TRP B 1 128 ? 1.6 21.562 11.992 1 85.31 128 TRP B N 1
ATOM 2779 C CA . TRP B 1 128 ? 0.243 21.078 12.227 1 85.31 128 TRP B CA 1
ATOM 2780 C C . TRP B 1 128 ? 0.021 19.734 11.547 1 85.31 128 TRP B C 1
ATOM 2782 O O . TRP B 1 128 ? -0.54 18.812 12.141 1 85.31 128 TRP B O 1
ATOM 2792 N N . ASP B 1 129 ? 0.42 19.641 10.352 1 84.94 129 ASP B N 1
ATOM 2793 C CA . ASP B 1 129 ? 0.237 18.422 9.57 1 84.94 129 ASP B CA 1
ATOM 2794 C C . ASP B 1 129 ? 0.92 17.234 10.242 1 84.94 129 ASP B C 1
ATOM 2796 O O . ASP B 1 129 ? 0.361 16.125 10.289 1 84.94 129 ASP B O 1
ATOM 2800 N N . GLN B 1 130 ? 2.104 17.469 10.672 1 88.88 130 GLN B N 1
ATOM 2801 C CA . GLN B 1 130 ? 2.844 16.422 11.352 1 88.88 130 GLN B CA 1
ATOM 2802 C C . GLN B 1 130 ? 2.119 15.953 12.617 1 88.88 130 GLN B C 1
ATOM 2804 O O . GLN B 1 130 ? 1.963 14.758 12.844 1 88.88 130 GLN B O 1
ATOM 2809 N N . ARG B 1 131 ? 1.704 16.875 13.414 1 92.94 131 ARG B N 1
ATOM 2810 C CA . ARG B 1 131 ? 0.996 16.547 14.648 1 92.94 131 ARG B CA 1
ATOM 2811 C C . ARG B 1 131 ? -0.344 15.891 14.352 1 92.94 131 ARG B C 1
ATOM 2813 O O . ARG B 1 131 ? -0.751 14.961 15.047 1 92.94 131 ARG B O 1
ATOM 2820 N N . HIS B 1 132 ? -1.021 16.453 13.352 1 93 132 HIS B N 1
ATOM 2821 C CA . HIS B 1 132 ? -2.277 15.867 12.891 1 93 132 HIS B CA 1
ATOM 2822 C C . HIS B 1 132 ? -2.084 14.414 12.453 1 93 132 HIS B C 1
ATOM 2824 O O . HIS B 1 132 ? -2.832 13.531 12.883 1 93 132 HIS B O 1
ATOM 2830 N N . SER B 1 133 ? -1.092 14.156 11.703 1 93.62 133 SER B N 1
ATOM 2831 C CA . SER B 1 133 ? -0.76 12.82 11.242 1 93.62 133 SER B CA 1
ATOM 2832 C C . SER B 1 133 ? -0.411 11.898 12.406 1 93.62 133 SER B C 1
ATOM 2834 O O . SER B 1 133 ? -0.889 10.766 12.477 1 93.62 133 SER B O 1
ATOM 2836 N N . ASP B 1 134 ? 0.387 12.375 13.289 1 96.38 134 ASP B N 1
ATOM 2837 C CA . ASP B 1 134 ? 0.815 11.586 14.438 1 96.38 134 ASP B CA 1
ATOM 2838 C C . ASP B 1 134 ? -0.384 11.109 15.25 1 96.38 134 ASP B C 1
ATOM 2840 O O . ASP B 1 134 ? -0.408 9.977 15.727 1 96.38 134 ASP B O 1
ATOM 2844 N N . PHE B 1 135 ? -1.297 11.992 15.43 1 97.88 135 PHE B N 1
ATOM 2845 C CA . PHE B 1 135 ? -2.484 11.641 16.203 1 97.88 135 PHE B CA 1
ATOM 2846 C C . PHE B 1 135 ? -3.264 10.523 15.531 1 97.88 135 PHE B C 1
ATOM 2848 O O . PHE B 1 135 ? -3.605 9.523 16.172 1 97.88 135 PHE B O 1
ATOM 2855 N N . HIS B 1 136 ? -3.551 10.617 14.273 1 97.56 136 HIS B N 1
ATOM 2856 C CA . HIS B 1 136 ? -4.32 9.609 13.555 1 97.56 136 HIS B CA 1
ATOM 2857 C C . HIS B 1 136 ? -3.582 8.281 13.508 1 97.56 136 HIS B C 1
ATOM 2859 O O . HIS B 1 136 ? -4.191 7.219 13.672 1 97.56 136 HIS B O 1
ATOM 2865 N N . LEU B 1 137 ? -2.295 8.375 13.305 1 97.31 137 LEU B N 1
ATOM 2866 C CA . LEU B 1 137 ? -1.496 7.152 13.305 1 97.31 137 LEU B CA 1
ATOM 2867 C C . LEU B 1 137 ? -1.514 6.492 14.68 1 97.31 137 LEU B C 1
ATOM 2869 O O . LEU B 1 137 ? -1.547 5.262 14.781 1 97.31 137 LEU B O 1
ATOM 2873 N N . ALA B 1 138 ? -1.447 7.324 15.703 1 98.12 138 ALA B N 1
ATOM 2874 C CA . ALA B 1 138 ? -1.477 6.801 17.062 1 98.12 138 ALA B CA 1
ATOM 2875 C C . ALA B 1 138 ? -2.758 6.012 17.328 1 98.12 138 ALA B C 1
ATOM 2877 O O . ALA B 1 138 ? -2.732 4.973 17.984 1 98.12 138 ALA B O 1
ATOM 2878 N N . LEU B 1 139 ? -3.879 6.508 16.828 1 98.44 139 LEU B N 1
ATOM 2879 C CA . LEU B 1 139 ? -5.16 5.832 17 1 98.44 139 LEU B CA 1
ATOM 2880 C C . LEU B 1 139 ? -5.098 4.402 16.469 1 98.44 139 LEU B C 1
ATOM 2882 O O . LEU B 1 139 ? -5.703 3.498 17.047 1 98.44 139 LEU B O 1
ATOM 2886 N N . MET B 1 140 ? -4.316 4.18 15.414 1 98.06 140 MET B N 1
ATOM 2887 C CA . MET B 1 140 ? -4.305 2.904 14.703 1 98.06 140 MET B CA 1
ATOM 2888 C C . MET B 1 140 ? -3.174 2.012 15.203 1 98.06 140 MET B C 1
ATOM 2890 O O . MET B 1 140 ? -3.1 0.835 14.836 1 98.06 140 MET B O 1
ATOM 2894 N N . ALA B 1 141 ? -2.293 2.479 16.016 1 97.19 141 ALA B N 1
ATOM 2895 C CA . ALA B 1 141 ? -1.007 1.852 16.328 1 97.19 141 ALA B CA 1
ATOM 2896 C C . ALA B 1 141 ? -1.189 0.628 17.219 1 97.19 141 ALA B C 1
ATOM 2898 O O . ALA B 1 141 ? -0.276 -0.189 17.359 1 97.19 141 ALA B O 1
ATOM 2899 N N . GLY B 1 142 ? -2.342 0.454 17.812 1 96.81 142 GLY B N 1
ATOM 2900 C CA . GLY B 1 142 ? -2.604 -0.701 18.656 1 96.81 142 GLY B CA 1
ATOM 2901 C C . GLY B 1 142 ? -3.127 -1.898 17.875 1 96.81 142 GLY B C 1
ATOM 2902 O O . GLY B 1 142 ? -3.512 -2.906 18.469 1 96.81 142 GLY B O 1
ATOM 2903 N N . SER B 1 143 ? -3.1 -1.921 16.578 1 96.81 143 SER B N 1
ATOM 2904 C CA . SER B 1 143 ? -3.811 -2.877 15.734 1 96.81 143 SER B CA 1
ATOM 2905 C C . SER B 1 143 ? -3.021 -4.176 15.586 1 96.81 143 SER B C 1
ATOM 2907 O O . SER B 1 143 ? -3.566 -5.191 15.148 1 96.81 143 SER B O 1
ATOM 2909 N N . ASN B 1 144 ? -1.724 -4.223 15.875 1 94.5 144 ASN B N 1
ATOM 2910 C CA . ASN B 1 144 ? -0.863 -5.391 15.719 1 94.5 144 ASN B CA 1
ATOM 2911 C C . ASN B 1 144 ? -0.898 -5.926 14.289 1 94.5 144 ASN B C 1
ATOM 2913 O O . ASN B 1 144 ? -1.03 -7.133 14.078 1 94.5 144 ASN B O 1
ATOM 2917 N N . SER B 1 145 ? -0.914 -5.059 13.328 1 96.94 145 SER B N 1
ATOM 2918 C CA . SER B 1 145 ? -0.857 -5.402 11.906 1 96.94 145 SER B CA 1
ATOM 2919 C C . SER B 1 145 ? 0.131 -4.512 11.164 1 96.94 145 SER B C 1
ATOM 2921 O O . SER B 1 145 ? -0.262 -3.52 10.547 1 96.94 145 SER B O 1
ATOM 2923 N N . PRO B 1 146 ? 1.384 -4.871 11.234 1 95.88 146 PRO B N 1
ATOM 2924 C CA . PRO B 1 146 ? 2.391 -4.051 10.555 1 95.88 146 PRO B CA 1
ATOM 2925 C C . PRO B 1 146 ? 2.111 -3.883 9.062 1 95.88 146 PRO B C 1
ATOM 2927 O O . PRO B 1 146 ? 2.332 -2.805 8.508 1 95.88 146 PRO B O 1
ATOM 2930 N N . VAL B 1 147 ? 1.586 -4.91 8.453 1 95.88 147 VAL B N 1
ATOM 2931 C CA . VAL B 1 147 ? 1.329 -4.875 7.02 1 95.88 147 VAL B CA 1
ATOM 2932 C C . VAL B 1 147 ? 0.234 -3.854 6.715 1 95.88 147 VAL B C 1
ATOM 2934 O O . VAL B 1 147 ? 0.426 -2.955 5.891 1 95.88 147 VAL B O 1
ATOM 2937 N N . MET B 1 148 ? -0.874 -3.965 7.359 1 97.62 148 MET B N 1
ATOM 2938 C CA . MET B 1 148 ? -1.994 -3.061 7.113 1 97.62 148 MET B CA 1
ATOM 2939 C C . MET B 1 148 ? -1.633 -1.629 7.496 1 97.62 148 MET B C 1
ATOM 2941 O O . MET B 1 148 ? -2.055 -0.68 6.832 1 97.62 148 MET B O 1
ATOM 2945 N N . MET B 1 149 ? -0.858 -1.489 8.602 1 97.19 149 MET B N 1
ATOM 2946 C CA . MET B 1 149 ? -0.428 -0.167 9.047 1 97.19 149 MET B CA 1
ATOM 2947 C C . MET B 1 149 ? 0.428 0.513 7.984 1 97.19 149 MET B C 1
ATOM 2949 O O . MET B 1 149 ? 0.311 1.721 7.77 1 97.19 149 MET B O 1
ATOM 2953 N N . ALA B 1 150 ? 1.246 -0.245 7.371 1 94.19 150 ALA B N 1
ATOM 2954 C CA . ALA B 1 150 ? 2.092 0.315 6.32 1 94.19 150 ALA B CA 1
ATOM 2955 C C . ALA B 1 150 ? 1.252 0.808 5.145 1 94.19 150 ALA B C 1
ATOM 2957 O O . ALA B 1 150 ? 1.519 1.875 4.586 1 94.19 150 ALA B O 1
ATOM 2958 N N . LEU B 1 151 ? 0.272 0.055 4.754 1 95.88 151 LEU B N 1
ATOM 2959 C CA . LEU B 1 151 ? -0.627 0.466 3.682 1 95.88 151 LEU B CA 1
ATOM 2960 C C . LEU B 1 151 ? -1.416 1.709 4.078 1 95.88 151 LEU B C 1
ATOM 2962 O O . LEU B 1 151 ? -1.583 2.627 3.271 1 95.88 151 LEU B O 1
ATOM 2966 N N . TYR B 1 152 ? -1.866 1.704 5.312 1 97.25 152 TYR B N 1
ATOM 2967 C CA . TYR B 1 152 ? -2.588 2.857 5.836 1 97.25 152 TYR B CA 1
ATOM 2968 C C . TYR B 1 152 ? -1.739 4.121 5.742 1 97.25 152 TYR B C 1
ATOM 2970 O O . TYR B 1 152 ? -2.215 5.164 5.289 1 97.25 152 TYR B O 1
ATOM 2978 N N . ARG B 1 153 ? -0.529 4.02 6.188 1 94.38 153 ARG B N 1
ATOM 2979 C CA . ARG B 1 153 ? 0.383 5.156 6.152 1 94.38 153 ARG B CA 1
ATOM 2980 C C . ARG B 1 153 ? 0.565 5.668 4.727 1 94.38 153 ARG B C 1
ATOM 2982 O O . ARG B 1 153 ? 0.607 6.879 4.496 1 94.38 153 ARG B O 1
ATOM 2989 N N . GLU B 1 154 ? 0.687 4.781 3.822 1 91.25 154 GLU B N 1
ATOM 2990 C CA . GLU B 1 154 ? 0.852 5.156 2.42 1 91.25 154 GLU B CA 1
ATOM 2991 C C . GLU B 1 154 ? -0.355 5.941 1.913 1 91.25 154 GLU B C 1
ATOM 2993 O O . GLU B 1 154 ? -0.201 6.992 1.29 1 91.25 154 GLU B O 1
ATOM 2998 N N . VAL B 1 155 ? -1.553 5.449 2.18 1 95.75 155 VAL B N 1
ATOM 2999 C CA . VAL B 1 155 ? -2.783 6.102 1.741 1 95.75 155 VAL B CA 1
ATOM 3000 C C . VAL B 1 155 ? -2.932 7.449 2.439 1 95.75 155 VAL B C 1
ATOM 3002 O O . VAL B 1 155 ? -3.271 8.453 1.805 1 95.75 155 VAL B O 1
ATOM 3005 N N . TYR B 1 156 ? -2.613 7.438 3.697 1 94.19 156 TYR B N 1
ATOM 3006 C CA . TYR B 1 156 ? -2.73 8.656 4.492 1 94.19 156 TYR B CA 1
ATOM 3007 C C . TYR B 1 156 ? -1.826 9.75 3.943 1 94.19 156 TYR B C 1
ATOM 3009 O O . TYR B 1 156 ? -2.232 10.914 3.852 1 94.19 156 TYR B O 1
ATOM 3017 N N . GLU B 1 157 ? -0.654 9.414 3.566 1 88.5 157 GLU B N 1
ATOM 3018 C CA . GLU B 1 157 ? 0.299 10.375 3.016 1 88.5 157 GLU B CA 1
ATOM 3019 C C . GLU B 1 157 ? -0.213 10.969 1.709 1 88.5 157 GLU B C 1
ATOM 3021 O O . GLU B 1 157 ? -0.012 12.156 1.444 1 88.5 157 GLU B O 1
ATOM 3026 N N . GLN B 1 158 ? -0.796 10.18 0.963 1 90.44 158 GLN B N 1
ATOM 3027 C CA . GLN B 1 158 ? -1.355 10.688 -0.286 1 90.44 158 GLN B CA 1
ATOM 3028 C C . GLN B 1 158 ? -2.504 11.656 -0.02 1 90.44 158 GLN B C 1
ATOM 3030 O O . GLN B 1 158 ? -2.664 12.648 -0.736 1 90.44 158 GLN B O 1
ATOM 3035 N N . ILE B 1 159 ? -3.26 11.344 0.984 1 91.88 159 ILE B N 1
ATOM 3036 C CA . ILE B 1 159 ? -4.348 12.242 1.367 1 91.88 159 ILE B CA 1
ATOM 3037 C C . ILE B 1 159 ? -3.775 13.555 1.895 1 91.88 159 ILE B C 1
ATOM 3039 O O . ILE B 1 159 ? -4.34 14.625 1.655 1 91.88 159 ILE B O 1
ATOM 3043 N N . GLU B 1 160 ? -2.648 13.461 2.578 1 86.31 160 GLU B N 1
ATOM 3044 C CA . GLU B 1 160 ? -1.978 14.656 3.082 1 86.31 160 GLU B CA 1
ATOM 3045 C C . GLU B 1 160 ? -1.614 15.602 1.943 1 86.31 160 GLU B C 1
ATOM 3047 O O . GLU B 1 160 ? -1.651 16.828 2.111 1 86.31 160 GLU B O 1
ATOM 3052 N N . ARG B 1 161 ? -1.241 15.094 0.814 1 83.38 161 ARG B N 1
ATOM 3053 C CA . ARG B 1 161 ? -0.948 15.906 -0.361 1 83.38 161 ARG B CA 1
ATOM 3054 C C . ARG B 1 161 ? -2.156 16.75 -0.758 1 83.38 161 ARG B C 1
ATOM 3056 O O . ARG B 1 161 ? -2.021 17.938 -1.045 1 83.38 161 ARG B O 1
ATOM 3063 N N . TYR B 1 162 ? -3.348 16.141 -0.69 1 86.69 162 TYR B N 1
ATOM 3064 C CA . TYR B 1 162 ? -4.582 16.844 -1.025 1 86.69 162 TYR B CA 1
ATOM 3065 C C . TYR B 1 162 ? -4.941 17.859 0.053 1 86.69 162 TYR B C 1
ATOM 3067 O O . TYR B 1 162 ? -5.418 18.969 -0.251 1 86.69 162 TYR B O 1
ATOM 3075 N N . ARG B 1 163 ? -4.703 17.438 1.264 1 84.19 163 ARG B N 1
ATOM 3076 C CA . ARG B 1 163 ? -4.977 18.344 2.367 1 84.19 163 ARG B CA 1
ATOM 3077 C C . ARG B 1 163 ? -4.113 19.609 2.268 1 84.19 163 ARG B C 1
ATOM 3079 O O . ARG B 1 163 ? -4.574 20.703 2.572 1 84.19 163 ARG B O 1
ATOM 3086 N N . HIS B 1 164 ? -2.924 19.453 1.893 1 78.88 164 HIS B N 1
ATOM 3087 C CA . HIS B 1 164 ? -2.014 20.594 1.752 1 78.88 164 HIS B CA 1
ATOM 3088 C C . HIS B 1 164 ? -2.492 21.547 0.669 1 78.88 164 HIS B C 1
ATOM 3090 O O . HIS B 1 164 ? -2.367 22.766 0.815 1 78.88 164 HIS B O 1
ATOM 3096 N N . ILE B 1 165 ? -2.998 21.062 -0.36 1 76.25 165 ILE B N 1
ATOM 3097 C CA . ILE B 1 165 ? -3.557 21.891 -1.416 1 76.25 165 ILE B CA 1
ATOM 3098 C C . ILE B 1 165 ? -4.672 22.766 -0.846 1 76.25 165 ILE B C 1
ATOM 3100 O O . ILE B 1 165 ? -4.703 23.984 -1.083 1 76.25 165 ILE B O 1
ATOM 3104 N N . TRP B 1 166 ? -5.465 22.125 -0.124 1 75.12 166 TRP B N 1
ATOM 3105 C CA . TRP B 1 166 ? -6.547 22.844 0.531 1 75.12 166 TRP B CA 1
ATOM 3106 C C . TRP B 1 166 ? -5.996 23.891 1.492 1 75.12 166 TRP B C 1
ATOM 3108 O O . TRP B 1 166 ? -6.387 25.062 1.438 1 75.12 166 TRP B O 1
ATOM 3118 N N . LEU B 1 167 ? -5.02 23.562 2.283 1 72.12 167 LEU B N 1
ATOM 3119 C CA . LEU B 1 167 ? -4.473 24.453 3.297 1 72.12 167 LEU B CA 1
ATOM 3120 C C . LEU B 1 167 ? -3.762 25.641 2.646 1 72.12 167 LEU B C 1
ATOM 3122 O O . LEU B 1 167 ? -3.846 26.766 3.139 1 72.12 167 LEU B O 1
ATOM 3126 N N . SER B 1 168 ? -3.107 25.406 1.626 1 70.44 168 SER B N 1
ATOM 3127 C CA . SER B 1 168 ? -2.352 26.453 0.952 1 70.44 168 SER B CA 1
ATOM 3128 C C . SER B 1 168 ? -3.277 27.406 0.197 1 70.44 168 SER B C 1
ATOM 3130 O O . SER B 1 168 ? -3.027 28.609 0.141 1 70.44 168 SER B O 1
ATOM 3132 N N . ARG B 1 169 ? -4.242 26.906 -0.329 1 69.31 169 ARG B N 1
ATOM 3133 C CA . ARG B 1 169 ? -5.133 27.703 -1.162 1 69.31 169 ARG B CA 1
ATOM 3134 C C . ARG B 1 169 ? -6.176 28.422 -0.312 1 69.31 169 ARG B C 1
ATOM 3136 O O . ARG B 1 169 ? -6.73 29.438 -0.734 1 69.31 169 ARG B O 1
ATOM 3143 N N . SER B 1 170 ? -6.449 27.734 0.792 1 62 170 SER B N 1
ATOM 3144 C CA . SER B 1 170 ? -7.441 28.328 1.681 1 62 170 SER B CA 1
ATOM 3145 C C . SER B 1 170 ? -6.855 29.516 2.459 1 62 170 SER B C 1
ATOM 3147 O O . SER B 1 170 ? -7.594 30.281 3.078 1 62 170 SER B O 1
ATOM 3149 N N . ARG B 1 171 ? -5.516 29.594 2.639 1 61.66 171 ARG B N 1
ATOM 3150 C CA . ARG B 1 171 ? -4.879 30.688 3.363 1 61.66 171 ARG B CA 1
ATOM 3151 C C . ARG B 1 171 ? -5.566 32.031 3.055 1 61.66 171 ARG B C 1
ATOM 3153 O O . ARG B 1 171 ? -5.66 32.875 3.922 1 61.66 171 ARG B O 1
ATOM 3160 N N . GLY B 1 172 ? -5.918 32.094 1.873 1 54.09 172 GLY B N 1
ATOM 3161 C CA . GLY B 1 172 ? -6.586 33.344 1.565 1 54.09 172 GLY B CA 1
ATOM 3162 C C . GLY B 1 172 ? -8.062 33.344 1.922 1 54.09 172 GLY B C 1
ATOM 3163 O O . GLY B 1 172 ? -8.711 34.406 1.919 1 54.09 172 GLY B O 1
ATOM 3164 N N . TYR B 1 173 ? -8.516 32.188 2.115 1 52.53 173 TYR B N 1
ATOM 3165 C CA . TYR B 1 173 ? -9.961 32.094 2.297 1 52.53 173 TYR B CA 1
ATOM 3166 C C . TYR B 1 173 ? -10.328 32.156 3.775 1 52.53 173 TYR B C 1
ATOM 3168 O O . TYR B 1 173 ? -9.531 31.75 4.633 1 52.53 173 TYR B O 1
ATOM 3176 N N . GLU B 1 174 ? -11.258 32.938 4.16 1 51.41 174 GLU B N 1
ATOM 3177 C CA . GLU B 1 174 ? -11.859 33.156 5.465 1 51.41 174 GLU B CA 1
ATOM 3178 C C . GLU B 1 174 ? -12.148 31.844 6.176 1 51.41 174 GLU B C 1
ATOM 3180 O O . GLU B 1 174 ? -12.398 31.828 7.383 1 51.41 174 GLU B O 1
ATOM 3185 N N . HIS B 1 175 ? -12.156 30.719 5.406 1 57.84 175 HIS B N 1
ATOM 3186 C CA . HIS B 1 175 ? -12.641 29.516 6.094 1 57.84 175 HIS B CA 1
ATOM 3187 C C . HIS B 1 175 ? -11.477 28.641 6.539 1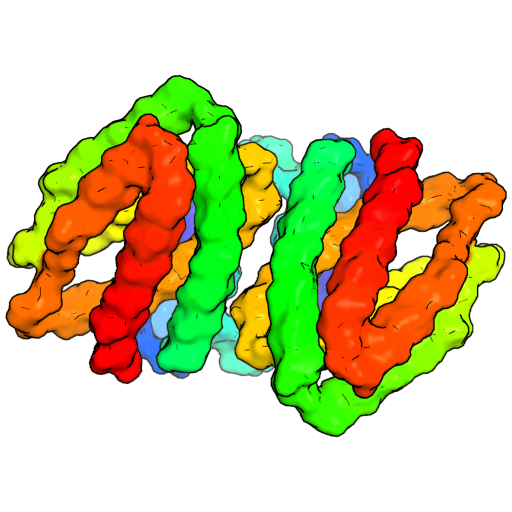 57.84 175 HIS B C 1
ATOM 3189 O O . HIS B 1 175 ? -11.055 27.75 5.801 1 57.84 175 HIS B O 1
ATOM 3195 N N . ARG B 1 176 ? -10.852 29.062 7.652 1 61.84 176 ARG B N 1
ATOM 3196 C CA . ARG B 1 176 ? -9.742 28.359 8.289 1 61.84 176 ARG B CA 1
ATOM 3197 C C . ARG B 1 176 ? -10.195 27.016 8.875 1 61.84 176 ARG B C 1
ATOM 3199 O O . ARG B 1 176 ? -11.344 26.891 9.305 1 61.84 176 ARG B O 1
ATOM 3206 N N . TYR B 1 177 ? -9.523 26.078 8.758 1 69.94 177 TYR B N 1
ATOM 3207 C CA . TYR B 1 177 ? -9.812 24.75 9.289 1 69.94 177 TYR B CA 1
ATOM 3208 C C . TYR B 1 177 ? -10.156 24.828 10.773 1 69.94 177 TYR B C 1
ATOM 3210 O O . TYR B 1 177 ? -9.469 25.5 11.539 1 69.94 177 TYR B O 1
ATOM 3218 N N . GLN B 1 178 ? -11.32 24.297 11.102 1 72.94 178 GLN B N 1
ATOM 3219 C CA . GLN B 1 178 ? -11.703 24.125 12.508 1 72.94 178 GLN B CA 1
ATOM 3220 C C . GLN B 1 178 ? -11.992 22.672 12.828 1 72.94 178 GLN B C 1
ATOM 3222 O O . GLN B 1 178 ? -12.766 22.016 12.133 1 72.94 178 GLN B O 1
ATOM 3227 N N . ASP B 1 179 ? -11.188 22.156 13.734 1 78.12 179 ASP B N 1
ATOM 3228 C CA . ASP B 1 179 ? -11.352 20.797 14.219 1 78.12 179 ASP B CA 1
ATOM 3229 C C . ASP B 1 179 ? -12.734 20.594 14.836 1 78.12 179 ASP B C 1
ATOM 3231 O O . ASP B 1 179 ? -13.352 19.547 14.664 1 78.12 179 ASP B O 1
ATOM 3235 N N . ASN B 1 180 ? -13.469 21.531 15.391 1 79.81 180 ASN B N 1
ATOM 3236 C CA . ASN B 1 180 ? -14.766 21.531 16.047 1 79.81 180 ASN B CA 1
ATOM 3237 C C . ASN B 1 180 ? -14.875 20.422 17.078 1 79.81 180 ASN B C 1
ATOM 3239 O O . ASN B 1 180 ? -15.914 19.766 17.188 1 79.81 180 ASN B O 1
ATOM 3243 N N . GLY B 1 181 ? -13.734 20.078 17.672 1 90.5 181 GLY B N 1
ATOM 3244 C CA . GLY B 1 181 ? -13.703 19.109 18.75 1 90.5 181 GLY B CA 1
ATOM 3245 C C . GLY B 1 181 ? -13.711 17.672 18.266 1 90.5 181 GLY B C 1
ATOM 3246 O O . GLY B 1 181 ? -13.828 16.75 19.062 1 90.5 181 GLY B O 1
ATOM 3247 N N . GLU B 1 182 ? -13.641 17.469 17.031 1 93.12 182 GLU B N 1
ATOM 3248 C CA . GLU B 1 182 ? -13.742 16.141 16.469 1 93.12 182 GLU B CA 1
ATOM 3249 C C . GLU B 1 182 ? -12.625 15.234 16.969 1 93.12 182 GLU B C 1
ATOM 3251 O O . GLU B 1 182 ? -12.867 14.078 17.328 1 93.12 182 GLU B O 1
ATOM 3256 N N . HIS B 1 183 ? -11.406 15.758 17.031 1 95.88 183 HIS B N 1
ATOM 3257 C CA . HIS B 1 183 ? -10.281 14.938 17.453 1 95.88 183 HIS B CA 1
ATOM 3258 C C . HIS B 1 183 ? -10.383 14.594 18.938 1 95.88 183 HIS B C 1
ATOM 3260 O O . HIS B 1 183 ? -10.039 13.477 19.344 1 95.88 183 HIS B O 1
ATOM 3266 N N . GLU B 1 184 ? -10.859 15.547 19.688 1 96.56 184 GLU B N 1
ATOM 3267 C CA . GLU B 1 184 ? -11.078 15.258 21.109 1 96.56 184 GLU B CA 1
ATOM 3268 C C . GLU B 1 184 ? -12.141 14.18 21.297 1 96.56 184 GLU B C 1
ATOM 3270 O O . GLU B 1 184 ? -11.961 13.25 22.078 1 96.56 184 GLU B O 1
ATOM 3275 N N . ALA B 1 185 ? -13.25 14.336 20.641 1 97.81 185 ALA B N 1
ATOM 3276 C CA . ALA B 1 185 ? -14.328 13.352 20.703 1 97.81 185 ALA B CA 1
ATOM 3277 C C . ALA B 1 185 ? -13.828 11.961 20.312 1 97.81 185 ALA B C 1
ATOM 3279 O O . ALA B 1 185 ? -14.18 10.969 20.953 1 97.81 185 ALA B O 1
ATOM 3280 N N . MET B 1 186 ? -13.031 11.898 19.281 1 97.81 186 MET B N 1
ATOM 3281 C CA . MET B 1 186 ? -12.445 10.641 18.812 1 97.81 186 MET B CA 1
ATOM 3282 C C . MET B 1 186 ? -11.562 10.016 19.891 1 97.81 186 MET B C 1
ATOM 3284 O O . MET B 1 186 ? -11.688 8.828 20.203 1 97.81 186 MET B O 1
ATOM 3288 N N . MET B 1 187 ? -10.648 10.852 20.422 1 98.19 187 MET B N 1
ATOM 3289 C CA . MET B 1 187 ? -9.773 10.375 21.484 1 98.19 187 MET B CA 1
ATOM 3290 C C . MET B 1 187 ? -10.586 9.781 22.641 1 98.19 187 MET B C 1
ATOM 3292 O O . MET B 1 187 ? -10.297 8.68 23.109 1 98.19 187 MET B O 1
ATOM 3296 N N . LYS B 1 188 ? -11.594 10.5 23.078 1 98.38 188 LYS B N 1
ATOM 3297 C CA . LYS B 1 188 ? -12.422 10.07 24.203 1 98.38 188 LYS B CA 1
ATOM 3298 C C . LYS B 1 188 ? -13.148 8.766 23.875 1 98.38 188 LYS B C 1
ATOM 3300 O O . LYS B 1 188 ? -13.195 7.855 24.719 1 98.38 188 LYS B O 1
ATOM 3305 N N . ALA B 1 189 ? -13.719 8.688 22.703 1 98.62 189 ALA B N 1
ATOM 3306 C CA . ALA B 1 189 ? -14.422 7.477 22.297 1 98.62 189 ALA B CA 1
ATOM 3307 C C . ALA B 1 189 ? -13.477 6.277 22.266 1 98.62 189 ALA B C 1
ATOM 3309 O O . ALA B 1 189 ? -13.828 5.184 22.703 1 98.62 189 ALA B O 1
ATOM 3310 N N . VAL B 1 190 ? -12.25 6.461 21.766 1 98.69 190 VAL B N 1
ATOM 3311 C CA . VAL B 1 190 ? -11.258 5.398 21.641 1 98.69 190 VAL B CA 1
ATOM 3312 C C . VAL B 1 190 ? -10.781 4.961 23.016 1 98.69 190 VAL B C 1
ATOM 3314 O O . VAL B 1 190 ? -10.734 3.764 23.312 1 98.69 190 VAL B O 1
ATOM 3317 N N . LEU B 1 191 ? -10.523 5.906 23.875 1 98.12 191 LEU B N 1
ATOM 3318 C CA . LEU B 1 191 ? -9.992 5.59 25.203 1 98.12 191 LEU B CA 1
ATOM 3319 C C . LEU B 1 191 ? -11.062 4.961 26.078 1 98.12 191 LEU B C 1
ATOM 3321 O O . LEU B 1 191 ? -10.75 4.211 27.016 1 98.12 191 LEU B O 1
ATOM 3325 N N . SER B 1 192 ? -12.312 5.285 25.812 1 98 192 SER B N 1
ATOM 3326 C CA . SER B 1 192 ? -13.406 4.652 26.547 1 98 192 SER B CA 1
ATOM 3327 C C . SER B 1 192 ? -13.766 3.299 25.938 1 98 192 SER B C 1
ATOM 3329 O O . SER B 1 192 ? -14.727 2.658 26.359 1 98 192 SER B O 1
ATOM 3331 N N . ARG B 1 193 ? -13.109 2.932 24.891 1 98.19 193 ARG B N 1
ATOM 3332 C CA . ARG B 1 193 ? -13.242 1.655 24.188 1 98.19 193 ARG B CA 1
ATOM 3333 C C . ARG B 1 193 ? -14.641 1.496 23.594 1 98.19 193 ARG B C 1
ATOM 3335 O O . ARG B 1 193 ? -15.195 0.398 23.609 1 98.19 193 ARG B O 1
ATOM 3342 N N . ASN B 1 194 ? -15.188 2.59 23.297 1 98.19 194 ASN B N 1
ATOM 3343 C CA . ASN B 1 194 ? -16.469 2.6 22.594 1 98.19 194 ASN B CA 1
ATOM 3344 C C . ASN B 1 194 ? -16.266 2.521 21.078 1 98.19 194 ASN B C 1
ATOM 3346 O O . ASN B 1 194 ? -16.328 3.539 20.391 1 98.19 194 ASN B O 1
ATOM 3350 N N . THR B 1 195 ? -16.125 1.333 20.609 1 98.5 195 THR B N 1
ATOM 3351 C CA . THR B 1 195 ? -15.766 1.088 19.219 1 98.5 195 THR B CA 1
ATOM 3352 C C . THR B 1 195 ? -16.828 1.648 18.281 1 98.5 195 THR B C 1
ATOM 3354 O O . THR B 1 195 ? -16.5 2.297 17.281 1 98.5 195 THR B O 1
ATOM 3357 N N . GLU B 1 196 ? -18.031 1.396 18.531 1 98.44 196 GLU B N 1
ATOM 3358 C CA . GLU B 1 196 ? -19.109 1.865 17.672 1 98.44 196 GLU B CA 1
ATOM 3359 C C . GLU B 1 196 ? -19.078 3.383 17.516 1 98.44 196 GLU B C 1
ATOM 3361 O O . GLU B 1 196 ? -19.125 3.898 16.406 1 98.44 196 GLU B O 1
ATOM 3366 N N . GLU B 1 197 ? -18.984 4.055 18.641 1 98.44 197 GLU B N 1
ATOM 3367 C CA . GLU B 1 197 ? -18.922 5.516 18.609 1 98.44 197 GLU B CA 1
ATOM 3368 C C . GLU B 1 197 ? -17.641 5.992 17.906 1 98.44 197 GLU B C 1
ATOM 3370 O O . GLU B 1 197 ? -17.688 6.961 17.141 1 98.44 197 GLU B O 1
ATOM 3375 N N . ALA B 1 198 ? -16.5 5.375 18.172 1 98.56 198 ALA B N 1
ATOM 3376 C CA . ALA B 1 198 ? -15.242 5.746 17.531 1 98.56 198 ALA B CA 1
ATOM 3377 C C . ALA B 1 198 ? -15.344 5.645 16.016 1 98.56 198 ALA B C 1
ATOM 3379 O O . ALA B 1 198 ? -14.898 6.539 15.289 1 98.56 198 ALA B O 1
ATOM 3380 N N . LEU B 1 199 ? -15.969 4.578 15.539 1 98.5 199 LEU B N 1
ATOM 3381 C CA . LEU B 1 199 ? -16.109 4.359 14.109 1 98.5 199 LEU B CA 1
ATOM 3382 C C . LEU B 1 199 ? -17.078 5.363 13.492 1 98.5 199 LEU B C 1
ATOM 3384 O O . LEU B 1 199 ? -16.875 5.832 12.375 1 98.5 199 LEU B O 1
ATOM 3388 N N . ARG B 1 200 ? -18.109 5.648 14.195 1 98.25 200 ARG B N 1
ATOM 3389 C CA . ARG B 1 200 ? -19.047 6.672 13.742 1 98.25 200 ARG B CA 1
ATOM 3390 C C . ARG B 1 200 ? -18.344 8.016 13.586 1 98.25 200 ARG B C 1
ATOM 3392 O O . ARG B 1 200 ? -18.516 8.695 12.57 1 98.25 200 ARG B O 1
ATOM 3399 N N . LEU B 1 201 ? -17.609 8.398 14.578 1 97.88 201 LEU B N 1
ATOM 3400 C CA . LEU B 1 201 ? -16.891 9.664 14.562 1 97.88 201 LEU B CA 1
ATOM 3401 C C . LEU B 1 201 ? -15.828 9.672 13.461 1 97.88 201 LEU B C 1
ATOM 3403 O O . LEU B 1 201 ? -15.617 10.695 12.805 1 97.88 201 LEU B O 1
ATOM 3407 N N . LEU B 1 202 ? -15.164 8.562 13.273 1 97.25 202 LEU B N 1
ATOM 3408 C CA . LEU B 1 202 ? -14.172 8.422 12.211 1 97.25 202 LEU B CA 1
ATOM 3409 C C . LEU B 1 202 ? -14.805 8.68 10.844 1 97.25 202 LEU B C 1
ATOM 3411 O O . LEU B 1 202 ? -14.273 9.461 10.047 1 97.25 202 LEU B O 1
ATOM 3415 N N . ASN B 1 203 ? -15.914 8.023 10.609 1 96.88 203 ASN B N 1
ATOM 3416 C CA . ASN B 1 203 ? -16.625 8.188 9.352 1 96.88 203 ASN B CA 1
ATOM 3417 C C . ASN B 1 203 ? -17.016 9.648 9.117 1 96.88 203 ASN B C 1
ATOM 3419 O O . ASN B 1 203 ? -16.828 10.18 8.023 1 96.88 203 ASN B O 1
ATOM 3423 N N . LYS B 1 204 ? -17.562 10.258 10.094 1 95.88 204 LYS B N 1
ATOM 3424 C CA . LYS B 1 204 ? -17.984 11.656 9.992 1 95.88 204 LYS B CA 1
ATOM 3425 C C . LYS B 1 204 ? -16.797 12.57 9.727 1 95.88 204 LYS B C 1
ATOM 3427 O O . LYS B 1 204 ? -16.875 13.477 8.898 1 95.88 204 LYS B O 1
ATOM 3432 N N . HIS B 1 205 ? -15.734 12.336 10.445 1 94.38 205 HIS B N 1
ATOM 3433 C CA . HIS B 1 205 ? -14.516 13.125 10.305 1 94.38 205 HIS B CA 1
ATOM 3434 C C . HIS B 1 205 ? -13.984 13.062 8.875 1 94.38 205 HIS B C 1
ATOM 3436 O O . HIS B 1 205 ? -13.609 14.086 8.297 1 94.38 205 HIS B O 1
ATOM 3442 N N . PHE B 1 206 ? -14.008 11.898 8.312 1 92.56 206 PHE B N 1
ATOM 3443 C CA . PHE B 1 206 ? -13.484 11.695 6.961 1 92.56 206 PHE B CA 1
ATOM 3444 C C . PHE B 1 206 ? -14.414 12.312 5.926 1 92.56 206 PHE B C 1
ATOM 3446 O O . PHE B 1 206 ? -13.961 12.914 4.949 1 92.56 206 PHE B O 1
ATOM 3453 N N . GLN B 1 207 ? -15.68 12.148 6.113 1 92.38 207 GLN B N 1
ATOM 3454 C CA . GLN B 1 207 ? -16.641 12.75 5.199 1 92.38 207 GLN B CA 1
ATOM 3455 C C . GLN B 1 207 ? -16.484 14.273 5.164 1 92.38 207 GLN B C 1
ATOM 3457 O O . GLN B 1 207 ? -16.516 14.875 4.09 1 92.38 207 GLN B O 1
ATOM 3462 N N . ARG B 1 208 ? -16.328 14.875 6.238 1 91.5 208 ARG B N 1
ATOM 3463 C CA . ARG B 1 208 ? -16.141 16.312 6.32 1 91.5 208 ARG B CA 1
ATOM 3464 C C . ARG B 1 208 ? -14.852 16.734 5.629 1 91.5 208 ARG B C 1
ATOM 3466 O O . ARG B 1 208 ? -14.812 17.766 4.934 1 91.5 208 ARG B O 1
ATOM 3473 N N . ALA B 1 209 ? -13.836 15.992 5.895 1 90.44 209 ALA B N 1
ATOM 3474 C CA . ALA B 1 209 ? -12.547 16.312 5.277 1 90.44 209 ALA B CA 1
ATOM 3475 C C . ALA B 1 209 ? -12.656 16.328 3.758 1 90.44 209 ALA B C 1
ATOM 3477 O O . ALA B 1 209 ? -12.156 17.234 3.1 1 90.44 209 ALA B O 1
ATOM 3478 N N . ILE B 1 210 ? -13.289 15.297 3.184 1 91.81 210 ILE B N 1
ATOM 3479 C CA . ILE B 1 210 ? -13.453 15.219 1.735 1 91.81 210 ILE B CA 1
ATOM 3480 C C . ILE B 1 210 ? -14.203 16.453 1.231 1 91.81 210 ILE B C 1
ATOM 3482 O O . ILE B 1 210 ? -13.789 17.078 0.251 1 91.81 210 ILE B O 1
ATOM 3486 N N . GLU B 1 211 ? -15.234 16.828 1.899 1 90.44 211 GLU B N 1
ATOM 3487 C CA . GLU B 1 211 ? -16.078 17.938 1.483 1 90.44 211 GLU B CA 1
ATOM 3488 C C . GLU B 1 211 ? -15.32 19.266 1.583 1 90.44 211 GLU B C 1
ATOM 3490 O O . GLU B 1 211 ? -15.586 20.203 0.821 1 90.44 211 GLU B O 1
ATOM 3495 N N . THR B 1 212 ? -14.438 19.297 2.506 1 86.69 212 THR B N 1
ATOM 3496 C CA . THR B 1 212 ? -13.648 20.516 2.703 1 86.69 212 THR B CA 1
ATOM 3497 C C . THR B 1 212 ? -12.602 20.656 1.606 1 86.69 212 THR B C 1
ATOM 3499 O O . THR B 1 212 ? -12.328 21.766 1.143 1 86.69 212 THR B O 1
ATOM 3502 N N . ILE B 1 213 ? -12.039 19.562 1.159 1 88.56 213 ILE B N 1
ATOM 3503 C CA . ILE B 1 213 ? -10.922 19.594 0.218 1 88.56 213 ILE B CA 1
ATOM 3504 C C . ILE B 1 213 ? -11.453 19.719 -1.208 1 88.56 213 ILE B C 1
ATOM 3506 O O . ILE B 1 213 ? -10.867 20.406 -2.039 1 88.56 213 ILE B O 1
ATOM 3510 N N . LYS B 1 214 ? -12.578 19.125 -1.528 1 89 214 LYS B N 1
ATOM 3511 C CA . LYS B 1 214 ? -13.117 18.953 -2.875 1 89 214 LYS B CA 1
ATOM 3512 C C . LYS B 1 214 ? -13.219 20.297 -3.594 1 89 214 LYS B C 1
ATOM 3514 O O . LYS B 1 214 ? -12.836 20.422 -4.762 1 89 214 LYS B O 1
ATOM 3519 N N . PRO B 1 215 ? -13.602 21.375 -2.918 1 86.44 215 PRO B N 1
ATOM 3520 C CA . PRO B 1 215 ? -13.781 22.656 -3.609 1 86.44 215 PRO B CA 1
ATOM 3521 C C . PRO B 1 215 ? -12.461 23.25 -4.094 1 86.44 215 PRO B C 1
ATOM 3523 O O . PRO B 1 215 ? -12.461 24.172 -4.922 1 86.44 215 PRO B O 1
ATOM 3526 N N . PHE B 1 216 ? -11.445 22.781 -3.637 1 80.88 216 PHE B N 1
ATOM 3527 C CA . PHE B 1 216 ? -10.156 23.375 -3.971 1 80.88 216 PHE B CA 1
ATOM 3528 C C . PHE B 1 216 ? -9.469 22.594 -5.074 1 80.88 216 PHE B C 1
ATOM 3530 O O . PHE B 1 216 ? -8.352 22.922 -5.477 1 80.88 216 PHE B O 1
ATOM 3537 N N . LEU B 1 217 ? -10.078 21.469 -5.477 1 81.88 217 LEU B N 1
ATOM 3538 C CA . LEU B 1 217 ? -9.531 20.641 -6.547 1 81.88 217 LEU B CA 1
ATOM 3539 C C . LEU B 1 217 ? -10.141 21.016 -7.895 1 81.88 217 LEU B C 1
ATOM 3541 O O . LEU B 1 217 ? -11.273 21.5 -7.953 1 81.88 217 LEU B O 1
#

InterPro domains:
  IPR000524 Transcription regulator HTH, GntR [PF00392] (7-68)
  IPR000524 Transcription regulator HTH, GntR [PS50949] (4-71)
  IPR000524 Transcription regulator HTH, GntR [SM00345] (10-68)
  IPR008920 Transcription regulator FadR/GntR, C-terminal [G3DSA:1.20.120.530] (73-217)
  IPR008920 Transcription regulator FadR/GntR, C-terminal [SSF48008] (75-214)
  IPR011711 GntR, C-terminal [PF07729] (113-207)
  IPR011711 GntR, C-terminal [SM00895] (78-208)
  IPR036388 Winged helix-like DNA-binding domain superfamily [G3DSA:1.10.10.10] (1-69)
  IPR036390 Winged helix DNA-binding domain superfamily [SSF46785] (2-77)

Nearest PDB structures (foldseek):
  7u5q-assembly2_B  TM=7.387E-01  e=3.866E-09  Brucella melitensis ATCC 23457
  4p9f-assembly1_A  TM=7.469E-01  e=1.524E-08  Escherichia coli UMEA 3718-1
  7xp1-assembly1_A-2  TM=7.421E-01  e=2.611E-08  Pseudomonas aeruginosa PAO1
  7xp0-assembly1_A-2  TM=7.228E-01  e=2.255E-08  Pseudomonas aeruginosa PAO1
  3c7j-assembly1_B-2  TM=5.809E-01  e=6.955E-08  Pseudomonas syringae pv. tomato str. DC3000

Organism: NCBI:txid675817

Foldseek 3Di:
DPDPVLLVVLLVVVLVCLLLCVAPAFAFDDLVVSCVVVVDDSVSVVSSQVVVVLLPQWDDDVVPHIGGHHDDLVVLVVLLVVLLVLLLLLLLQLLVQPDPVLLVQLVVLVVLLVVADQQDLPGDVVSNLVSVVSNSLSSRVSNPCPPSSVVSSSSVSVNSSLVSLLSNVCSPPPDGDDPVCLSVQLSVCSSVSVSVSNSVSVVVSSVVSSVSSNVSD/DPDPVLLVVLLVVVLVCLLLCVAPAFAFDDLVVSCVVVVDDSVSVVSSQVVVVLLVQWDDDPVPHIGGHHDDLVVLVVLLVVLLVLLLLLLLQLLVQPDPVLLVQLVVLVVLLVVADQQDLPGDVVSNLVSVVSNSLSSRVSNPDPPSSVVSVSSVSVNVSLVSLLSNVCSVPPDGDDPVCLSVQLSVCSVVSVSVSNSVSVVVSSVVSSVSSNVSD